Protein AF-0000000080330289 (afdb_homodimer)

Foldseek 3Di:
DDPVVVVVVVVVVVVVVLVVLQVCQVVPNDQLDQRHRPVLLVVVCVVCVPQLVVQACLLLVLLVLLQVLLLVVLVVVLLVCLVPVVVVVVVLVVLVVCVPPPLLVCLLVLCVVVHQESPSLSNSLNVLLNSLLNNQLSVQLVVQCVVCVVVVVPPPAPPVRCVVPGRVLSSLLSNLLSQLVSSLSSSVSSLSSVVSHYDGHLSVQLVVCVVVSVNSSNVSSVVVSVVVSVVSNVVSVVVSCVSCVPVVCVVVVVVVD/DDPVVVVVVVVVVVVVVLVVLQVCQVVPNDQLDQRHRPVLLVVVCVVCVPQLVVQACLLLVLLVLLLVLLLVVLVVVLLVCLVPVVVVVVVLVVLVVCVPPPLLVCLLVLCVVVHQESVSLSNSLNVLLNSLLNNQLSVQLVVQCVVCVVVVVPPPQPPVRCVVPGRVLSSLLSNLLSQLVSSLSSSVSSLSSVVSHYDGHLSVQLVVCVVVSVNSSNVSSVVVSVVVSVVSNVVSVVVSCVSNVPVVCVVVVVVVD

Solvent-accessible surface area (backbone atoms only — not comparable to full-atom values): 24370 Å² total; per-residue (Å²): 131,57,70,65,58,50,49,50,51,31,49,48,52,51,50,48,50,49,48,51,44,31,52,46,12,68,72,68,40,44,96,75,38,79,54,60,20,58,69,53,22,51,47,45,44,60,77,39,39,66,62,52,48,55,16,40,51,47,34,49,49,23,9,49,53,6,25,53,51,11,41,51,51,18,52,53,49,32,50,50,24,66,74,35,58,76,59,21,55,32,48,49,54,48,49,57,58,53,62,32,37,55,55,68,69,44,28,48,58,37,31,70,65,58,34,46,53,63,62,21,23,14,50,36,0,12,54,41,11,17,50,55,34,26,55,38,35,36,49,33,39,52,56,37,47,58,50,37,56,68,62,36,78,71,55,91,53,57,70,68,49,39,36,67,72,43,34,45,63,67,18,41,56,42,41,32,54,27,45,24,51,17,49,30,39,2,38,52,32,16,30,55,25,21,66,72,42,50,88,65,17,40,33,33,51,28,50,50,20,42,78,66,55,33,40,40,53,25,49,31,39,48,52,52,50,22,50,50,31,39,48,40,29,50,52,31,44,50,47,30,45,69,75,27,58,75,62,50,45,61,63,42,52,64,67,74,101,130,57,70,64,59,52,49,51,50,30,49,47,53,52,50,49,50,50,50,49,44,32,52,45,13,67,71,68,41,44,98,74,35,78,54,59,20,58,67,53,22,52,47,46,43,59,78,39,39,68,62,52,48,54,16,41,50,47,34,49,49,22,10,48,53,6,25,53,51,10,42,51,52,18,51,52,51,31,50,51,23,68,74,34,58,76,58,22,54,33,48,51,54,47,48,57,58,53,62,32,36,55,56,68,70,43,27,49,59,35,31,71,66,58,33,46,54,65,61,21,23,15,49,38,0,13,54,42,10,17,49,56,33,25,54,40,36,36,51,33,39,53,55,37,46,57,51,37,55,69,59,34,77,69,54,91,54,57,71,68,49,38,36,66,72,43,34,46,62,68,17,41,56,44,40,31,54,27,46,25,53,18,49,30,40,1,40,52,33,16,31,55,26,21,66,73,42,50,88,65,17,40,33,33,50,28,51,50,19,41,78,68,54,33,40,39,55,25,49,29,39,47,51,52,50,22,52,50,31,38,48,41,29,50,51,30,46,51,47,30,44,70,74,27,58,75,62,52,46,60,64,44,54,62,67,75,99

Sequence (514 aa):
MNRRTSALIAATVYCALLAAWEVYGRTEYRPGGVLPPPSRILGVLWDGRTAYWSNTLTTVGEAAAGFIGGVALAVVLALVMDRLPLIGDGVYRLSLMIYSIPVVALAPALVAWLGLGFTSKAAVALLAAFFPVLVNLTGALRSTDRRVRELGEVLNTGWAGSLRFLRLPYALPAFTASLKIAAPAAFIAAMIAEWVGADQGLGLALLYAMFGYQMPQLWAALVLSSAITGLLAAAFGWLARIATPWHASVDAGSERRMNRRTSALIAATVYCALLAAWEVYGRTEYRPGGVLPPPSRILGVLWDGRTAYWSNTLTTVGEAAAGFIGGVALAVVLALVMDRLPLIGDGVYRLSLMIYSIPVVALAPALVAWLGLGFTSKAAVALLAAFFPVLVNLTGALRSTDRRVRELGEVLNTGWAGSLRFLRLPYALPAFTASLKIAAPAAFIAAMIAEWVGADQGLGLALLYAMFGYQMPQLWAALVLSSAITGLLAAAFGWLARIATPWHASVDAGSERR

Structure (mmCIF, N/CA/C/O backbone):
data_AF-0000000080330289-model_v1
#
loop_
_entity.id
_entity.type
_entity.pdbx_description
1 polymer 'ABC transmembrane type-1 domain-containing protein'
#
loop_
_atom_site.group_PDB
_atom_site.id
_atom_site.type_symbol
_atom_site.label_atom_id
_atom_site.label_alt_id
_atom_site.label_comp_id
_atom_site.label_asym_id
_atom_site.label_entity_id
_atom_site.label_seq_id
_atom_site.pdbx_PDB_ins_code
_atom_site.Cartn_x
_atom_site.Cartn_y
_atom_site.Cartn_z
_atom_site.occupancy
_atom_site.B_iso_or_equiv
_atom_site.auth_seq_id
_atom_site.auth_comp_id
_atom_site.auth_asym_id
_atom_site.auth_atom_id
_atom_site.pdbx_PDB_model_num
ATOM 1 N N . MET A 1 1 ? -10.367 8.703 31.047 1 52.22 1 MET A N 1
ATOM 2 C CA . MET A 1 1 ? -9.867 7.391 31.453 1 52.22 1 MET A CA 1
ATOM 3 C C . MET A 1 1 ? -8.344 7.359 31.422 1 52.22 1 MET A C 1
ATOM 5 O O . MET A 1 1 ? -7.719 7.879 30.5 1 52.22 1 MET A O 1
ATOM 9 N N . ASN A 1 2 ? -7.734 7.062 32.5 1 59.81 2 ASN A N 1
ATOM 10 C CA . ASN A 1 2 ? -6.285 7.031 32.656 1 59.81 2 ASN A CA 1
ATOM 11 C C . ASN A 1 2 ? -5.637 6.078 31.641 1 59.81 2 ASN A C 1
ATOM 13 O O . ASN A 1 2 ? -6.27 5.121 31.188 1 59.81 2 ASN A O 1
ATOM 17 N N . ARG A 1 3 ? -4.664 6.375 31.062 1 67.56 3 ARG A N 1
ATOM 18 C CA . ARG A 1 3 ? -3.896 5.645 30.062 1 67.56 3 ARG A CA 1
ATOM 19 C C . ARG A 1 3 ? -3.713 4.188 30.469 1 67.56 3 ARG A C 1
ATOM 21 O O . ARG A 1 3 ? -3.768 3.291 29.609 1 67.56 3 ARG A O 1
ATOM 28 N N . ARG A 1 4 ? -3.588 4.012 31.781 1 70.75 4 ARG A N 1
ATOM 29 C CA . ARG A 1 4 ? -3.348 2.656 32.281 1 70.75 4 ARG A CA 1
ATOM 30 C C . ARG A 1 4 ? -4.605 1.805 32.156 1 70.75 4 ARG A C 1
ATOM 32 O O . ARG A 1 4 ? -4.539 0.633 31.781 1 70.75 4 ARG A O 1
ATOM 39 N N . THR A 1 5 ? -5.668 2.416 32.469 1 71.06 5 THR A N 1
ATOM 40 C CA . THR A 1 5 ? -6.941 1.703 32.406 1 71.06 5 THR A CA 1
ATOM 41 C C . THR A 1 5 ? -7.305 1.374 30.969 1 71.06 5 THR A C 1
ATOM 43 O O . THR A 1 5 ? -7.785 0.277 30.672 1 71.06 5 THR A O 1
ATOM 46 N N . SER A 1 6 ? -6.918 2.271 30.156 1 69.69 6 SER A N 1
ATOM 47 C CA . SER A 1 6 ? -7.199 2.061 28.734 1 69.69 6 SER A CA 1
ATOM 48 C C . SER A 1 6 ? -6.348 0.935 28.172 1 69.69 6 SER A C 1
ATOM 50 O O . SER A 1 6 ? -6.828 0.128 27.375 1 69.69 6 SER A O 1
ATOM 52 N N . ALA A 1 7 ? -5.191 0.851 28.656 1 72.31 7 ALA A N 1
ATOM 53 C CA . ALA A 1 7 ? -4.281 -0.2 28.203 1 72.31 7 ALA A CA 1
ATOM 54 C C . ALA A 1 7 ? -4.73 -1.568 28.719 1 72.31 7 ALA A C 1
ATOM 56 O O . ALA A 1 7 ? -4.629 -2.566 28 1 72.31 7 ALA A O 1
ATOM 57 N N . LEU A 1 8 ? -5.184 -1.561 29.875 1 75.31 8 LEU A N 1
ATOM 58 C CA . LEU A 1 8 ? -5.633 -2.82 30.469 1 75.31 8 LEU A CA 1
ATOM 59 C C . LEU A 1 8 ? -6.891 -3.324 29.766 1 75.31 8 LEU A C 1
ATOM 61 O O . LEU A 1 8 ? -7.039 -4.527 29.531 1 75.31 8 LEU A O 1
ATOM 65 N N . ILE A 1 9 ? -7.723 -2.451 29.484 1 71.12 9 ILE A N 1
ATOM 66 C CA . ILE A 1 9 ? -8.938 -2.826 28.781 1 71.12 9 ILE A CA 1
ATOM 67 C C . ILE A 1 9 ? -8.578 -3.354 27.391 1 71.12 9 ILE A C 1
ATOM 69 O O . ILE A 1 9 ? -9.094 -4.387 26.953 1 71.12 9 ILE A O 1
ATOM 73 N N . ALA A 1 10 ? -7.664 -2.635 26.781 1 70.56 10 ALA A N 1
ATOM 74 C CA . ALA A 1 10 ? -7.215 -3.084 25.469 1 70.56 10 ALA A CA 1
ATOM 75 C C . ALA A 1 10 ? -6.609 -4.48 25.531 1 70.56 10 ALA A C 1
ATOM 77 O O . ALA A 1 10 ? -6.906 -5.34 24.703 1 70.56 10 ALA A O 1
ATOM 78 N N . ALA A 1 11 ? -5.844 -4.684 26.516 1 75.62 11 ALA A N 1
ATOM 79 C CA . ALA A 1 11 ? -5.188 -5.977 26.703 1 75.62 11 ALA A CA 1
ATOM 80 C C . ALA A 1 11 ? -6.211 -7.078 26.953 1 75.62 11 ALA A C 1
ATOM 82 O O . ALA A 1 11 ? -6.07 -8.195 26.469 1 75.62 11 ALA A O 1
ATOM 83 N N . THR A 1 12 ? -7.172 -6.754 27.688 1 77.5 12 THR A N 1
ATOM 84 C CA . THR A 1 12 ? -8.203 -7.73 28.016 1 77.5 12 THR A CA 1
ATOM 85 C C . THR A 1 12 ? -9.008 -8.102 26.766 1 77.5 12 THR A C 1
ATOM 87 O O . THR A 1 12 ? -9.336 -9.273 26.562 1 77.5 12 THR A O 1
ATOM 90 N N . VAL A 1 13 ? -9.281 -7.102 26.016 1 72.88 13 VAL A N 1
ATOM 91 C CA . VAL A 1 13 ? -10.039 -7.355 24.797 1 72.88 13 VAL A CA 1
ATOM 92 C C . VAL A 1 13 ? -9.219 -8.227 23.859 1 72.88 13 VAL A C 1
ATOM 94 O O . VAL A 1 13 ? -9.742 -9.172 23.25 1 72.88 13 VAL A O 1
ATOM 97 N N . TYR A 1 14 ? -7.93 -7.969 23.766 1 74.88 14 TYR A N 1
ATOM 98 C CA . TYR A 1 14 ? -7.043 -8.758 22.906 1 74.88 14 TYR A CA 1
ATOM 99 C C . TYR A 1 14 ? -6.973 -10.203 23.391 1 74.88 14 TYR A C 1
ATOM 101 O O . TYR A 1 14 ? -7.055 -11.133 22.578 1 74.88 14 TYR A O 1
ATOM 109 N N . CYS A 1 15 ? -6.828 -10.297 24.672 1 82.56 15 CYS A N 1
ATOM 110 C CA . CYS A 1 15 ? -6.727 -11.633 25.25 1 82.56 15 CYS A CA 1
ATOM 111 C C . CYS A 1 15 ? -8.023 -12.406 25.062 1 82.56 15 CYS A C 1
ATOM 113 O O . CYS A 1 15 ? -7.996 -13.609 24.766 1 82.56 15 CYS A O 1
ATOM 115 N N . ALA A 1 16 ? -9.102 -11.711 25.25 1 83.19 16 ALA A N 1
ATOM 116 C CA . ALA A 1 16 ? -10.398 -12.352 25.062 1 83.19 16 ALA A CA 1
ATOM 117 C C . ALA A 1 16 ? -10.594 -12.789 23.609 1 83.19 16 ALA A C 1
ATOM 119 O O . ALA A 1 16 ? -11.109 -13.875 23.344 1 83.19 16 ALA A O 1
ATOM 120 N N . LEU A 1 17 ? -10.18 -11.977 22.734 1 80.69 17 LEU A N 1
ATOM 121 C CA . LEU A 1 17 ? -10.312 -12.312 21.328 1 80.69 17 LEU A CA 1
ATOM 122 C C . LEU A 1 17 ? -9.414 -13.484 20.953 1 80.69 17 LEU A C 1
ATOM 124 O O . LEU A 1 17 ? -9.812 -14.359 20.172 1 80.69 17 LEU A O 1
ATOM 128 N N . LEU A 1 18 ? -8.273 -13.461 21.484 1 85.12 18 LEU A N 1
ATOM 129 C CA . LEU A 1 18 ? -7.344 -14.555 21.234 1 85.12 18 LEU A CA 1
ATOM 130 C C . LEU A 1 18 ? -7.871 -15.859 21.828 1 85.12 18 LEU A C 1
ATOM 132 O O . LEU A 1 18 ? -7.73 -16.922 21.219 1 85.12 18 LEU A O 1
ATOM 136 N N . ALA A 1 19 ? -8.398 -15.734 23.031 1 89.69 19 ALA A N 1
ATOM 137 C CA . ALA A 1 19 ? -8.977 -16.906 23.672 1 89.69 19 ALA A CA 1
ATOM 138 C C . ALA A 1 19 ? -10.164 -17.453 22.875 1 89.69 19 ALA A C 1
ATOM 140 O O . ALA A 1 19 ? -10.312 -18.656 22.719 1 89.69 19 ALA A O 1
ATOM 141 N N . ALA A 1 20 ? -10.961 -16.531 22.453 1 89.19 20 ALA A N 1
ATOM 142 C CA . ALA A 1 20 ? -12.094 -16.938 21.625 1 89.19 20 ALA A CA 1
ATOM 143 C C . ALA A 1 20 ? -11.625 -17.625 20.344 1 89.19 20 ALA A C 1
ATOM 145 O O . ALA A 1 20 ? -12.219 -18.609 19.906 1 89.19 20 ALA A O 1
ATOM 146 N N . TRP A 1 21 ? -10.617 -17.094 19.766 1 87.19 21 TRP A N 1
ATOM 147 C CA . TRP A 1 21 ? -10.023 -17.672 18.578 1 87.19 21 TRP A CA 1
ATOM 148 C C . TRP A 1 21 ? -9.484 -19.078 18.875 1 87.19 21 TRP A C 1
ATOM 150 O O . TRP A 1 21 ? -9.703 -20 18.094 1 87.19 21 TRP A O 1
ATOM 160 N N . GLU A 1 22 ? -8.836 -19.188 19.938 1 90.44 22 GLU A N 1
ATOM 161 C CA . GLU A 1 22 ? -8.281 -20.484 20.328 1 90.44 22 GLU A CA 1
ATOM 162 C C . GLU A 1 22 ? -9.375 -21.516 20.531 1 90.44 22 GLU A C 1
ATOM 164 O O . GLU A 1 22 ? -9.258 -22.656 20.062 1 90.44 22 GLU A O 1
ATOM 169 N N . VAL A 1 23 ? -10.383 -21.094 21.219 1 89.75 23 VAL A N 1
ATOM 170 C CA . VAL A 1 23 ? -11.484 -22 21.5 1 89.75 23 VAL A CA 1
ATOM 171 C C . VAL A 1 23 ? -12.18 -22.391 20.188 1 89.75 23 VAL A C 1
ATOM 173 O O . VAL A 1 23 ? -12.461 -23.562 19.953 1 89.75 23 VAL A O 1
ATOM 176 N N . TYR A 1 24 ? -12.422 -21.406 19.391 1 86.62 24 TYR A N 1
ATOM 177 C CA . TYR A 1 24 ? -13.055 -21.688 18.109 1 86.62 24 TYR A CA 1
ATOM 178 C C . TYR A 1 24 ? -12.188 -22.609 17.25 1 86.62 24 TYR A C 1
ATOM 180 O O . TYR A 1 24 ? -12.695 -23.547 16.641 1 86.62 24 TYR A O 1
ATOM 188 N N . GLY A 1 25 ? -10.977 -22.328 17.141 1 86 25 GLY A N 1
ATOM 189 C CA . GLY A 1 25 ? -10.055 -23.125 16.359 1 86 25 GLY A CA 1
ATOM 190 C C . GLY A 1 25 ? -9.961 -24.562 16.828 1 86 25 GLY A C 1
ATOM 191 O O . GLY A 1 25 ? -9.891 -25.484 16.031 1 86 25 GLY A O 1
ATOM 192 N 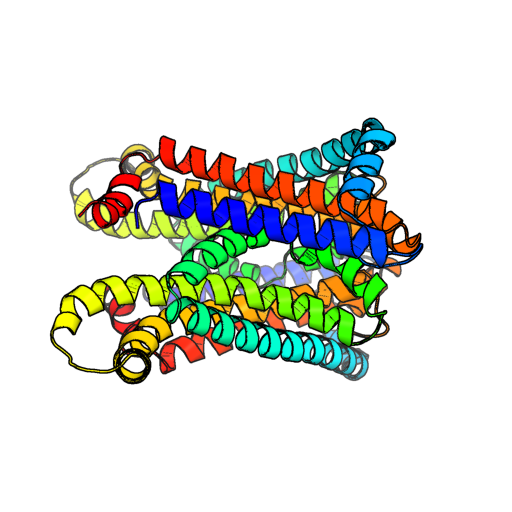N . ARG A 1 26 ? -9.961 -24.719 18.172 1 84.69 26 ARG A N 1
ATOM 193 C CA . ARG A 1 26 ? -9.812 -26.062 18.719 1 84.69 26 ARG A CA 1
ATOM 194 C C . ARG A 1 26 ? -11.094 -26.875 18.531 1 84.69 26 ARG A C 1
ATOM 196 O O . ARG A 1 26 ? -11.039 -28.094 18.344 1 84.69 26 ARG A O 1
ATOM 203 N N . THR A 1 27 ? -12.188 -26.156 18.516 1 84.94 27 THR A N 1
ATOM 204 C CA . THR A 1 27 ? -13.453 -26.875 18.484 1 84.94 27 THR A CA 1
ATOM 205 C C . THR A 1 27 ? -13.945 -27.047 17.047 1 84.94 27 THR A C 1
ATOM 207 O O . THR A 1 27 ? -14.547 -28.062 16.703 1 84.94 27 THR A O 1
ATOM 210 N N . GLU A 1 28 ? -13.695 -26.016 16.281 1 78.56 28 GLU A N 1
ATOM 211 C CA . GLU A 1 28 ? -14.344 -26.016 14.977 1 78.56 28 GLU A CA 1
ATOM 212 C C . GLU A 1 28 ? -13.328 -26.25 13.859 1 78.56 28 GLU A C 1
ATOM 214 O O . GLU A 1 28 ? -13.703 -26.594 12.742 1 78.56 28 GLU A O 1
ATOM 219 N N . TYR A 1 29 ? -12.102 -26.094 14.172 1 77.5 29 TYR A N 1
ATOM 220 C CA . TYR A 1 29 ? -11.094 -26.219 13.125 1 77.5 29 TYR A CA 1
ATOM 221 C C . TYR A 1 29 ? -10.867 -27.688 12.766 1 77.5 29 TYR A C 1
ATOM 223 O O . TYR A 1 29 ? -10.688 -28.531 13.648 1 77.5 29 TYR A O 1
ATOM 231 N N . ARG A 1 30 ? -11.094 -27.969 11.586 1 73.31 30 ARG A N 1
ATOM 232 C CA . ARG A 1 30 ? -10.758 -29.266 11.008 1 73.31 30 ARG A CA 1
ATOM 233 C C . ARG A 1 30 ? -9.672 -29.109 9.945 1 73.31 30 ARG A C 1
ATOM 235 O O . ARG A 1 30 ? -9.469 -28.031 9.398 1 73.31 30 ARG A O 1
ATOM 242 N N . PRO A 1 31 ? -9.07 -30.266 9.82 1 68.62 31 PRO A N 1
ATOM 243 C CA . PRO A 1 31 ? -8.039 -30.219 8.781 1 68.62 31 PRO A CA 1
ATOM 244 C C . PRO A 1 31 ? -8.555 -29.641 7.465 1 68.62 31 PRO A C 1
ATOM 246 O O . PRO A 1 31 ? -9.617 -30.047 6.984 1 68.62 31 PRO A O 1
ATOM 249 N N . GLY A 1 32 ? -7.973 -28.531 7.098 1 66.75 32 GLY A N 1
ATOM 250 C CA . GLY A 1 32 ? -8.406 -27.828 5.902 1 66.75 32 GLY A CA 1
ATOM 251 C C . GLY A 1 32 ? -9.172 -26.562 6.207 1 66.75 32 GLY A C 1
ATOM 252 O O . GLY A 1 32 ? -9.477 -25.766 5.301 1 66.75 32 GLY A O 1
ATOM 253 N N . GLY A 1 33 ? -9.414 -26.469 7.473 1 76.56 33 GLY A N 1
ATOM 254 C CA . GLY A 1 33 ? -10.117 -25.266 7.848 1 76.56 33 GLY A CA 1
ATOM 255 C C . GLY A 1 33 ? -9.273 -24.016 7.699 1 76.56 33 GLY A C 1
ATOM 256 O O . GLY A 1 33 ? -8.055 -24.094 7.57 1 76.56 33 GLY A O 1
ATOM 257 N N . VAL A 1 34 ? -9.977 -22.953 7.695 1 77.44 34 VAL A N 1
ATOM 258 C CA . VAL A 1 34 ? -9.344 -21.688 7.309 1 77.44 34 VAL A CA 1
ATOM 259 C C . VAL A 1 34 ? -8.703 -21.031 8.531 1 77.44 34 VAL A C 1
ATOM 261 O O . VAL A 1 34 ? -7.691 -20.344 8.414 1 77.44 34 VAL A O 1
ATOM 264 N N . LEU A 1 35 ? -9.188 -21.359 9.781 1 86.12 35 LEU A N 1
ATOM 265 C CA . LEU A 1 35 ? -8.719 -20.641 10.953 1 86.12 35 LEU A CA 1
ATOM 266 C C . LEU A 1 35 ? -8.188 -21.594 12.016 1 86.12 35 LEU A C 1
ATOM 268 O O . LEU A 1 35 ? -8.875 -21.891 12.992 1 86.12 35 LEU A O 1
ATOM 272 N N . PRO A 1 36 ? -6.961 -21.953 11.836 1 90.75 36 PRO A N 1
ATOM 273 C CA . PRO A 1 36 ? -6.375 -22.812 12.867 1 90.75 36 PRO A CA 1
ATOM 274 C C . PRO A 1 36 ? -6.199 -22.094 14.203 1 90.75 36 PRO A C 1
ATOM 276 O O . PRO A 1 36 ? -6.066 -20.875 14.242 1 90.75 36 PRO A O 1
ATOM 279 N N . PRO A 1 37 ? -6.242 -22.891 15.203 1 91.81 37 PRO A N 1
ATOM 280 C CA . PRO A 1 37 ? -6.027 -22.25 16.5 1 91.81 37 PRO A CA 1
ATOM 281 C C . PRO A 1 37 ? -4.625 -21.656 16.641 1 91.81 37 PRO A C 1
ATOM 283 O O . PRO A 1 37 ? -3.654 -22.234 16.141 1 91.81 37 PRO A O 1
ATOM 286 N N . PRO A 1 38 ? -4.574 -20.578 17.359 1 92.56 38 PRO A N 1
ATOM 287 C CA . PRO A 1 38 ? -3.285 -19.922 17.562 1 92.56 38 PRO A CA 1
ATOM 288 C C . PRO A 1 38 ? -2.223 -20.859 18.141 1 92.56 38 PRO A C 1
ATOM 290 O O . PRO A 1 38 ? -1.041 -20.719 17.797 1 92.56 38 PRO A O 1
ATOM 293 N N . SER A 1 39 ? -2.6 -21.797 18.953 1 92.19 39 SER A N 1
ATOM 294 C CA . SER A 1 39 ? -1.641 -22.734 19.516 1 92.19 39 SER A CA 1
ATOM 295 C C . SER A 1 39 ? -0.969 -23.562 18.438 1 92.19 39 SER A C 1
ATOM 297 O O . SER A 1 39 ? 0.231 -23.844 18.516 1 92.19 39 SER A O 1
ATOM 299 N N . ARG A 1 40 ? -1.691 -23.938 17.453 1 92.12 40 ARG A N 1
ATOM 300 C CA . ARG A 1 40 ? -1.133 -24.703 16.344 1 92.12 40 ARG A CA 1
ATOM 301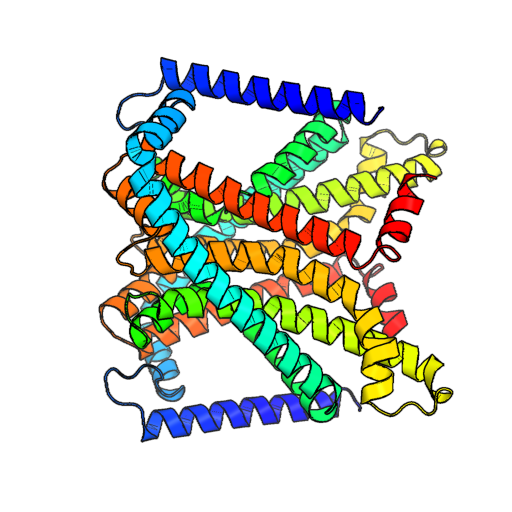 C C . ARG A 1 40 ? -0.214 -23.844 15.484 1 92.12 40 ARG A C 1
ATOM 303 O O . ARG A 1 40 ? 0.793 -24.328 14.961 1 92.12 40 ARG A O 1
ATOM 310 N N . ILE A 1 41 ? -0.589 -22.641 15.32 1 94 41 ILE A N 1
ATOM 311 C CA . ILE A 1 41 ? 0.239 -21.719 14.562 1 94 41 ILE A CA 1
ATOM 312 C C . ILE A 1 41 ? 1.6 -21.562 15.234 1 94 41 ILE A C 1
ATOM 314 O O . ILE A 1 41 ? 2.639 -21.625 14.57 1 94 41 ILE A O 1
ATOM 318 N N . LEU A 1 42 ? 1.562 -21.438 16.531 1 94.31 42 LEU A N 1
ATOM 319 C CA . LEU A 1 42 ? 2.803 -21.281 17.281 1 94.31 42 LEU A CA 1
ATOM 320 C C . LEU A 1 42 ? 3.627 -22.562 17.234 1 94.31 42 LEU A C 1
ATOM 322 O O . LEU A 1 42 ? 4.859 -22.516 17.219 1 94.31 42 LEU A O 1
ATOM 326 N N . GLY A 1 43 ? 2.941 -23.656 17.234 1 94.69 43 GLY A N 1
ATOM 327 C CA . GLY A 1 43 ? 3.629 -24.938 17.094 1 94.69 43 GLY A CA 1
ATOM 328 C C . GLY A 1 43 ? 4.363 -25.078 15.773 1 94.69 43 GLY A C 1
ATOM 329 O O . GLY A 1 43 ? 5.512 -25.531 15.742 1 94.69 43 GLY A O 1
ATOM 330 N N . VAL A 1 44 ? 3.713 -24.656 14.773 1 94.94 44 VAL A N 1
ATOM 331 C CA . VAL A 1 44 ? 4.289 -24.719 13.43 1 94.94 44 VAL A CA 1
ATOM 332 C C . VAL A 1 44 ? 5.504 -23.797 13.352 1 94.94 44 VAL A C 1
ATOM 334 O O . VAL A 1 44 ? 6.52 -24.156 12.742 1 94.94 44 VAL A O 1
ATOM 337 N N . LEU A 1 45 ? 5.395 -22.688 13.945 1 95.88 45 LEU A N 1
ATOM 338 C CA . LEU A 1 45 ? 6.508 -21.734 13.945 1 95.88 45 LEU A CA 1
ATOM 339 C C . LEU A 1 45 ? 7.703 -22.312 14.703 1 95.88 45 LEU A C 1
ATOM 341 O O . LEU A 1 45 ? 8.844 -22.141 14.281 1 95.88 45 LEU A O 1
ATOM 345 N N . TRP A 1 46 ? 7.355 -22.922 15.719 1 95.25 46 TRP A N 1
ATOM 346 C CA . TRP A 1 46 ? 8.414 -23.5 16.547 1 95.25 46 TRP A CA 1
ATOM 347 C C . TRP A 1 46 ? 9.07 -24.688 15.836 1 95.25 46 TRP A C 1
ATOM 349 O O . TRP A 1 46 ? 10.297 -24.781 15.781 1 95.25 46 TRP A O 1
ATOM 359 N N . ASP A 1 47 ? 8.289 -25.594 15.32 1 95.88 47 ASP A N 1
ATOM 360 C CA . ASP A 1 47 ? 8.797 -26.797 14.664 1 95.88 47 ASP A CA 1
ATOM 361 C C . ASP A 1 47 ? 9.57 -26.438 13.398 1 95.88 47 ASP A C 1
ATOM 363 O O . ASP A 1 47 ? 10.531 -27.125 13.047 1 95.88 47 ASP A O 1
ATOM 367 N N . GLY A 1 48 ? 9.125 -25.375 12.719 1 96.25 48 GLY A N 1
ATOM 368 C CA . GLY A 1 48 ? 9.766 -24.969 11.477 1 96.25 48 GLY A CA 1
ATOM 369 C C . GLY A 1 48 ? 10.656 -23.75 11.648 1 96.25 48 GLY A C 1
ATOM 370 O O . GLY A 1 48 ? 10.852 -22.969 10.703 1 96.25 48 GLY A O 1
ATOM 371 N N . ARG A 1 49 ? 11.18 -23.562 12.812 1 94.25 49 ARG A N 1
ATOM 372 C CA . ARG A 1 49 ? 11.859 -22.312 13.148 1 94.25 49 ARG A CA 1
ATOM 373 C C . ARG A 1 49 ? 13.047 -22.078 12.227 1 94.25 49 ARG A C 1
ATOM 375 O O . ARG A 1 49 ? 13.328 -20.938 11.844 1 94.25 49 ARG A O 1
ATOM 382 N N . THR A 1 50 ? 13.734 -23.094 11.805 1 95.31 50 THR A N 1
ATOM 383 C CA . THR A 1 50 ? 14.898 -22.922 10.945 1 95.31 50 THR A CA 1
ATOM 384 C C . THR A 1 50 ? 14.484 -22.469 9.547 1 95.31 50 THR A C 1
ATOM 386 O O . THR A 1 50 ? 15.062 -21.531 8.992 1 95.31 50 THR A O 1
ATOM 389 N N . ALA A 1 51 ? 13.5 -23.125 9.016 1 94.81 51 ALA A N 1
ATOM 390 C CA . ALA A 1 51 ? 13.008 -22.766 7.684 1 94.81 51 ALA A CA 1
ATOM 391 C C . ALA A 1 51 ? 12.414 -21.359 7.68 1 94.81 51 ALA A C 1
ATOM 393 O O . ALA A 1 51 ? 12.656 -20.578 6.758 1 94.81 51 ALA A O 1
ATOM 394 N N . TYR A 1 52 ? 11.648 -21.016 8.688 1 95.81 52 TYR A N 1
ATOM 395 C CA . TYR A 1 52 ? 11.023 -19.703 8.758 1 95.81 52 TYR A CA 1
ATOM 396 C C . TYR A 1 52 ? 12.062 -18.609 8.984 1 95.81 52 TYR A C 1
ATOM 398 O O . TYR A 1 52 ? 11.93 -17.5 8.461 1 95.81 52 TYR A O 1
ATOM 406 N N . TRP A 1 53 ? 13.031 -18.969 9.734 1 94.75 53 TRP A N 1
ATOM 407 C CA . TRP A 1 53 ? 14.109 -18 9.953 1 94.75 53 TRP A CA 1
ATOM 408 C C . TRP A 1 53 ? 14.844 -17.703 8.648 1 94.75 53 TRP A C 1
ATOM 410 O O . TRP A 1 53 ? 15.117 -16.547 8.336 1 94.75 53 TRP A O 1
ATOM 420 N N . SER A 1 54 ? 15.195 -18.766 7.934 1 95.94 54 SER A N 1
ATOM 421 C CA . SER A 1 54 ? 15.891 -18.609 6.66 1 95.94 54 SER A CA 1
ATOM 422 C C . SER A 1 54 ? 15.062 -17.797 5.676 1 95.94 54 SER A C 1
ATOM 424 O O . SER A 1 54 ? 15.578 -16.891 5.016 1 95.94 54 SER A O 1
ATOM 426 N N . ASN A 1 55 ? 13.805 -18.078 5.598 1 96.69 55 ASN A N 1
ATOM 427 C CA . ASN A 1 55 ? 12.898 -17.359 4.715 1 96.69 55 ASN A CA 1
ATOM 428 C C . ASN A 1 55 ? 12.758 -15.891 5.141 1 96.69 55 ASN A C 1
ATOM 430 O O . ASN A 1 55 ? 12.703 -15 4.293 1 96.69 55 ASN A O 1
ATOM 434 N N . THR A 1 56 ? 12.727 -15.75 6.43 1 96.81 56 THR A N 1
ATOM 435 C CA . THR A 1 56 ? 12.609 -14.398 6.965 1 96.81 56 THR A CA 1
ATOM 436 C C . THR A 1 56 ? 13.844 -13.562 6.613 1 96.81 56 THR A C 1
ATOM 438 O O . THR A 1 56 ? 13.719 -12.414 6.191 1 96.81 56 THR A O 1
ATOM 441 N N . LEU A 1 57 ? 14.977 -14.117 6.754 1 96.94 57 LEU A N 1
ATOM 442 C CA . LEU A 1 57 ? 16.203 -13.406 6.461 1 96.94 57 LEU A CA 1
ATOM 443 C C . LEU A 1 57 ? 16.281 -13.016 4.988 1 96.94 57 LEU A C 1
ATOM 445 O O . LEU A 1 57 ? 16.781 -11.945 4.645 1 96.94 57 LEU A O 1
ATOM 449 N N . THR A 1 58 ? 15.828 -13.875 4.188 1 97.31 58 THR A N 1
ATOM 450 C CA . THR A 1 58 ? 15.805 -13.594 2.756 1 97.31 58 THR A CA 1
ATOM 451 C C . THR A 1 58 ? 14.922 -12.391 2.449 1 97.31 58 THR A C 1
ATOM 453 O O . THR A 1 58 ? 15.367 -11.445 1.794 1 97.31 58 THR A O 1
ATOM 456 N N . THR A 1 59 ? 13.719 -12.414 2.936 1 97.38 59 THR A N 1
ATOM 457 C CA . THR A 1 59 ? 12.781 -11.336 2.662 1 97.38 59 THR A CA 1
ATOM 458 C C . THR A 1 59 ? 13.234 -10.039 3.324 1 97.38 59 THR A C 1
ATOM 460 O O . THR A 1 59 ? 13.141 -8.961 2.727 1 97.38 59 THR A O 1
ATOM 463 N N . VAL A 1 60 ? 13.75 -10.172 4.52 1 97.69 60 VAL A N 1
ATOM 464 C CA . VAL A 1 60 ? 14.234 -8.992 5.223 1 97.69 60 VAL A CA 1
ATOM 465 C C . VAL A 1 60 ? 15.438 -8.406 4.477 1 97.69 60 VAL A C 1
ATOM 467 O O . VAL A 1 60 ? 15.586 -7.184 4.391 1 97.69 60 VAL A O 1
ATOM 470 N N . GLY A 1 61 ? 16.297 -9.266 4.012 1 97.94 61 GLY A N 1
ATOM 471 C CA . GLY A 1 61 ? 17.422 -8.805 3.227 1 97.94 61 GLY A CA 1
ATOM 472 C C . GLY A 1 61 ? 17.031 -8.07 1.966 1 97.94 61 GLY A C 1
ATOM 473 O O . GLY A 1 61 ? 17.578 -7.008 1.658 1 97.94 61 GLY A O 1
ATOM 474 N N . GLU A 1 62 ? 16.109 -8.602 1.229 1 98.06 62 GLU A N 1
ATOM 475 C CA . GLU A 1 62 ? 15.594 -7.969 0.024 1 98.06 62 GLU A CA 1
ATOM 476 C C . GLU A 1 62 ? 14.961 -6.617 0.342 1 98.06 62 GLU A C 1
ATOM 478 O O . GLU A 1 62 ? 15.227 -5.625 -0.345 1 98.06 62 GLU A O 1
ATOM 483 N N . ALA A 1 63 ? 14.172 -6.629 1.381 1 97.81 63 ALA A N 1
ATOM 484 C CA . ALA A 1 63 ? 13.492 -5.406 1.8 1 97.81 63 ALA A CA 1
ATOM 485 C C . ALA A 1 63 ? 14.492 -4.344 2.246 1 97.81 63 ALA A C 1
ATOM 487 O O . ALA A 1 63 ? 14.344 -3.166 1.909 1 97.81 63 ALA A O 1
ATOM 488 N N . ALA A 1 64 ? 15.492 -4.781 3.018 1 98.31 64 ALA A N 1
ATOM 489 C CA . ALA A 1 64 ? 16.484 -3.854 3.547 1 98.31 64 ALA A CA 1
ATOM 490 C C . ALA A 1 64 ? 17.312 -3.23 2.42 1 98.31 64 ALA A C 1
ATOM 492 O O . ALA A 1 64 ? 17.547 -2.02 2.414 1 98.31 64 ALA A O 1
ATOM 493 N N . ALA A 1 65 ? 17.734 -4.047 1.514 1 98.38 65 ALA A N 1
ATOM 494 C CA . ALA A 1 65 ? 18.5 -3.545 0.374 1 98.38 65 ALA A CA 1
ATOM 495 C C . ALA A 1 65 ? 17.672 -2.551 -0.443 1 98.38 65 ALA A C 1
ATOM 497 O O . ALA A 1 65 ? 18.172 -1.493 -0.831 1 98.38 65 ALA A O 1
ATOM 498 N N . GLY A 1 66 ? 16.469 -2.908 -0.729 1 98.12 66 GLY A N 1
ATOM 499 C CA . GLY A 1 66 ? 15.578 -2.01 -1.455 1 98.12 66 GLY A CA 1
ATOM 500 C C . GLY A 1 66 ? 15.289 -0.722 -0.707 1 98.12 66 GLY A C 1
ATOM 501 O O . GLY A 1 66 ? 15.328 0.363 -1.291 1 98.12 66 GLY A O 1
ATOM 502 N N . PHE A 1 67 ? 15 -0.906 0.564 1 97.88 67 PHE A N 1
ATOM 503 C CA . PHE A 1 67 ? 14.695 0.241 1.412 1 97.88 67 PHE A CA 1
ATOM 504 C C . PHE A 1 67 ? 15.867 1.221 1.434 1 97.88 67 PHE A C 1
ATOM 506 O O . PHE A 1 67 ? 15.68 2.418 1.202 1 97.88 67 PHE A O 1
ATOM 513 N N . ILE A 1 68 ? 17.031 0.733 1.69 1 98.25 68 ILE A N 1
ATOM 514 C CA . ILE A 1 68 ? 18.234 1.566 1.776 1 98.25 68 ILE A CA 1
ATOM 515 C C . ILE A 1 68 ? 18.5 2.221 0.424 1 98.25 68 ILE A C 1
ATOM 517 O O . ILE A 1 68 ? 18.766 3.424 0.351 1 98.25 68 ILE A O 1
ATOM 521 N N . GLY A 1 69 ? 18.453 1.438 -0.619 1 98.12 69 GLY A N 1
ATOM 522 C CA . GLY A 1 69 ? 18.656 1.982 -1.953 1 98.12 69 GLY A CA 1
ATOM 523 C C . GLY A 1 69 ? 17.609 3.016 -2.334 1 98.12 69 GLY A C 1
ATOM 524 O O . GLY A 1 69 ? 17.938 4.059 -2.902 1 98.12 69 GLY A O 1
ATOM 525 N N . GLY A 1 70 ? 16.328 2.719 -2.057 1 97.25 70 GLY A N 1
ATOM 526 C CA . GLY A 1 70 ? 15.242 3.637 -2.369 1 97.25 70 GLY A CA 1
ATOM 527 C C . GLY A 1 70 ? 15.344 4.953 -1.617 1 97.25 70 GLY A C 1
ATOM 528 O O . GLY A 1 70 ? 15.164 6.023 -2.203 1 97.25 70 GLY A O 1
ATOM 529 N N . VAL A 1 71 ? 15.625 4.832 -0.372 1 96.81 71 VAL A N 1
ATOM 530 C CA . VAL A 1 71 ? 15.766 6.023 0.46 1 96.81 71 VAL A CA 1
ATOM 531 C C . VAL A 1 71 ? 16.938 6.863 -0.025 1 96.81 71 VAL A C 1
ATOM 533 O O . VAL A 1 71 ? 16.828 8.086 -0.162 1 96.81 71 VAL A O 1
ATOM 536 N N . ALA A 1 72 ? 18.078 6.199 -0.264 1 97.62 72 ALA A N 1
ATOM 537 C CA . ALA A 1 72 ? 19.266 6.902 -0.734 1 97.62 72 ALA A CA 1
ATOM 538 C C . ALA A 1 72 ? 18.984 7.633 -2.045 1 97.62 72 ALA A C 1
ATOM 540 O O . ALA A 1 72 ? 19.328 8.805 -2.195 1 97.62 72 ALA A O 1
ATOM 541 N N . LEU A 1 73 ? 18.391 6.969 -2.955 1 95.62 73 LEU A N 1
ATOM 542 C CA . LEU A 1 73 ? 18.078 7.559 -4.254 1 95.62 73 LEU A CA 1
ATOM 543 C C . LEU A 1 73 ? 17.094 8.711 -4.102 1 95.62 73 LEU A C 1
ATOM 545 O O . LEU A 1 73 ? 17.219 9.734 -4.785 1 95.62 73 LEU A O 1
ATOM 549 N N . ALA A 1 74 ? 16.094 8.5 -3.281 1 93.44 74 ALA A N 1
ATOM 550 C CA . ALA A 1 74 ? 15.086 9.539 -3.047 1 93.44 74 ALA A CA 1
ATOM 551 C C . ALA A 1 74 ? 15.734 10.789 -2.457 1 93.44 74 ALA A C 1
ATOM 553 O O . ALA A 1 74 ? 15.414 11.914 -2.863 1 93.44 74 ALA A O 1
ATOM 554 N N . VAL A 1 75 ? 16.609 10.586 -1.5 1 93 75 VAL A N 1
ATOM 555 C CA . VAL A 1 75 ? 17.297 11.703 -0.843 1 93 75 VAL A CA 1
ATOM 556 C C . VAL A 1 75 ? 18.141 12.461 -1.857 1 93 75 VAL A C 1
ATOM 558 O O . VAL A 1 75 ? 18.094 13.695 -1.923 1 93 75 VAL A O 1
ATOM 561 N N . VAL A 1 76 ? 18.922 11.758 -2.629 1 92.94 76 VAL A N 1
ATOM 562 C CA . VAL A 1 76 ? 19.781 12.375 -3.633 1 92.94 76 VAL A CA 1
ATOM 563 C C . VAL A 1 76 ? 18.938 13.18 -4.617 1 92.94 76 VAL A C 1
ATOM 565 O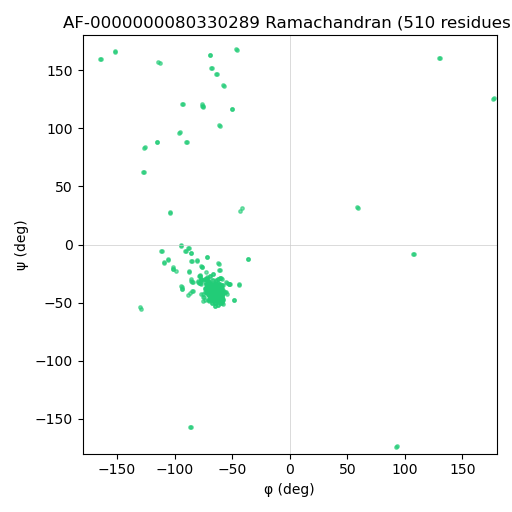 O . VAL A 1 76 ? 19.25 14.336 -4.906 1 92.94 76 VAL A O 1
ATOM 568 N N . LEU A 1 77 ? 17.906 12.594 -5.09 1 89.19 77 LEU A N 1
ATOM 569 C CA . LEU A 1 77 ? 17.078 13.266 -6.082 1 89.19 77 LEU A CA 1
ATOM 570 C C . LEU A 1 77 ? 16.359 14.469 -5.477 1 89.19 77 LEU A C 1
ATOM 572 O O . LEU A 1 77 ? 16.219 15.5 -6.133 1 89.19 77 LEU A O 1
ATOM 576 N N . ALA A 1 78 ? 15.867 14.281 -4.266 1 87.06 78 ALA A N 1
ATOM 577 C CA . ALA A 1 78 ? 15.203 15.398 -3.59 1 87.06 78 ALA A CA 1
ATOM 578 C C . ALA A 1 78 ? 16.156 16.578 -3.438 1 87.06 78 ALA A C 1
ATOM 580 O O . ALA A 1 78 ? 15.758 17.734 -3.641 1 87.06 78 ALA A O 1
ATOM 581 N N . LEU A 1 79 ? 17.375 16.312 -3.1 1 85.69 79 LEU A N 1
ATOM 582 C CA . LEU A 1 79 ? 18.375 17.375 -2.912 1 85.69 79 LEU A CA 1
ATOM 583 C C . LEU A 1 79 ? 18.734 18.016 -4.246 1 85.69 79 LEU A C 1
ATOM 585 O O . LEU A 1 79 ? 18.922 19.234 -4.316 1 85.69 79 LEU A O 1
ATOM 589 N N . VAL A 1 80 ? 18.859 17.203 -5.238 1 84.12 80 VAL A N 1
ATOM 590 C CA . VAL A 1 80 ? 19.156 17.719 -6.57 1 84.12 80 VAL A CA 1
ATOM 591 C C . VAL A 1 80 ? 18.031 18.625 -7.039 1 84.12 80 VAL A C 1
ATOM 593 O O . VAL A 1 80 ? 18.266 19.688 -7.602 1 84.12 80 VAL A O 1
ATOM 596 N N . MET A 1 81 ? 16.859 18.219 -6.801 1 80.44 81 MET A N 1
ATOM 597 C CA . MET A 1 81 ? 15.688 19 -7.199 1 80.44 81 MET A CA 1
ATOM 598 C C . MET A 1 81 ? 15.609 20.297 -6.414 1 80.44 81 MET A C 1
ATOM 600 O O . MET A 1 81 ? 15.156 21.312 -6.938 1 80.44 81 MET A O 1
ATOM 604 N N . ASP A 1 82 ? 15.961 20.172 -5.188 1 77.56 82 ASP A N 1
ATOM 605 C CA . ASP A 1 82 ? 15.969 21.375 -4.344 1 77.56 82 ASP A CA 1
ATOM 606 C C . ASP A 1 82 ? 16.984 22.391 -4.852 1 77.56 82 ASP A C 1
ATOM 608 O O . ASP A 1 82 ? 16.781 23.609 -4.723 1 77.56 82 ASP A O 1
ATOM 612 N N . ARG A 1 83 ? 18.062 21.938 -5.344 1 77.94 83 ARG A N 1
ATOM 613 C CA . ARG A 1 83 ? 19.125 22.812 -5.84 1 77.94 83 ARG A CA 1
ATOM 614 C C . ARG A 1 83 ? 18.75 23.391 -7.199 1 77.94 83 ARG A C 1
ATOM 616 O O . ARG A 1 83 ? 19.219 24.484 -7.559 1 77.94 83 ARG A O 1
ATOM 623 N N . LEU A 1 84 ? 18 22.656 -7.945 1 76.19 84 LEU A N 1
ATOM 624 C CA . LEU A 1 84 ? 17.609 23.078 -9.281 1 76.19 84 LEU A CA 1
ATOM 625 C C . LEU A 1 84 ? 16.094 23.281 -9.359 1 76.19 84 LEU A C 1
ATOM 627 O O . LEU A 1 84 ? 15.383 22.422 -9.867 1 76.19 84 LEU A O 1
ATOM 631 N N . PRO A 1 85 ? 15.641 24.422 -9.047 1 67.81 85 PRO A N 1
ATOM 632 C CA . PRO A 1 85 ? 14.195 24.641 -8.883 1 67.81 85 PRO A CA 1
ATOM 633 C C . PRO A 1 85 ? 13.406 24.359 -10.156 1 67.81 85 PRO A C 1
ATOM 635 O O . PRO A 1 85 ? 12.281 23.859 -10.094 1 67.81 85 PRO A O 1
ATOM 638 N N . LEU A 1 86 ? 13.945 24.688 -11.258 1 64.25 86 LEU A N 1
ATOM 639 C CA . LEU A 1 86 ? 13.211 24.484 -12.5 1 64.25 86 LEU A CA 1
ATOM 640 C C . LEU A 1 86 ? 13 23 -12.766 1 64.25 86 LEU A C 1
ATOM 642 O O . LEU A 1 86 ? 11.906 22.594 -13.156 1 64.25 86 LEU A O 1
ATOM 646 N N . ILE A 1 87 ? 13.977 22.266 -12.516 1 62.66 87 ILE A N 1
ATOM 647 C CA . ILE A 1 87 ? 13.938 20.812 -12.719 1 62.66 87 ILE A CA 1
ATOM 648 C C . ILE A 1 87 ? 13.156 20.156 -11.594 1 62.66 87 ILE A C 1
ATOM 650 O O . ILE A 1 87 ? 12.406 19.203 -11.82 1 62.66 87 ILE A O 1
ATOM 654 N N . GLY A 1 88 ? 13.234 20.781 -10.523 1 64.88 88 GLY A N 1
ATOM 655 C CA . GLY A 1 88 ? 12.602 20.234 -9.336 1 64.88 88 GLY A CA 1
ATOM 656 C C . GLY A 1 88 ? 11.086 20.219 -9.422 1 64.88 88 GLY A C 1
ATOM 657 O O . GLY A 1 88 ? 10.453 19.203 -9.094 1 64.88 88 GLY A O 1
ATOM 658 N N . ASP A 1 89 ? 10.57 21.234 -9.977 1 65.5 89 ASP A N 1
ATOM 659 C CA . ASP A 1 89 ? 9.117 21.312 -10.094 1 65.5 89 ASP A CA 1
ATOM 660 C C . ASP A 1 89 ? 8.586 20.266 -11.07 1 65.5 89 ASP A C 1
ATOM 662 O O . ASP A 1 89 ? 7.562 19.641 -10.805 1 65.5 89 ASP A O 1
ATOM 666 N N . GLY A 1 90 ? 9.266 20.188 -12.117 1 65.06 90 GLY A N 1
ATOM 667 C CA . GLY A 1 90 ? 8.867 19.203 -13.117 1 65.06 90 GLY A CA 1
ATOM 668 C C . GLY A 1 90 ? 8.961 17.781 -12.625 1 65.06 90 GLY A C 1
ATOM 669 O O . GLY A 1 90 ? 8.039 16.984 -12.828 1 65.06 90 GLY A O 1
ATOM 670 N N . VAL A 1 91 ? 10.031 17.516 -11.922 1 67.19 91 VAL A N 1
ATOM 671 C CA . VAL A 1 91 ? 10.273 16.156 -11.438 1 67.19 91 VAL A CA 1
ATOM 672 C C . VAL A 1 91 ? 9.289 15.836 -10.312 1 67.19 91 VAL A C 1
ATOM 674 O O . VAL A 1 91 ? 8.789 14.711 -10.227 1 67.19 91 VAL A O 1
ATOM 677 N N . TYR A 1 92 ? 9.023 16.844 -9.586 1 68.75 92 TYR A N 1
ATOM 678 C CA . TYR A 1 92 ? 8.055 16.656 -8.508 1 68.75 92 TYR A CA 1
ATOM 679 C C . TYR A 1 92 ? 6.68 16.297 -9.062 1 68.75 92 TYR A C 1
ATOM 681 O O . TYR A 1 92 ? 6.035 15.359 -8.594 1 68.75 92 TYR A O 1
ATOM 689 N N . ARG A 1 93 ? 6.363 16.953 -10.055 1 66.62 93 ARG A N 1
ATOM 690 C CA . ARG A 1 93 ? 5.07 16.688 -10.68 1 66.62 93 ARG A CA 1
ATOM 691 C C . ARG A 1 93 ? 5.039 15.305 -11.312 1 66.62 93 ARG A C 1
ATOM 693 O O . ARG A 1 93 ? 4.023 14.609 -11.242 1 66.62 93 ARG A O 1
ATOM 700 N N . LEU A 1 94 ? 6.176 14.969 -11.906 1 66.56 94 LEU A N 1
ATOM 701 C CA . LEU A 1 94 ? 6.289 13.648 -12.508 1 66.56 94 LEU A CA 1
ATOM 702 C C . LEU A 1 94 ? 6.223 12.547 -11.453 1 66.56 94 LEU A C 1
ATOM 704 O O . LEU A 1 94 ? 5.602 11.508 -11.672 1 66.56 94 LEU A O 1
ATOM 708 N N . SER A 1 95 ? 6.859 12.844 -10.398 1 66.94 95 SER A N 1
ATOM 709 C CA . SER A 1 95 ? 6.883 11.859 -9.312 1 66.94 95 SER A CA 1
ATOM 710 C C . SER A 1 95 ? 5.484 11.617 -8.758 1 66.94 95 SER A C 1
ATOM 712 O O . SER A 1 95 ? 5.133 10.484 -8.422 1 66.94 95 SER A O 1
ATOM 714 N N . LEU A 1 96 ? 4.715 12.594 -8.805 1 66.12 96 LEU A N 1
ATOM 715 C CA . LEU A 1 96 ? 3.338 12.461 -8.344 1 66.12 96 LEU A CA 1
ATOM 716 C C . LEU A 1 96 ? 2.525 11.586 -9.297 1 66.12 96 LEU A C 1
ATOM 718 O O . LEU A 1 96 ? 1.688 10.797 -8.859 1 66.12 96 LEU A O 1
ATOM 722 N N . MET A 1 97 ? 2.873 11.742 -10.508 1 65.38 97 MET A N 1
ATOM 723 C CA . MET A 1 97 ? 2.162 10.953 -11.516 1 65.38 97 MET A CA 1
ATOM 724 C C . MET A 1 97 ? 2.594 9.492 -11.461 1 65.38 97 MET A C 1
ATOM 726 O O . MET A 1 97 ? 1.774 8.594 -11.648 1 65.38 97 MET A O 1
ATOM 730 N N . ILE A 1 98 ? 3.852 9.273 -11.234 1 64.75 98 ILE A N 1
ATOM 731 C CA . ILE A 1 98 ? 4.398 7.926 -11.18 1 64.75 98 ILE A CA 1
ATOM 732 C C . ILE A 1 98 ? 3.939 7.227 -9.906 1 64.75 98 ILE A C 1
ATOM 734 O O . ILE A 1 98 ? 3.748 6.008 -9.891 1 64.75 98 ILE A O 1
ATOM 738 N N . TYR A 1 99 ? 3.75 8.109 -8.945 1 63.22 99 TYR A N 1
ATOM 739 C CA . TYR A 1 99 ? 3.275 7.582 -7.672 1 63.22 99 TYR A CA 1
ATOM 740 C C . TYR A 1 99 ? 1.909 6.926 -7.828 1 63.22 99 TYR A C 1
ATOM 742 O O . TYR A 1 99 ? 1.543 6.047 -7.047 1 63.22 99 TYR A O 1
ATOM 750 N N . SER A 1 100 ? 1.302 7.266 -8.977 1 66 100 SER A N 1
ATOM 751 C CA . SER A 1 100 ? 0.002 6.652 -9.227 1 66 100 SER A CA 1
ATOM 752 C C . SER A 1 100 ? 0.154 5.238 -9.773 1 66 100 SER A C 1
ATOM 754 O O . SER A 1 100 ? -0.807 4.465 -9.789 1 66 100 SER A O 1
ATOM 756 N N . ILE A 1 101 ? 1.357 4.965 -10.156 1 72.5 101 ILE A N 1
ATOM 757 C CA . ILE A 1 101 ? 1.633 3.611 -10.625 1 72.5 101 ILE A CA 1
ATOM 758 C C . ILE A 1 101 ? 1.716 2.66 -9.438 1 72.5 101 ILE A C 1
ATOM 760 O O . ILE A 1 101 ? 2.504 2.877 -8.516 1 72.5 101 ILE A O 1
ATOM 764 N N . PRO A 1 102 ? 0.851 1.747 -9.461 1 76 102 PRO A N 1
ATOM 765 C CA . PRO A 1 102 ? 1.001 0.753 -8.398 1 76 102 PRO A CA 1
ATOM 766 C C . PRO A 1 102 ? 2.338 0.017 -8.461 1 76 102 PRO A C 1
ATOM 768 O O . PRO A 1 102 ? 2.551 -0.805 -9.359 1 76 102 PRO A O 1
ATOM 771 N N . VAL A 1 103 ? 3.199 0.401 -7.641 1 77.75 103 VAL A N 1
ATOM 772 C CA . VAL A 1 103 ? 4.57 -0.097 -7.637 1 77.75 103 VAL A CA 1
ATOM 773 C C . VAL A 1 103 ? 4.566 -1.624 -7.613 1 77.75 103 VAL A C 1
ATOM 775 O O . VAL A 1 103 ? 5.371 -2.264 -8.289 1 77.75 103 VAL A O 1
ATOM 778 N N . VAL A 1 104 ? 3.619 -2.08 -6.965 1 76.44 104 VAL A N 1
ATOM 779 C CA . VAL A 1 104 ? 3.551 -3.529 -6.816 1 76.44 104 VAL A CA 1
ATOM 780 C C . VAL A 1 104 ? 3.23 -4.172 -8.164 1 76.44 104 VAL A C 1
ATOM 782 O O . VAL A 1 104 ? 3.678 -5.289 -8.445 1 76.44 104 VAL A O 1
ATOM 785 N N . ALA A 1 105 ? 2.57 -3.414 -8.969 1 80.69 105 ALA A N 1
ATOM 786 C CA . ALA A 1 105 ? 2.211 -3.938 -10.281 1 80.69 105 ALA A CA 1
ATOM 787 C C . ALA A 1 105 ? 3.439 -4.051 -11.18 1 80.69 105 ALA A C 1
ATOM 789 O O . ALA A 1 105 ? 3.396 -4.719 -12.219 1 80.69 105 ALA A O 1
ATOM 790 N N . LEU A 1 106 ? 4.512 -3.469 -10.719 1 89.12 106 LEU A N 1
ATOM 791 C CA . LEU A 1 106 ? 5.742 -3.539 -11.5 1 89.12 106 LEU A CA 1
ATOM 792 C C . LEU A 1 106 ? 6.508 -4.82 -11.188 1 89.12 106 LEU A C 1
ATOM 794 O O . LEU A 1 106 ? 7.469 -5.16 -11.883 1 89.12 106 LEU A O 1
ATOM 798 N N . ALA A 1 107 ? 6.059 -5.531 -10.227 1 91.06 107 ALA A N 1
ATOM 799 C CA . ALA A 1 107 ? 6.777 -6.723 -9.781 1 91.06 107 ALA A CA 1
ATOM 800 C C . ALA A 1 107 ? 6.941 -7.723 -10.922 1 91.06 107 ALA A C 1
ATOM 802 O O . ALA A 1 107 ? 8.047 -8.195 -11.18 1 91.06 107 ALA A O 1
ATOM 803 N N . PRO A 1 108 ? 5.902 -8.008 -11.672 1 89.75 108 PRO A N 1
ATOM 804 C CA . PRO A 1 108 ? 6.078 -8.953 -12.773 1 89.75 108 PRO A CA 1
ATOM 805 C C . PRO A 1 108 ? 7.09 -8.477 -13.812 1 89.75 108 PRO A C 1
ATOM 807 O O . PRO A 1 108 ? 7.906 -9.258 -14.297 1 89.75 108 PRO A O 1
ATOM 810 N N . ALA A 1 109 ? 7.02 -7.18 -14.109 1 88.88 109 ALA A N 1
ATOM 811 C CA . ALA A 1 109 ? 7.961 -6.629 -15.086 1 88.88 109 ALA A CA 1
ATOM 812 C C . ALA A 1 109 ? 9.391 -6.727 -14.57 1 88.88 109 ALA A C 1
ATOM 814 O O . ALA A 1 109 ? 10.312 -7.051 -15.328 1 88.88 109 ALA A O 1
ATOM 815 N N . LEU A 1 110 ? 9.617 -6.465 -13.352 1 91.88 110 LEU A N 1
ATOM 816 C CA . LEU A 1 110 ? 10.953 -6.488 -12.766 1 91.88 110 LEU A CA 1
ATOM 817 C C . LEU A 1 110 ? 11.461 -7.918 -12.648 1 91.88 110 LEU A C 1
ATOM 819 O O . LEU A 1 110 ? 12.656 -8.172 -12.836 1 91.88 110 LEU A O 1
ATOM 823 N N . VAL A 1 111 ? 10.578 -8.82 -12.352 1 89.5 111 VAL A N 1
ATOM 824 C CA . VAL A 1 111 ? 10.961 -10.227 -12.289 1 89.5 111 VAL A CA 1
ATOM 825 C C . VAL A 1 111 ? 11.336 -10.727 -13.68 1 89.5 111 VAL A C 1
ATOM 827 O O . VAL A 1 111 ? 12.312 -11.461 -13.844 1 89.5 111 VAL A O 1
ATOM 830 N N . ALA A 1 112 ? 10.555 -10.328 -14.633 1 86.38 112 ALA A N 1
ATOM 831 C CA . ALA A 1 112 ? 10.859 -10.711 -16.016 1 86.38 112 ALA A CA 1
ATOM 832 C C . ALA A 1 112 ? 12.203 -10.141 -16.453 1 86.38 112 ALA A C 1
ATOM 834 O O . ALA A 1 112 ? 12.945 -10.789 -17.188 1 86.38 112 ALA A O 1
ATOM 835 N N . TRP A 1 113 ? 12.547 -8.961 -15.992 1 87 113 TRP A N 1
ATOM 836 C CA . TRP A 1 113 ? 13.742 -8.242 -16.406 1 87 113 TRP A CA 1
ATOM 837 C C . TRP A 1 113 ? 14.961 -8.695 -15.617 1 87 113 TRP A C 1
ATOM 839 O O . TRP A 1 113 ? 16.031 -8.93 -16.188 1 87 113 TRP A O 1
ATOM 849 N N . LEU A 1 114 ? 14.789 -8.922 -14.305 1 91.62 114 LEU A N 1
ATOM 850 C CA . LEU A 1 114 ? 15.945 -9.07 -13.422 1 91.62 114 LEU A CA 1
ATOM 851 C C . LEU A 1 114 ? 16.062 -10.508 -12.922 1 91.62 114 LEU A C 1
ATOM 853 O O . LEU A 1 114 ? 17.062 -10.883 -12.305 1 91.62 114 LEU A O 1
ATOM 857 N N . GLY A 1 115 ? 15.07 -11.312 -13.258 1 88.56 115 GLY A N 1
ATOM 858 C CA . GLY A 1 115 ? 15.102 -12.711 -12.859 1 88.56 115 GLY A CA 1
ATOM 859 C C . GLY A 1 115 ? 14.398 -12.977 -11.547 1 88.56 115 GLY A C 1
ATOM 860 O O . GLY A 1 115 ? 13.812 -12.07 -10.953 1 88.56 115 GLY A O 1
ATOM 861 N N . LEU A 1 116 ? 14.508 -14.172 -11.086 1 91.19 116 LEU A N 1
ATOM 862 C CA . LEU A 1 116 ? 13.727 -14.648 -9.953 1 91.19 116 LEU A CA 1
ATOM 863 C C . LEU A 1 116 ? 14.5 -14.484 -8.648 1 91.19 116 LEU A C 1
ATOM 865 O O . LEU A 1 116 ? 13.945 -14.688 -7.566 1 91.19 116 LEU A O 1
ATOM 869 N N . GLY A 1 117 ? 15.688 -13.992 -8.75 1 91.88 117 GLY A N 1
ATOM 870 C CA . GLY A 1 117 ? 16.547 -13.945 -7.582 1 91.88 117 GLY A CA 1
ATOM 871 C C . GLY A 1 117 ? 16.344 -12.703 -6.734 1 91.88 117 GLY A C 1
ATOM 872 O O . GLY A 1 117 ? 15.281 -12.078 -6.793 1 91.88 117 GLY A O 1
ATOM 873 N N . PHE A 1 118 ? 17.328 -12.328 -5.949 1 95.19 118 PHE A N 1
ATOM 874 C CA . PHE A 1 118 ? 17.344 -11.281 -4.934 1 95.19 118 PHE A CA 1
ATOM 875 C C . PHE A 1 118 ? 17.094 -9.914 -5.559 1 95.19 118 PHE A C 1
ATOM 877 O O . PHE A 1 118 ? 16.391 -9.086 -4.984 1 95.19 118 PHE A O 1
ATOM 884 N N . THR A 1 119 ? 17.578 -9.734 -6.742 1 96 119 THR A N 1
ATOM 885 C CA . THR A 1 119 ? 17.656 -8.406 -7.336 1 96 119 THR A CA 1
ATOM 886 C C . THR A 1 119 ? 16.266 -7.891 -7.695 1 96 119 THR A C 1
ATOM 888 O O . THR A 1 119 ? 15.961 -6.715 -7.5 1 96 119 THR A O 1
ATOM 891 N N . SER A 1 120 ? 15.398 -8.734 -8.266 1 95.5 120 SER A N 1
ATOM 892 C CA . SER A 1 120 ? 14.062 -8.289 -8.648 1 95.5 120 SER A CA 1
ATOM 893 C C . SER A 1 120 ? 13.227 -7.926 -7.43 1 95.5 120 SER A C 1
ATOM 895 O O . SER A 1 120 ? 12.484 -6.941 -7.445 1 95.5 120 SER A O 1
ATOM 897 N N . LYS A 1 121 ? 13.359 -8.68 -6.324 1 96.69 121 LYS A N 1
ATOM 898 C CA . LYS A 1 121 ? 12.617 -8.383 -5.102 1 96.69 121 LYS A CA 1
ATOM 899 C C . LYS A 1 121 ? 13.109 -7.094 -4.453 1 96.69 121 LYS A C 1
ATOM 901 O O . LYS A 1 121 ? 12.312 -6.281 -3.984 1 96.69 121 LYS A O 1
ATOM 906 N N . ALA A 1 122 ? 14.438 -6.957 -4.461 1 97.38 122 ALA A N 1
ATOM 907 C CA . ALA A 1 122 ? 15.016 -5.738 -3.91 1 97.38 122 ALA A CA 1
ATOM 908 C C . ALA A 1 122 ? 14.617 -4.52 -4.734 1 97.38 122 ALA A C 1
ATOM 910 O O . ALA A 1 122 ? 14.398 -3.434 -4.188 1 97.38 122 ALA A O 1
ATOM 911 N N . ALA A 1 123 ? 14.555 -4.676 -6.016 1 96.5 123 ALA A N 1
ATOM 912 C CA . ALA A 1 123 ? 14.172 -3.58 -6.902 1 96.5 123 ALA A CA 1
ATOM 913 C C . ALA A 1 123 ? 12.734 -3.135 -6.633 1 96.5 123 ALA A C 1
ATOM 915 O O . ALA A 1 123 ? 12.438 -1.938 -6.633 1 96.5 123 ALA A O 1
ATOM 916 N N . VAL A 1 124 ? 11.844 -4.07 -6.469 1 94.81 124 VAL A N 1
ATOM 917 C CA . VAL A 1 124 ? 10.453 -3.738 -6.156 1 94.81 124 VAL A CA 1
ATOM 918 C C . VAL A 1 124 ? 10.391 -3.006 -4.816 1 94.81 124 VAL A C 1
ATOM 920 O O . VAL A 1 124 ? 9.688 -1.998 -4.688 1 94.81 124 VAL A O 1
ATOM 923 N N . ALA A 1 125 ? 11.133 -3.541 -3.836 1 96.75 125 ALA A N 1
ATOM 924 C CA . ALA A 1 125 ? 11.203 -2.904 -2.523 1 96.75 125 ALA A CA 1
ATOM 925 C C . ALA A 1 125 ? 11.773 -1.493 -2.627 1 96.75 125 ALA A C 1
ATOM 927 O O . ALA A 1 125 ? 11.336 -0.587 -1.914 1 96.75 125 ALA A O 1
ATOM 928 N N . LEU A 1 126 ? 12.758 -1.288 -3.475 1 96.94 126 LEU A N 1
ATOM 929 C CA . LEU A 1 126 ? 13.367 0.016 -3.693 1 96.94 126 LEU A CA 1
ATOM 930 C C . LEU A 1 126 ? 12.336 1.029 -4.18 1 96.94 126 LEU A C 1
ATOM 932 O O . LEU A 1 126 ? 12.266 2.143 -3.654 1 96.94 126 LEU A O 1
ATOM 936 N N . LEU A 1 127 ? 11.57 0.642 -5.113 1 93.06 127 LEU A N 1
ATOM 937 C CA . LEU A 1 127 ? 10.562 1.541 -5.672 1 93.06 127 LEU A CA 1
ATOM 938 C C . LEU A 1 127 ? 9.492 1.87 -4.641 1 93.06 127 LEU A C 1
ATOM 940 O O . LEU A 1 127 ? 9 2.998 -4.586 1 93.06 127 LEU A O 1
ATOM 944 N N . ALA A 1 128 ? 9.148 0.878 -3.832 1 91.5 128 ALA A N 1
ATOM 945 C CA . ALA A 1 128 ? 8.141 1.065 -2.791 1 91.5 128 ALA A CA 1
ATOM 946 C C . ALA A 1 128 ? 8.594 2.094 -1.763 1 91.5 128 ALA A C 1
ATOM 948 O O . ALA A 1 128 ? 7.781 2.844 -1.219 1 91.5 128 ALA A O 1
ATOM 949 N N . ALA A 1 129 ? 9.859 2.109 -1.496 1 93.94 129 ALA A N 1
ATOM 950 C CA . ALA A 1 129 ? 10.414 3.037 -0.512 1 93.94 129 ALA A CA 1
ATOM 951 C C . ALA A 1 129 ? 10.734 4.387 -1.149 1 93.94 129 ALA A C 1
ATOM 953 O O . ALA A 1 129 ? 10.664 5.426 -0.487 1 93.94 129 ALA A O 1
ATOM 954 N N . PHE A 1 130 ? 11.078 4.398 -2.375 1 93.12 130 PHE A N 1
ATOM 955 C CA . PHE A 1 130 ? 11.594 5.559 -3.094 1 93.12 130 PHE A CA 1
ATOM 956 C C . PHE A 1 130 ? 10.539 6.656 -3.174 1 93.12 130 PHE A C 1
ATOM 958 O O . PHE A 1 130 ? 10.797 7.797 -2.789 1 93.12 130 PHE A O 1
ATOM 965 N N . PHE A 1 131 ? 9.383 6.344 -3.557 1 85.31 131 PHE A N 1
ATOM 966 C CA . PHE A 1 131 ? 8.422 7.359 -3.951 1 85.31 131 PHE A CA 1
ATOM 967 C C . PHE A 1 131 ? 7.879 8.094 -2.73 1 85.31 131 PHE A C 1
ATOM 969 O O . PHE A 1 131 ? 7.852 9.328 -2.703 1 85.31 131 PHE A O 1
ATOM 976 N N . PRO A 1 132 ? 7.445 7.375 -1.657 1 83.81 132 PRO A N 1
ATOM 977 C CA . PRO A 1 132 ? 6.988 8.125 -0.481 1 83.81 132 PRO A CA 1
ATOM 978 C C . PRO A 1 132 ? 8.078 9.008 0.111 1 83.81 132 PRO A C 1
ATOM 980 O O . PRO A 1 132 ? 7.805 10.141 0.523 1 83.81 132 PRO A O 1
ATOM 983 N N . VAL A 1 133 ? 9.242 8.539 0.102 1 90.12 133 VAL A N 1
ATOM 984 C CA . VAL A 1 133 ? 10.344 9.32 0.653 1 90.12 133 VAL A CA 1
ATOM 985 C C . VAL A 1 133 ? 10.609 10.531 -0.236 1 90.12 133 VAL A C 1
ATOM 987 O O . VAL A 1 133 ? 10.797 11.648 0.261 1 90.12 133 VAL A O 1
ATOM 990 N N . LEU A 1 134 ? 10.609 10.328 -1.529 1 88.56 134 LEU A N 1
ATOM 991 C CA . LEU A 1 134 ? 10.852 11.414 -2.475 1 88.56 134 LEU A CA 1
ATOM 992 C C . LEU A 1 134 ? 9.797 12.508 -2.328 1 88.56 134 LEU A C 1
ATOM 994 O O . LEU A 1 134 ? 10.133 13.688 -2.23 1 88.56 134 LEU A O 1
ATOM 998 N N . VAL A 1 135 ? 8.57 12.156 -2.328 1 81.19 135 VAL A N 1
ATOM 999 C CA . VAL A 1 135 ? 7.457 13.094 -2.301 1 81.19 135 VAL A CA 1
ATOM 1000 C C . VAL A 1 135 ? 7.461 13.859 -0.979 1 81.19 135 VAL A C 1
ATOM 1002 O O . VAL A 1 135 ? 7.352 15.086 -0.965 1 81.19 135 VAL A O 1
ATOM 1005 N N . ASN A 1 136 ? 7.648 13.141 0.17 1 82.62 136 ASN A N 1
ATOM 1006 C CA . ASN A 1 136 ? 7.586 13.781 1.479 1 82.62 136 ASN A CA 1
ATOM 1007 C C . ASN A 1 136 ? 8.789 14.695 1.714 1 82.62 136 ASN A C 1
ATOM 1009 O O . ASN A 1 136 ? 8.641 15.805 2.217 1 82.62 136 ASN A O 1
ATOM 1013 N N . LEU A 1 137 ? 9.898 14.156 1.346 1 86.75 137 LEU A N 1
ATOM 1014 C CA . LEU A 1 137 ? 11.109 14.945 1.555 1 86.75 137 LEU A CA 1
ATOM 1015 C C . LEU A 1 137 ? 11.117 16.172 0.652 1 86.75 137 LEU A C 1
ATOM 1017 O O . LEU A 1 137 ? 11.445 17.281 1.1 1 86.75 137 LEU A O 1
ATOM 1021 N N . THR A 1 138 ? 10.82 16.062 -0.574 1 84.19 138 THR A N 1
ATOM 1022 C CA . THR A 1 138 ? 10.766 17.188 -1.499 1 84.19 138 THR A CA 1
ATOM 1023 C C . THR A 1 138 ? 9.727 18.203 -1.054 1 84.19 138 THR A C 1
ATOM 1025 O O . THR A 1 138 ? 9.969 19.422 -1.12 1 84.19 138 THR A O 1
ATOM 1028 N N . GLY A 1 139 ? 8.594 17.703 -0.641 1 80.06 139 GLY A N 1
ATOM 1029 C CA . GLY A 1 139 ? 7.57 18.594 -0.121 1 80.06 139 GLY A CA 1
ATOM 1030 C C . GLY A 1 139 ? 8.031 19.391 1.086 1 80.06 139 GLY A C 1
ATOM 1031 O O . GLY A 1 139 ? 7.762 20.594 1.188 1 80.06 139 GLY A O 1
ATOM 1032 N N . ALA A 1 140 ? 8.664 18.719 1.968 1 80.81 140 ALA A N 1
ATOM 1033 C CA . ALA A 1 140 ? 9.156 19.359 3.178 1 80.81 140 ALA A CA 1
ATOM 1034 C C . ALA A 1 140 ? 10.219 20.406 2.844 1 80.81 140 ALA A C 1
ATOM 1036 O O . ALA A 1 140 ? 10.242 21.5 3.424 1 80.81 140 ALA A O 1
ATOM 1037 N N . LEU A 1 141 ? 11.109 20.094 1.983 1 82.38 141 LEU A N 1
ATOM 1038 C CA . LEU A 1 141 ? 12.156 21.016 1.579 1 82.38 141 LEU A CA 1
ATOM 1039 C C . LEU A 1 141 ? 11.562 22.234 0.894 1 82.38 141 LEU A C 1
ATOM 1041 O O . LEU A 1 141 ? 12.016 23.359 1.118 1 82.38 141 LEU A O 1
ATOM 1045 N N . ARG A 1 142 ? 10.625 22 0.111 1 77.19 142 ARG A N 1
ATOM 1046 C CA . ARG A 1 142 ? 9.977 23.109 -0.601 1 77.19 142 ARG A CA 1
ATOM 1047 C C . ARG A 1 142 ? 9.219 24.016 0.364 1 77.19 142 ARG A C 1
ATOM 1049 O O . ARG A 1 142 ? 9.172 25.219 0.176 1 77.19 142 ARG A O 1
ATOM 1056 N N . SER A 1 143 ? 8.609 23.406 1.301 1 74.44 143 SER A N 1
ATOM 1057 C CA . SER A 1 143 ? 7.875 24.188 2.289 1 74.44 143 SER A CA 1
ATOM 1058 C C . SER A 1 143 ? 8.82 25.047 3.117 1 74.44 143 SER A C 1
ATOM 1060 O O . SER A 1 143 ? 8.453 26.156 3.527 1 74.44 143 SER A O 1
ATOM 1062 N N . THR A 1 144 ? 9.906 24.531 3.408 1 70.69 144 THR A N 1
ATOM 1063 C CA . THR A 1 144 ? 10.898 25.25 4.191 1 70.69 144 THR A CA 1
ATOM 1064 C C . THR A 1 144 ? 11.484 26.406 3.385 1 70.69 144 THR A C 1
ATOM 1066 O O . THR A 1 144 ? 11.781 27.469 3.938 1 70.69 144 THR A O 1
ATOM 1069 N N . ASP A 1 145 ? 11.734 26.172 2.154 1 63.12 145 ASP A N 1
ATOM 1070 C CA . ASP A 1 145 ? 12.297 27.203 1.29 1 63.12 145 ASP A CA 1
ATOM 1071 C C . ASP A 1 145 ? 11.422 28.453 1.297 1 63.12 145 ASP A C 1
ATOM 1073 O O . ASP A 1 145 ? 11.93 29.578 1.387 1 63.12 145 ASP A O 1
ATOM 1077 N N . ARG A 1 146 ? 10.258 28.219 1.277 1 62.25 146 ARG A N 1
ATOM 1078 C CA . ARG A 1 146 ? 9.344 29.359 1.303 1 62.25 146 ARG A CA 1
ATOM 1079 C C . ARG A 1 146 ? 9.453 30.125 2.623 1 62.25 146 ARG A C 1
ATOM 1081 O O . ARG A 1 146 ? 9.477 31.359 2.641 1 62.25 146 ARG A O 1
ATOM 1088 N N . ARG A 1 147 ? 9.617 29.359 3.637 1 61.5 147 ARG A N 1
ATOM 1089 C CA . ARG A 1 147 ? 9.688 29.969 4.965 1 61.5 147 ARG A CA 1
ATOM 1090 C C . ARG A 1 147 ? 11.031 30.656 5.18 1 61.5 147 ARG A C 1
ATOM 1092 O O . ARG A 1 147 ? 11.094 31.75 5.742 1 61.5 147 ARG A O 1
ATOM 1099 N N . VAL A 1 148 ? 12.023 29.938 4.801 1 60.81 148 VAL A N 1
ATOM 1100 C CA . VAL A 1 148 ? 13.367 30.453 4.996 1 60.81 148 VAL A CA 1
ATOM 1101 C C . VAL A 1 148 ? 13.594 31.656 4.078 1 60.81 148 VAL A C 1
ATOM 1103 O O . VAL A 1 148 ? 14.234 32.625 4.473 1 60.81 148 VAL A O 1
ATOM 1106 N N . ARG A 1 149 ? 13.203 31.469 2.861 1 59.84 149 ARG A N 1
ATOM 1107 C CA . ARG A 1 149 ? 13.312 32.594 1.958 1 59.84 149 ARG A CA 1
ATOM 1108 C C . ARG A 1 149 ? 12.617 33.844 2.539 1 59.84 149 ARG A C 1
ATOM 1110 O O . ARG A 1 149 ? 13.094 34.969 2.375 1 59.84 149 ARG A O 1
ATOM 1117 N N . GLU A 1 150 ? 11.602 33.469 3.209 1 57.44 150 GLU A N 1
ATOM 1118 C CA . GLU A 1 150 ? 10.93 34.562 3.881 1 57.44 150 GLU A CA 1
ATOM 1119 C C . GLU A 1 150 ? 11.75 35.094 5.055 1 57.44 150 GLU A C 1
ATOM 1121 O O . GLU A 1 150 ? 11.797 36.312 5.305 1 57.44 150 GLU A O 1
ATOM 1126 N N . LEU A 1 151 ? 12.281 34.094 5.684 1 54.44 151 LEU A N 1
ATOM 1127 C CA . LEU A 1 151 ? 13.086 34.5 6.84 1 54.44 151 LEU A CA 1
ATOM 1128 C C . LEU A 1 151 ? 14.516 34.812 6.422 1 54.44 151 LEU A C 1
ATOM 1130 O O . LEU A 1 151 ? 15.172 35.656 7.039 1 54.44 151 LEU A O 1
ATOM 1134 N N . GLY A 1 152 ? 15.086 34.031 5.574 1 53.16 152 GLY A N 1
ATOM 1135 C CA . GLY A 1 152 ? 16.5 33.969 5.23 1 53.16 152 GLY A CA 1
ATOM 1136 C C . GLY A 1 152 ? 16.938 35.094 4.305 1 53.16 152 GLY A C 1
ATOM 1137 O O . GLY A 1 152 ? 18.062 35.094 3.809 1 53.16 152 GLY A O 1
ATOM 1138 N N . GLU A 1 153 ? 16.078 35.781 3.604 1 53.34 153 GLU A N 1
ATOM 1139 C CA . GLU A 1 153 ? 16.75 36.875 2.912 1 53.34 153 GLU A CA 1
ATOM 1140 C C . GLU A 1 153 ? 17.875 37.469 3.764 1 53.34 153 GLU A C 1
ATOM 1142 O O . GLU A 1 153 ? 18.781 38.125 3.242 1 53.34 153 GLU A O 1
ATOM 1147 N N . VAL A 1 154 ? 17.875 37.094 5.012 1 49.94 154 VAL A N 1
ATOM 1148 C CA . VAL A 1 154 ? 18.828 37.812 5.836 1 49.94 154 VAL A CA 1
ATOM 1149 C C . VAL A 1 154 ? 20.062 36.938 6.07 1 49.94 154 VAL A C 1
ATOM 1151 O O . VAL A 1 154 ? 21.125 37.469 6.438 1 49.94 154 VAL A O 1
ATOM 1154 N N . LEU A 1 155 ? 19.922 35.562 5.863 1 52.91 155 LEU A N 1
ATOM 1155 C CA . LEU A 1 155 ? 21.125 34.812 6.234 1 52.91 155 LEU A CA 1
ATOM 1156 C C . LEU A 1 155 ? 22.016 34.562 5.016 1 52.91 155 LEU A C 1
ATOM 1158 O O . LEU A 1 155 ? 21.516 34.156 3.961 1 52.91 155 LEU A O 1
ATOM 1162 N N . ASN A 1 156 ? 23.016 35.281 4.699 1 60.88 156 ASN A N 1
ATOM 1163 C CA . ASN A 1 156 ? 24.078 35.156 3.707 1 60.88 156 ASN A CA 1
ATOM 1164 C C . ASN A 1 156 ? 24.625 33.719 3.652 1 60.88 156 ASN A C 1
ATOM 1166 O O . ASN A 1 156 ? 25.844 33.531 3.688 1 60.88 156 ASN A O 1
ATOM 1170 N N . THR A 1 157 ? 23.828 32.656 3.967 1 64.38 157 THR A N 1
ATOM 1171 C CA . THR A 1 157 ? 24.391 31.328 3.904 1 64.38 157 THR A CA 1
ATOM 1172 C C . THR A 1 157 ? 24.141 30.688 2.545 1 64.38 157 THR A C 1
ATOM 1174 O O . THR A 1 157 ? 23.125 30.984 1.898 1 64.38 157 THR A O 1
ATOM 1177 N N . GLY A 1 158 ? 25.203 30.266 1.735 1 72.06 158 GLY A N 1
ATOM 1178 C CA . GLY A 1 158 ? 25.109 29.531 0.485 1 72.06 158 GLY A CA 1
ATOM 1179 C C . GLY A 1 158 ? 24.141 28.359 0.553 1 72.06 158 GLY A C 1
ATOM 1180 O O . GLY A 1 158 ? 23.5 28.141 1.585 1 72.06 158 GLY A O 1
ATOM 1181 N N . TRP A 1 159 ? 23.766 27.766 -0.497 1 75.69 159 TRP A N 1
ATOM 1182 C CA . TRP A 1 159 ? 22.828 26.672 -0.609 1 75.69 159 TRP A CA 1
ATOM 1183 C C . TRP A 1 159 ? 23.141 25.562 0.398 1 75.69 159 TRP A C 1
ATOM 1185 O O . TRP A 1 159 ? 22.266 25.094 1.119 1 75.69 159 TRP A O 1
ATOM 1195 N N . ALA A 1 160 ? 24.438 25.219 0.423 1 78.5 160 ALA A N 1
ATOM 1196 C CA . ALA A 1 160 ? 24.859 24.141 1.309 1 78.5 160 ALA A CA 1
ATOM 1197 C C . ALA A 1 160 ? 24.656 24.516 2.773 1 78.5 160 ALA A C 1
ATOM 1199 O O . ALA A 1 160 ? 24.312 23.672 3.6 1 78.5 160 ALA A O 1
ATOM 1200 N N . GLY A 1 161 ? 24.953 25.781 3.02 1 73.38 161 GLY A N 1
ATOM 1201 C CA . GLY A 1 161 ? 24.75 26.25 4.375 1 73.38 161 GLY A CA 1
ATOM 1202 C C . GLY A 1 161 ? 23.281 26.281 4.781 1 73.38 161 GLY A C 1
ATOM 1203 O O . GLY A 1 161 ? 22.922 25.844 5.875 1 73.38 161 GLY A O 1
ATOM 1204 N N . SER A 1 162 ? 22.5 26.734 3.855 1 75.06 162 SER A N 1
ATOM 1205 C CA . SER A 1 162 ? 21.062 26.797 4.121 1 75.06 162 SER A CA 1
ATOM 1206 C C . SER A 1 162 ? 20.469 25.391 4.25 1 75.06 162 SER A C 1
ATOM 1208 O O . SER A 1 162 ? 19.594 25.172 5.086 1 75.06 162 SER A O 1
ATOM 1210 N N . LEU A 1 163 ? 21.016 24.531 3.461 1 75.5 163 LEU A N 1
ATOM 1211 C CA . LEU A 1 163 ? 20.531 23.156 3.482 1 75.5 163 LEU A CA 1
ATOM 1212 C C . LEU A 1 163 ? 20.859 22.484 4.816 1 75.5 163 LEU A C 1
ATOM 1214 O O . LEU A 1 163 ? 19.969 21.922 5.461 1 75.5 163 LEU A O 1
ATOM 1218 N N . ARG A 1 164 ? 22.016 22.625 5.184 1 77 164 ARG A N 1
ATOM 1219 C CA . ARG A 1 164 ? 22.516 21.906 6.359 1 77 164 ARG A CA 1
ATOM 1220 C C . ARG A 1 164 ? 21.922 22.5 7.641 1 77 164 ARG A C 1
ATOM 1222 O O . ARG A 1 164 ? 21.562 21.75 8.562 1 77 164 ARG A O 1
ATOM 1229 N N . PHE A 1 165 ? 21.719 23.797 7.645 1 74.25 165 PHE A N 1
ATOM 1230 C CA . PHE A 1 165 ? 21.422 24.406 8.93 1 74.25 165 PHE A CA 1
ATOM 1231 C C . PHE A 1 165 ? 19.938 24.766 9.031 1 74.25 165 PHE A C 1
ATOM 1233 O O . PHE A 1 165 ? 19.422 24.969 10.133 1 74.25 165 PHE A O 1
ATOM 1240 N N . LEU A 1 166 ? 19.312 24.719 7.934 1 72.88 166 LEU A N 1
ATOM 1241 C CA . LEU A 1 166 ? 17.922 25.172 8.008 1 72.88 166 LEU A CA 1
ATOM 1242 C C . LEU A 1 166 ? 16.984 24.156 7.383 1 72.88 166 LEU A C 1
ATOM 1244 O O . LEU A 1 166 ? 16.141 23.578 8.07 1 72.88 166 LEU A O 1
ATOM 1248 N N . ARG A 1 167 ? 17.281 23.875 6.238 1 77.12 167 ARG A N 1
ATOM 1249 C CA . ARG A 1 167 ? 16.297 23.141 5.453 1 77.12 167 ARG A CA 1
ATOM 1250 C C . ARG A 1 167 ? 16.25 21.672 5.871 1 77.12 167 ARG A C 1
ATOM 1252 O O . ARG A 1 167 ? 15.164 21.109 6.027 1 77.12 167 ARG A O 1
ATOM 1259 N N . LEU A 1 168 ? 17.438 21.125 6.074 1 80.56 168 LEU A N 1
ATOM 1260 C CA . LEU A 1 168 ? 17.469 19.703 6.418 1 80.56 168 LEU A CA 1
ATOM 1261 C C . LEU A 1 168 ? 16.891 19.469 7.809 1 80.56 168 LEU A C 1
ATOM 1263 O O . LEU A 1 168 ? 16.078 18.562 7.996 1 80.56 168 LEU A O 1
ATOM 1267 N N . PRO A 1 169 ? 17.312 20.312 8.727 1 78.44 169 PRO A N 1
ATOM 1268 C CA . PRO A 1 169 ? 16.703 20.156 10.047 1 78.44 169 PRO A CA 1
ATOM 1269 C C . PRO A 1 169 ? 15.188 20.344 10.016 1 78.44 169 PRO A C 1
ATOM 1271 O O . PRO A 1 169 ? 14.461 19.656 10.734 1 78.44 169 PRO A O 1
ATOM 1274 N N . TYR A 1 170 ? 14.75 21.219 9.203 1 78 170 TYR A N 1
ATOM 1275 C CA . TYR A 1 170 ? 13.312 21.469 9.102 1 78 170 TYR A CA 1
ATOM 1276 C C . TYR A 1 170 ? 12.602 20.328 8.406 1 78 170 TYR A C 1
ATOM 1278 O O . TYR A 1 170 ? 11.438 20.031 8.695 1 78 170 TYR A O 1
ATOM 1286 N N . ALA A 1 171 ? 13.352 19.656 7.547 1 85.25 171 ALA A N 1
ATOM 1287 C CA . ALA A 1 171 ? 12.75 18.578 6.758 1 85.25 171 ALA A CA 1
ATOM 1288 C C . ALA A 1 171 ? 12.875 17.234 7.473 1 85.25 171 ALA A C 1
ATOM 1290 O O . ALA A 1 171 ? 12.258 16.25 7.062 1 85.25 171 ALA A O 1
ATOM 1291 N N . LEU A 1 172 ? 13.57 17.234 8.562 1 86.94 172 LEU A N 1
ATOM 1292 C CA . LEU A 1 172 ? 13.922 15.984 9.242 1 86.94 172 LEU A CA 1
ATOM 1293 C C . LEU A 1 172 ? 12.68 15.273 9.75 1 86.94 172 LEU A C 1
ATOM 1295 O O . LEU A 1 172 ? 12.539 14.055 9.594 1 86.94 172 LEU A O 1
ATOM 1299 N N . PRO A 1 173 ? 11.703 16.031 10.32 1 82.38 173 PRO A N 1
ATOM 1300 C CA . PRO A 1 173 ? 10.484 15.352 10.773 1 82.38 173 PRO A CA 1
ATOM 1301 C C . PRO A 1 173 ? 9.727 14.672 9.641 1 82.38 173 PRO A C 1
ATOM 1303 O O . PRO A 1 173 ? 9.289 13.531 9.781 1 82.38 173 PRO A O 1
ATOM 1306 N N . ALA A 1 174 ? 9.656 15.359 8.594 1 83.94 174 ALA A N 1
ATOM 1307 C CA . ALA A 1 174 ? 8.984 14.781 7.434 1 83.94 174 ALA A CA 1
ATOM 1308 C C . ALA A 1 174 ? 9.766 13.594 6.879 1 83.94 174 ALA A C 1
ATOM 1310 O O . ALA A 1 174 ? 9.172 12.594 6.457 1 83.94 174 ALA A O 1
ATOM 1311 N N . PHE A 1 175 ? 11.023 13.664 6.895 1 90.81 175 PHE A N 1
ATOM 1312 C CA . PHE A 1 175 ? 11.875 12.586 6.414 1 90.81 175 PHE A CA 1
ATOM 1313 C C . PHE A 1 175 ? 11.719 11.344 7.289 1 90.81 175 PHE A C 1
ATOM 1315 O O . PHE A 1 175 ? 11.477 10.242 6.781 1 90.81 175 PHE A O 1
ATOM 1322 N N . THR A 1 176 ? 11.836 11.531 8.609 1 90 176 THR A N 1
ATOM 1323 C CA . THR A 1 176 ? 11.727 10.398 9.523 1 90 176 THR A CA 1
ATOM 1324 C C . THR A 1 176 ? 10.32 9.805 9.484 1 90 176 THR A C 1
ATOM 1326 O O . THR A 1 176 ? 10.148 8.586 9.594 1 90 176 THR A O 1
ATOM 1329 N N . ALA A 1 177 ? 9.266 10.586 9.281 1 82.94 177 ALA A N 1
ATOM 1330 C CA . ALA A 1 177 ? 7.895 10.109 9.133 1 82.94 177 ALA A CA 1
ATOM 1331 C C . ALA A 1 177 ? 7.742 9.25 7.879 1 82.94 177 ALA A C 1
ATOM 1333 O O . ALA A 1 177 ? 7.004 8.266 7.879 1 82.94 177 ALA A O 1
ATOM 1334 N N . SER A 1 178 ? 8.469 9.648 6.879 1 89.69 178 SER A N 1
ATOM 1335 C CA . SER A 1 178 ? 8.391 8.891 5.637 1 89.69 178 SER A CA 1
ATOM 1336 C C . SER A 1 178 ? 9.062 7.531 5.773 1 89.69 178 SER A C 1
ATOM 1338 O O . SER A 1 178 ? 8.648 6.555 5.145 1 89.69 178 SER A O 1
ATOM 1340 N N . LEU A 1 179 ? 10.078 7.48 6.613 1 93.25 179 LEU A N 1
ATOM 1341 C CA . LEU A 1 179 ? 10.766 6.207 6.82 1 93.25 179 LEU A CA 1
ATOM 1342 C C . LEU A 1 179 ? 9.852 5.207 7.527 1 93.25 179 LEU A C 1
ATOM 1344 O O . LEU A 1 179 ? 9.914 4.008 7.254 1 93.25 179 LEU A O 1
ATOM 1348 N N . LYS A 1 180 ? 9.039 5.719 8.422 1 88.19 180 LYS A N 1
ATOM 1349 C CA . LYS A 1 180 ? 8.086 4.891 9.164 1 88.19 180 LYS A CA 1
ATOM 1350 C C . LYS A 1 180 ? 7.105 4.207 8.219 1 88.19 180 LYS A C 1
ATOM 1352 O O . LYS A 1 180 ? 6.68 3.076 8.469 1 88.19 180 LYS A O 1
ATOM 1357 N N . ILE A 1 181 ? 6.844 4.793 7.137 1 86.31 181 ILE A N 1
ATOM 1358 C CA . ILE A 1 181 ? 5.898 4.266 6.16 1 86.31 181 ILE A CA 1
ATOM 1359 C C . ILE A 1 181 ? 6.641 3.436 5.117 1 86.31 181 ILE A C 1
ATOM 1361 O O . ILE A 1 181 ? 6.176 2.367 4.715 1 86.31 181 ILE A O 1
ATOM 1365 N N . ALA A 1 182 ? 7.785 3.895 4.758 1 93.19 182 ALA A N 1
ATOM 1366 C CA . ALA A 1 182 ? 8.531 3.307 3.65 1 93.19 182 ALA A CA 1
ATOM 1367 C C . ALA A 1 182 ? 9.094 1.94 4.031 1 93.19 182 ALA A C 1
ATOM 1369 O O . ALA A 1 182 ? 9.156 1.031 3.201 1 93.19 182 ALA A O 1
ATOM 1370 N N . ALA A 1 183 ? 9.523 1.839 5.266 1 94.62 183 ALA A N 1
ATOM 1371 C CA . ALA A 1 183 ? 10.18 0.598 5.676 1 94.62 183 ALA A CA 1
ATOM 1372 C C . ALA A 1 183 ? 9.203 -0.577 5.621 1 94.62 183 ALA A C 1
ATOM 1374 O O . ALA A 1 183 ? 9.477 -1.585 4.965 1 94.62 183 ALA A O 1
ATOM 1375 N N . PRO A 1 184 ? 8.016 -0.474 6.273 1 91.75 184 PRO A N 1
ATOM 1376 C CA . PRO A 1 184 ? 7.047 -1.561 6.133 1 91.75 184 PRO A CA 1
ATOM 1377 C C . PRO A 1 184 ? 6.609 -1.78 4.688 1 91.75 184 PRO A C 1
ATOM 1379 O O . PRO A 1 184 ? 6.402 -2.922 4.266 1 91.75 184 PRO A O 1
ATOM 1382 N N . ALA A 1 185 ? 6.473 -0.7 3.945 1 90.5 185 ALA A N 1
ATOM 1383 C CA . ALA A 1 185 ? 6.055 -0.801 2.549 1 90.5 185 ALA A CA 1
ATOM 1384 C C . ALA A 1 185 ? 7.066 -1.6 1.731 1 90.5 185 ALA A C 1
ATOM 1386 O O . ALA A 1 185 ? 6.688 -2.387 0.861 1 90.5 185 ALA A O 1
ATOM 1387 N N . ALA A 1 186 ? 8.336 -1.354 2.016 1 95.19 186 ALA A N 1
ATOM 1388 C CA . ALA A 1 186 ? 9.391 -2.086 1.319 1 95.19 186 ALA A CA 1
ATOM 1389 C C . ALA A 1 186 ? 9.312 -3.58 1.62 1 95.19 186 ALA A C 1
ATOM 1391 O O . ALA A 1 186 ? 9.5 -4.41 0.729 1 95.19 186 ALA A O 1
ATOM 1392 N N . PHE A 1 187 ? 9.078 -3.91 2.807 1 95.19 187 PHE A N 1
ATOM 1393 C CA . PHE A 1 187 ? 8.969 -5.309 3.207 1 95.19 187 PHE A CA 1
ATOM 1394 C C . PHE A 1 187 ? 7.781 -5.973 2.52 1 95.19 187 PHE A C 1
ATOM 1396 O O . PHE A 1 187 ? 7.906 -7.074 1.981 1 95.19 187 PHE A O 1
ATOM 1403 N N . ILE A 1 188 ? 6.648 -5.336 2.525 1 92.25 188 ILE A N 1
ATOM 1404 C CA . ILE A 1 188 ? 5.434 -5.859 1.906 1 92.25 188 ILE A CA 1
ATOM 1405 C C . ILE A 1 188 ? 5.656 -6.031 0.404 1 92.25 188 ILE A C 1
ATOM 1407 O O . ILE A 1 188 ? 5.27 -7.047 -0.175 1 92.25 188 ILE A O 1
ATOM 1411 N N . ALA A 1 189 ? 6.281 -5.047 -0.166 1 93.06 189 ALA A N 1
ATOM 1412 C CA . ALA A 1 189 ? 6.559 -5.102 -1.6 1 93.06 189 ALA A CA 1
ATOM 1413 C C . ALA A 1 189 ? 7.457 -6.289 -1.941 1 93.06 189 ALA A C 1
ATOM 1415 O O . ALA A 1 189 ? 7.254 -6.953 -2.957 1 93.06 189 ALA A O 1
ATOM 1416 N N . ALA A 1 190 ? 8.461 -6.5 -1.115 1 95.38 190 ALA A N 1
ATOM 1417 C CA . ALA A 1 190 ? 9.336 -7.648 -1.324 1 95.38 190 ALA A CA 1
ATOM 1418 C C . ALA A 1 190 ? 8.555 -8.953 -1.244 1 95.38 190 ALA A C 1
ATOM 1420 O O . ALA A 1 190 ? 8.758 -9.859 -2.059 1 95.38 190 ALA A O 1
ATOM 1421 N N . MET A 1 191 ? 7.684 -9.031 -0.305 1 94.5 191 MET A N 1
ATOM 1422 C CA . MET A 1 191 ? 6.863 -10.234 -0.136 1 94.5 191 MET A CA 1
ATOM 1423 C C . MET A 1 191 ? 6 -10.477 -1.369 1 94.5 191 MET A C 1
ATOM 1425 O O . MET A 1 191 ? 5.902 -11.609 -1.846 1 94.5 191 MET A O 1
ATOM 1429 N N . ILE A 1 192 ? 5.383 -9.477 -1.885 1 91.38 192 ILE A N 1
ATOM 1430 C CA . ILE A 1 192 ? 4.516 -9.578 -3.051 1 91.38 192 ILE A CA 1
ATOM 1431 C C . ILE A 1 192 ? 5.336 -9.984 -4.273 1 91.38 192 ILE A C 1
ATOM 1433 O O . ILE A 1 192 ? 4.891 -10.805 -5.082 1 91.38 192 ILE A O 1
ATOM 1437 N N . ALA A 1 193 ? 6.516 -9.422 -4.363 1 93.44 193 ALA A N 1
ATOM 1438 C CA . ALA A 1 193 ? 7.395 -9.781 -5.469 1 93.44 193 ALA A CA 1
ATOM 1439 C C . ALA A 1 193 ? 7.758 -11.266 -5.426 1 93.44 193 ALA A C 1
ATOM 1441 O O . ALA A 1 193 ? 7.953 -11.891 -6.469 1 93.44 193 ALA A O 1
ATOM 1442 N N . GLU A 1 194 ? 7.863 -11.789 -4.289 1 94.19 194 GLU A N 1
ATOM 1443 C CA . GLU A 1 194 ? 8.172 -13.211 -4.137 1 94.19 194 GLU A CA 1
ATOM 1444 C C . GLU A 1 194 ? 7.035 -14.086 -4.652 1 94.19 194 GLU A C 1
ATOM 1446 O O . GLU A 1 194 ? 7.25 -15.25 -4.992 1 94.19 194 GLU A O 1
ATOM 1451 N N . TRP A 1 195 ? 5.773 -13.57 -4.672 1 91.31 195 TRP A N 1
ATOM 1452 C CA . TRP A 1 195 ? 4.641 -14.328 -5.191 1 91.31 195 TRP A CA 1
ATOM 1453 C C . TRP A 1 195 ? 4.738 -14.477 -6.707 1 91.31 195 TRP A C 1
ATOM 1455 O O . TRP A 1 195 ? 4.227 -15.445 -7.273 1 91.31 195 TRP A O 1
ATOM 1465 N N . VAL A 1 196 ? 5.312 -13.438 -7.297 1 89.5 196 VAL A N 1
ATOM 1466 C CA . VAL A 1 196 ? 5.453 -13.445 -8.75 1 89.5 196 VAL A CA 1
ATOM 1467 C C . VAL A 1 196 ? 6.504 -14.477 -9.156 1 89.5 196 VAL A C 1
ATOM 1469 O O . VAL A 1 196 ? 6.344 -15.172 -10.164 1 89.5 196 VAL A O 1
ATOM 1472 N N . GLY A 1 197 ? 7.566 -14.516 -8.344 1 89.19 197 GLY A N 1
ATOM 1473 C CA . GLY A 1 197 ? 8.633 -15.477 -8.586 1 89.19 197 GLY A CA 1
ATOM 1474 C C . GLY A 1 197 ? 9.789 -15.344 -7.621 1 89.19 197 GLY A C 1
ATOM 1475 O O . GLY A 1 197 ? 10.359 -14.258 -7.473 1 89.19 197 GLY A O 1
ATOM 1476 N N . ALA A 1 198 ? 10.094 -16.453 -7.008 1 92.25 198 ALA A N 1
ATOM 1477 C CA . ALA A 1 198 ? 11.195 -16.484 -6.051 1 92.25 198 ALA A CA 1
ATOM 1478 C C . ALA A 1 198 ? 11.617 -17.922 -5.746 1 92.25 198 ALA A C 1
ATOM 1480 O O . ALA A 1 198 ? 10.891 -18.859 -6.07 1 92.25 198 ALA A O 1
ATOM 1481 N N . ASP A 1 199 ? 12.844 -18.031 -5.238 1 91.25 199 ASP A N 1
ATOM 1482 C CA . ASP A 1 199 ? 13.312 -19.344 -4.82 1 91.25 199 ASP A CA 1
ATOM 1483 C C . ASP A 1 199 ? 13.234 -19.5 -3.301 1 91.25 199 ASP A C 1
ATOM 1485 O O . ASP A 1 199 ? 13.266 -20.609 -2.781 1 91.25 199 ASP A O 1
ATOM 1489 N N . GLN A 1 200 ? 13.203 -18.438 -2.65 1 93.88 200 GLN A N 1
ATOM 1490 C CA . GLN A 1 200 ? 13.117 -18.406 -1.193 1 93.88 200 GLN A CA 1
ATOM 1491 C C . GLN A 1 200 ? 12.43 -17.141 -0.711 1 93.88 200 GLN A C 1
ATOM 1493 O O . GLN A 1 200 ? 12.242 -16.188 -1.482 1 93.88 200 GLN A O 1
ATOM 1498 N N . GLY A 1 201 ? 12.039 -17.172 0.624 1 96.44 201 GLY A N 1
ATOM 1499 C CA . GLY A 1 201 ? 11.445 -15.984 1.221 1 96.44 201 GLY A CA 1
ATOM 1500 C C . GLY A 1 201 ? 10.148 -16.281 1.957 1 96.44 201 GLY A C 1
ATOM 1501 O O . GLY A 1 201 ? 9.492 -17.281 1.691 1 96.44 201 GLY A O 1
ATOM 1502 N N . LEU A 1 202 ? 9.828 -15.43 2.76 1 95.44 202 LEU A N 1
ATOM 1503 C CA . LEU A 1 202 ? 8.633 -15.578 3.58 1 95.44 202 LEU A CA 1
ATOM 1504 C C . LEU A 1 202 ? 7.371 -15.5 2.725 1 95.44 202 LEU A C 1
ATOM 1506 O O . LEU A 1 202 ? 6.387 -16.188 2.996 1 95.44 202 LEU A O 1
ATOM 1510 N N . GLY A 1 203 ? 7.359 -14.578 1.741 1 94 203 GLY A N 1
ATOM 1511 C CA . GLY A 1 203 ? 6.242 -14.508 0.815 1 94 203 GLY A CA 1
ATOM 1512 C C . GLY A 1 203 ? 6.008 -15.797 0.056 1 94 203 GLY A C 1
ATOM 1513 O O . GLY A 1 203 ? 4.867 -16.234 -0.101 1 94 203 GLY A O 1
ATOM 1514 N N . LEU A 1 204 ? 7.078 -16.359 -0.369 1 94.19 204 LEU A N 1
ATOM 1515 C CA . LEU A 1 204 ? 6.973 -17.641 -1.068 1 94.19 204 LEU A CA 1
ATOM 1516 C C . LEU A 1 204 ? 6.445 -18.719 -0.141 1 94.19 204 LEU A C 1
ATOM 1518 O O . LEU A 1 204 ? 5.617 -19.547 -0.547 1 94.19 204 LEU A O 1
ATOM 1522 N N . ALA A 1 205 ? 6.992 -18.719 1.034 1 94.75 205 ALA A N 1
ATOM 1523 C CA . ALA A 1 205 ? 6.527 -19.703 2.012 1 94.75 205 ALA A CA 1
ATOM 1524 C C . ALA A 1 205 ? 5.023 -19.578 2.238 1 94.75 205 ALA A C 1
ATOM 1526 O O . ALA A 1 205 ? 4.324 -20.594 2.357 1 94.75 205 ALA A O 1
ATOM 1527 N N . LEU A 1 206 ? 4.539 -18.359 2.311 1 93.31 206 LEU A N 1
ATOM 1528 C CA . LEU A 1 206 ? 3.111 -18.109 2.484 1 93.31 206 LEU A CA 1
ATOM 1529 C C . LEU A 1 206 ? 2.314 -18.641 1.299 1 93.31 206 LEU A C 1
ATOM 1531 O O . LEU A 1 206 ? 1.299 -19.312 1.481 1 93.31 206 LEU A O 1
ATOM 1535 N N . LEU A 1 207 ? 2.779 -18.391 0.134 1 90.88 207 LEU A N 1
ATOM 1536 C CA . LEU A 1 207 ? 2.092 -18.812 -1.081 1 90.88 207 LEU A CA 1
ATOM 1537 C C . LEU A 1 207 ? 2.076 -20.344 -1.191 1 90.88 207 LEU A C 1
ATOM 1539 O O . LEU A 1 207 ? 1.054 -20.922 -1.549 1 90.88 207 LEU A O 1
ATOM 1543 N N . TYR A 1 208 ? 3.189 -20.969 -0.888 1 91.44 208 TYR A N 1
ATOM 1544 C CA . TYR A 1 208 ? 3.277 -22.422 -0.942 1 91.44 208 TYR A CA 1
ATOM 1545 C C . TYR A 1 208 ? 2.328 -23.062 0.061 1 91.44 208 TYR A C 1
ATOM 1547 O O . TYR A 1 208 ? 1.701 -24.078 -0.232 1 91.44 208 TYR A O 1
ATOM 1555 N N . ALA A 1 209 ? 2.303 -22.516 1.241 1 92.12 209 ALA A N 1
ATOM 1556 C CA . ALA A 1 209 ? 1.369 -23.016 2.244 1 92.12 209 ALA A CA 1
ATOM 1557 C C . ALA A 1 209 ? -0.071 -22.922 1.747 1 92.12 209 ALA A C 1
ATOM 1559 O O . ALA A 1 209 ? -0.888 -23.812 2.031 1 92.12 209 ALA A O 1
ATOM 1560 N N . MET A 1 210 ? -0.372 -21.906 0.999 1 88.75 210 MET A N 1
ATOM 1561 C CA . MET A 1 210 ? -1.709 -21.719 0.441 1 88.75 210 MET A CA 1
ATOM 1562 C C . MET A 1 210 ? -2.021 -22.812 -0.583 1 88.75 210 MET A C 1
ATOM 1564 O O . MET A 1 210 ? -3.074 -23.453 -0.516 1 88.75 210 MET A O 1
ATOM 1568 N N . PHE A 1 211 ? -1.087 -23.062 -1.469 1 87.31 211 PHE A N 1
ATOM 1569 C CA . PHE A 1 211 ? -1.3 -24.047 -2.525 1 87.31 211 PHE A CA 1
ATOM 1570 C C . PHE A 1 211 ? -1.401 -25.453 -1.948 1 87.31 211 PHE A C 1
ATOM 1572 O O . PHE A 1 211 ? -2.129 -26.297 -2.479 1 87.31 211 PHE A O 1
ATOM 1579 N N . GLY A 1 212 ? -0.734 -25.703 -0.854 1 88.44 212 GLY A N 1
ATOM 1580 C CA . GLY A 1 212 ? -0.782 -26.984 -0.188 1 88.44 212 GLY A CA 1
ATOM 1581 C C . GLY A 1 212 ? -1.913 -27.094 0.816 1 88.44 212 GLY A C 1
ATOM 1582 O O . GLY A 1 212 ? -2.07 -28.125 1.47 1 88.44 212 GLY A O 1
ATOM 1583 N N . TYR A 1 213 ? -2.619 -26 0.964 1 87.94 213 TYR A N 1
ATOM 1584 C CA . TYR A 1 213 ? -3.723 -25.906 1.915 1 87.94 213 TYR A CA 1
ATOM 1585 C C . TYR A 1 213 ? -3.242 -26.188 3.334 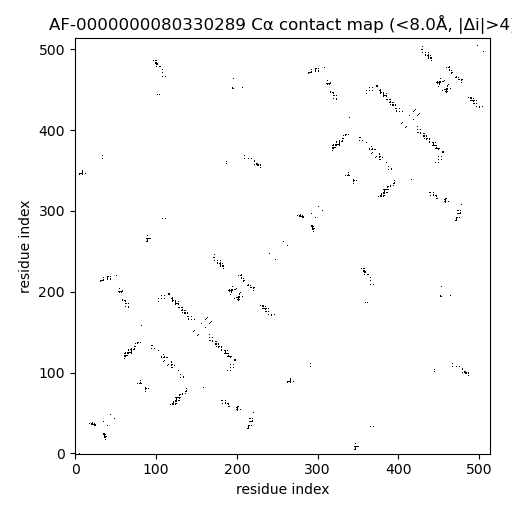1 87.94 213 TYR A C 1
ATOM 1587 O O . TYR A 1 213 ? -3.918 -26.875 4.105 1 87.94 213 TYR A O 1
ATOM 1595 N N . GLN A 1 214 ? -2.049 -25.812 3.568 1 91.81 214 GLN A N 1
ATOM 1596 C CA . GLN A 1 214 ? -1.477 -25.891 4.906 1 91.81 214 GLN A CA 1
ATOM 1597 C C . GLN A 1 214 ? -1.732 -24.609 5.688 1 91.81 214 GLN A C 1
ATOM 1599 O O . GLN A 1 214 ? -0.838 -23.766 5.828 1 91.81 214 GLN A O 1
ATOM 1604 N N . MET A 1 215 ? -2.838 -24.625 6.309 1 91.88 215 MET A N 1
ATOM 1605 C CA . MET A 1 215 ? -3.338 -23.375 6.871 1 91.88 215 MET A CA 1
ATOM 1606 C C . MET A 1 215 ? -2.523 -22.969 8.094 1 91.88 215 MET A C 1
ATOM 1608 O O . MET A 1 215 ? -2.209 -21.781 8.266 1 91.88 215 MET A O 1
ATOM 1612 N N . PRO A 1 216 ? -2.17 -23.875 8.922 1 92.69 216 PRO A N 1
ATOM 1613 C CA . PRO A 1 216 ? -1.335 -23.438 10.039 1 92.69 216 PRO A CA 1
ATOM 1614 C C . PRO A 1 216 ? -0.036 -22.781 9.586 1 92.69 216 PRO A C 1
ATOM 1616 O O . PRO A 1 216 ? 0.387 -21.766 10.164 1 92.69 216 PRO A O 1
ATOM 1619 N N . GLN A 1 217 ? 0.548 -23.344 8.547 1 93.62 217 GLN A N 1
ATOM 1620 C CA . GLN A 1 217 ? 1.778 -22.781 8 1 93.62 217 GLN A CA 1
ATOM 1621 C C . GLN A 1 217 ? 1.522 -21.422 7.355 1 93.62 217 GLN A C 1
ATOM 1623 O O . GLN A 1 217 ? 2.352 -20.516 7.453 1 93.62 217 GLN A O 1
ATOM 1628 N N . LEU A 1 218 ? 0.407 -21.312 6.688 1 93.06 218 LEU A N 1
ATOM 1629 C CA . LEU A 1 218 ? 0.023 -20.031 6.082 1 93.06 218 LEU A CA 1
ATOM 1630 C C . LEU A 1 218 ? -0.101 -18.938 7.141 1 93.06 218 LEU A C 1
ATOM 1632 O O . LEU A 1 218 ? 0.49 -17.875 7.004 1 93.06 218 LEU A O 1
ATOM 1636 N N . TRP A 1 219 ? -0.783 -19.281 8.188 1 92.12 219 TRP A N 1
ATOM 1637 C CA . TRP A 1 219 ? -0.988 -18.312 9.258 1 92.12 219 TRP A CA 1
ATOM 1638 C C . TRP A 1 219 ? 0.32 -18.016 9.984 1 92.12 219 TRP A C 1
ATOM 1640 O O . TRP A 1 219 ? 0.543 -16.906 10.453 1 92.12 219 TRP A O 1
ATOM 1650 N N . ALA A 1 220 ? 1.142 -19 10.078 1 94 220 ALA A N 1
ATOM 1651 C CA . ALA A 1 220 ? 2.451 -18.781 10.688 1 94 220 ALA A CA 1
ATOM 1652 C C . ALA A 1 220 ? 3.24 -17.719 9.93 1 94 220 ALA A C 1
ATOM 1654 O O . ALA A 1 220 ? 3.807 -16.812 10.539 1 94 220 ALA A O 1
ATOM 1655 N N . ALA A 1 221 ? 3.283 -17.828 8.633 1 93.44 221 ALA A N 1
ATOM 1656 C CA . ALA A 1 221 ? 3.967 -16.844 7.797 1 93.44 221 ALA A CA 1
ATOM 1657 C C . ALA A 1 221 ? 3.322 -15.477 7.934 1 93.44 221 ALA A C 1
ATOM 1659 O O . ALA A 1 221 ? 4.02 -14.453 7.949 1 93.44 221 ALA A O 1
ATOM 1660 N N . LEU A 1 222 ? 2.025 -15.461 8.07 1 91.31 222 LEU A N 1
ATOM 1661 C CA . LEU A 1 222 ? 1.285 -14.211 8.203 1 91.31 222 LEU A CA 1
ATOM 1662 C C . LEU A 1 222 ? 1.603 -13.523 9.523 1 91.31 222 LEU A C 1
ATOM 1664 O O . LEU A 1 222 ? 1.806 -12.312 9.57 1 91.31 222 LEU A O 1
ATOM 1668 N N . VAL A 1 223 ? 1.589 -14.289 10.562 1 90.69 223 VAL A N 1
ATOM 1669 C CA . VAL A 1 223 ? 1.872 -13.75 11.883 1 90.69 223 VAL A CA 1
ATOM 1670 C C . VAL A 1 223 ? 3.297 -13.211 11.93 1 90.69 223 VAL A C 1
ATOM 1672 O O . VAL A 1 223 ? 3.535 -12.117 12.453 1 90.69 223 VAL A O 1
ATOM 1675 N N . LEU A 1 224 ? 4.188 -13.953 11.391 1 92.25 224 LEU A N 1
ATOM 1676 C CA . LEU A 1 224 ? 5.582 -13.531 11.367 1 92.25 224 LEU A CA 1
ATOM 1677 C C . LEU A 1 224 ? 5.746 -12.266 10.531 1 92.25 224 LEU A C 1
ATOM 1679 O O . LEU A 1 224 ? 6.441 -11.328 10.945 1 92.25 224 LEU A O 1
ATOM 1683 N N . SER A 1 225 ? 5.156 -12.211 9.383 1 92.19 225 SER A N 1
ATOM 1684 C CA . SER A 1 225 ? 5.223 -11.031 8.516 1 92.19 225 SER A CA 1
ATOM 1685 C C . SER A 1 225 ? 4.617 -9.812 9.195 1 92.19 225 SER A C 1
ATOM 1687 O O . SER A 1 225 ? 5.145 -8.703 9.07 1 92.19 225 SER A O 1
ATOM 1689 N N . SER A 1 226 ? 3.52 -10.016 9.867 1 89.38 226 SER A N 1
ATOM 1690 C CA . SER A 1 226 ? 2.863 -8.922 10.578 1 89.38 226 SER A CA 1
ATOM 1691 C C . SER A 1 226 ? 3.74 -8.398 11.711 1 89.38 226 SER A C 1
ATOM 1693 O O . SER A 1 226 ? 3.799 -7.191 11.953 1 89.38 226 SER A O 1
ATOM 1695 N N . ALA A 1 227 ? 4.34 -9.305 12.414 1 90.25 227 ALA A N 1
ATOM 1696 C CA . ALA A 1 227 ? 5.254 -8.914 13.484 1 90.25 227 ALA A CA 1
ATOM 1697 C C . ALA A 1 227 ? 6.406 -8.078 12.945 1 90.25 227 ALA A C 1
ATOM 1699 O O . ALA A 1 227 ? 6.793 -7.074 13.555 1 90.25 227 ALA A O 1
ATOM 1700 N N . ILE A 1 228 ? 6.934 -8.438 11.852 1 92.69 228 ILE A N 1
ATOM 1701 C CA . ILE A 1 228 ? 8.07 -7.738 11.258 1 92.69 228 ILE A CA 1
ATOM 1702 C C . ILE A 1 228 ? 7.633 -6.352 10.797 1 92.69 228 ILE A C 1
ATOM 1704 O O . ILE A 1 228 ? 8.305 -5.355 11.086 1 92.69 228 ILE A O 1
ATOM 1708 N N . THR A 1 229 ? 6.555 -6.297 10.062 1 89.38 229 THR A N 1
ATOM 1709 C CA . THR A 1 229 ? 6.074 -5.004 9.594 1 89.38 229 THR A CA 1
ATOM 1710 C C . THR A 1 229 ? 5.766 -4.082 10.773 1 89.38 229 THR A C 1
ATOM 1712 O O . THR A 1 229 ? 6.07 -2.889 10.727 1 89.38 229 THR A O 1
ATOM 1715 N N . GLY A 1 230 ? 5.121 -4.625 11.812 1 86.88 230 GLY A N 1
ATOM 1716 C CA . GLY A 1 230 ? 4.871 -3.852 13.023 1 86.88 230 GLY A CA 1
ATOM 1717 C C . GLY A 1 230 ? 6.141 -3.367 13.695 1 86.88 230 GLY A C 1
ATOM 1718 O O . GLY A 1 230 ? 6.211 -2.223 14.148 1 86.88 230 GLY A O 1
ATOM 1719 N N . LEU A 1 231 ? 7.105 -4.227 13.781 1 90.88 231 LEU A N 1
ATOM 1720 C CA . LEU A 1 231 ? 8.383 -3.879 14.391 1 90.88 231 LEU A CA 1
ATOM 1721 C C . LEU A 1 231 ? 9.086 -2.785 13.594 1 90.88 231 LEU A C 1
ATOM 1723 O O . LEU A 1 231 ? 9.703 -1.888 14.172 1 90.88 231 LEU A O 1
ATOM 1727 N N . LEU A 1 232 ? 9.023 -2.865 12.312 1 91.19 232 LEU A N 1
ATOM 1728 C CA . LEU A 1 232 ? 9.617 -1.839 11.461 1 91.19 232 LEU A CA 1
ATOM 1729 C C . LEU A 1 232 ? 8.93 -0.492 11.68 1 91.19 232 LEU A C 1
ATOM 1731 O O . LEU A 1 232 ? 9.602 0.531 11.836 1 91.19 232 LEU A O 1
ATOM 1735 N N . ALA A 1 233 ? 7.656 -0.52 11.68 1 86.12 233 ALA A N 1
ATOM 1736 C CA . ALA A 1 233 ? 6.91 0.712 11.922 1 86.12 233 ALA A CA 1
ATOM 1737 C C . ALA A 1 233 ? 7.262 1.308 13.281 1 86.12 233 ALA A C 1
ATOM 1739 O O . ALA A 1 233 ? 7.469 2.518 13.406 1 86.12 233 ALA A O 1
ATOM 1740 N N . ALA A 1 234 ? 7.32 0.462 14.305 1 85.5 234 ALA A N 1
ATOM 1741 C CA . ALA A 1 234 ? 7.641 0.909 15.656 1 85.5 234 ALA A CA 1
ATOM 1742 C C . ALA A 1 234 ? 9.07 1.437 15.734 1 85.5 234 ALA A C 1
ATOM 1744 O O . ALA A 1 234 ? 9.328 2.461 16.375 1 85.5 234 ALA A O 1
ATOM 1745 N N . ALA A 1 235 ? 9.961 0.723 15.117 1 92.56 235 ALA A N 1
ATOM 1746 C CA . ALA A 1 235 ? 11.375 1.102 15.148 1 92.56 235 ALA A CA 1
ATOM 1747 C C . ALA A 1 235 ? 11.594 2.461 14.492 1 92.56 235 ALA A C 1
ATOM 1749 O O . ALA A 1 235 ? 12.266 3.328 15.055 1 92.56 235 ALA A O 1
ATOM 1750 N N . PHE A 1 236 ? 11.039 2.652 13.383 1 91.38 236 PHE A N 1
ATOM 1751 C CA . PHE A 1 236 ? 11.242 3.906 12.672 1 91.38 236 PHE A CA 1
ATOM 1752 C C . PHE A 1 236 ? 10.383 5.016 13.266 1 91.38 236 PHE A C 1
ATOM 1754 O O . PHE A 1 236 ? 10.711 6.199 13.141 1 91.38 236 PHE A O 1
ATOM 1761 N N . GLY A 1 237 ? 9.281 4.652 13.859 1 84.38 237 GLY A N 1
ATOM 1762 C CA . GLY A 1 237 ? 8.562 5.629 14.664 1 84.38 237 GLY A CA 1
ATOM 1763 C C . GLY A 1 237 ? 9.375 6.145 15.844 1 84.38 237 GLY A C 1
ATOM 1764 O O . GLY A 1 237 ? 9.367 7.34 16.125 1 84.38 237 GLY A O 1
ATOM 1765 N N . TRP A 1 238 ? 9.977 5.199 16.484 1 87.81 238 TRP A N 1
ATOM 1766 C CA . TRP A 1 238 ? 10.844 5.551 17.594 1 87.81 238 TRP A CA 1
ATOM 1767 C C . TRP A 1 238 ? 12.008 6.422 17.125 1 87.81 238 TRP A C 1
ATOM 1769 O O . TRP A 1 238 ? 12.367 7.395 17.781 1 87.81 238 TRP A O 1
ATOM 1779 N N . LEU A 1 239 ? 12.539 6.117 16.016 1 88.81 239 LEU A N 1
ATOM 1780 C CA . LEU A 1 239 ? 13.625 6.906 15.43 1 88.81 239 LEU A CA 1
ATOM 1781 C C . LEU A 1 239 ? 13.164 8.328 15.148 1 88.81 239 LEU A C 1
ATOM 1783 O O . LEU A 1 239 ? 13.922 9.281 15.352 1 88.81 239 LEU A O 1
ATOM 1787 N N . ALA A 1 240 ? 12.055 8.477 14.641 1 85.88 240 ALA A N 1
ATOM 1788 C CA . ALA A 1 240 ? 11.492 9.797 14.367 1 85.88 240 ALA A CA 1
ATOM 1789 C C . ALA A 1 240 ? 11.383 10.625 15.648 1 85.88 240 ALA A C 1
ATOM 1791 O O . ALA A 1 240 ? 11.672 11.82 15.641 1 85.88 240 ALA A O 1
ATOM 1792 N N . ARG A 1 241 ? 11.055 10.008 16.734 1 82.81 241 ARG A N 1
ATOM 1793 C CA . ARG A 1 241 ? 10.883 10.703 18.016 1 82.81 241 ARG A CA 1
ATOM 1794 C C . ARG A 1 241 ? 12.227 11.188 18.547 1 82.81 241 ARG A C 1
ATOM 1796 O O . ARG A 1 241 ? 12.32 12.289 19.094 1 82.81 241 ARG A O 1
ATOM 1803 N N . ILE A 1 242 ? 13.133 10.352 18.375 1 86.62 242 ILE A N 1
ATOM 1804 C CA . ILE A 1 242 ? 14.438 10.695 18.938 1 86.62 242 ILE A CA 1
ATOM 1805 C C . ILE A 1 242 ? 15.125 11.727 18.047 1 86.62 242 ILE A C 1
ATOM 1807 O O . ILE A 1 242 ? 15.859 12.594 18.547 1 86.62 242 ILE A O 1
ATOM 1811 N N . ALA A 1 243 ? 14.898 11.641 16.781 1 84.75 243 ALA A N 1
ATOM 1812 C CA . ALA A 1 243 ? 15.562 12.531 15.836 1 84.75 243 ALA A CA 1
ATOM 1813 C C . ALA A 1 243 ? 14.922 13.914 15.828 1 84.75 243 ALA A C 1
ATOM 1815 O O . ALA A 1 243 ? 15.547 14.898 15.43 1 84.75 243 ALA A O 1
ATOM 1816 N N . THR A 1 244 ? 13.695 13.938 16.172 1 79.38 244 THR A N 1
ATOM 1817 C CA . THR A 1 244 ? 13.008 15.227 16.141 1 79.38 244 THR A CA 1
ATOM 1818 C C . THR A 1 244 ? 12.336 15.508 17.484 1 79.38 244 THR A C 1
ATOM 1820 O O . THR A 1 244 ? 11.117 15.672 17.547 1 79.38 244 THR A O 1
ATOM 1823 N N . PRO A 1 245 ? 13.078 15.617 18.516 1 69.88 245 PRO A N 1
ATOM 1824 C CA . PRO A 1 245 ? 12.508 15.852 19.844 1 69.88 245 PRO A CA 1
ATOM 1825 C C . PRO A 1 245 ? 11.719 17.156 19.922 1 69.88 245 PRO A C 1
ATOM 1827 O O . PRO A 1 245 ? 10.828 17.297 20.766 1 69.88 245 PRO A O 1
ATOM 1830 N N . TRP A 1 246 ? 11.977 18.109 19.031 1 65.38 246 TRP A N 1
ATOM 1831 C CA . TRP A 1 246 ? 11.312 19.406 19.031 1 65.38 246 TRP A CA 1
ATOM 1832 C C . TRP A 1 246 ? 9.93 19.312 18.406 1 65.38 246 TRP A C 1
ATOM 1834 O O . TRP A 1 246 ? 9.07 20.172 18.641 1 65.38 246 TRP A O 1
ATOM 1844 N N . HIS A 1 247 ? 9.766 18.453 17.453 1 55.81 247 HIS A N 1
ATOM 1845 C CA . HIS A 1 247 ? 8.5 18.297 16.75 1 55.81 247 HIS A CA 1
ATOM 1846 C C . HIS A 1 247 ? 7.512 17.469 17.578 1 55.81 247 HIS A C 1
ATOM 1848 O O . HIS A 1 247 ? 6.301 17.688 17.484 1 55.81 247 HIS A O 1
ATOM 1854 N N . ALA A 1 248 ? 7.934 16.531 18.344 1 52.19 248 ALA A N 1
ATOM 1855 C CA . ALA A 1 248 ? 7.113 15.711 19.234 1 52.19 248 ALA A CA 1
ATOM 1856 C C . ALA A 1 248 ? 6.426 16.562 20.297 1 52.19 248 ALA A C 1
ATOM 1858 O O . ALA A 1 248 ? 5.332 16.234 20.75 1 52.19 248 ALA A O 1
ATOM 1859 N N . SER A 1 249 ? 6.984 17.562 20.656 1 44.16 249 SER A N 1
ATOM 1860 C CA . SER A 1 249 ? 6.453 18.438 21.703 1 44.16 249 SER A CA 1
ATOM 1861 C C . SER A 1 249 ? 5.207 19.172 21.234 1 44.16 249 SER A C 1
ATOM 1863 O O . SER A 1 249 ? 4.316 19.469 22.031 1 44.16 249 SER A O 1
ATOM 1865 N N . VAL A 1 250 ? 5.215 19.469 20.016 1 41.94 250 VAL A N 1
ATOM 1866 C CA . VAL A 1 250 ? 4.035 20.203 19.594 1 41.94 250 VAL A CA 1
ATOM 1867 C C . VAL A 1 250 ? 2.822 19.281 19.547 1 41.94 250 VAL A C 1
ATOM 1869 O O . VAL A 1 250 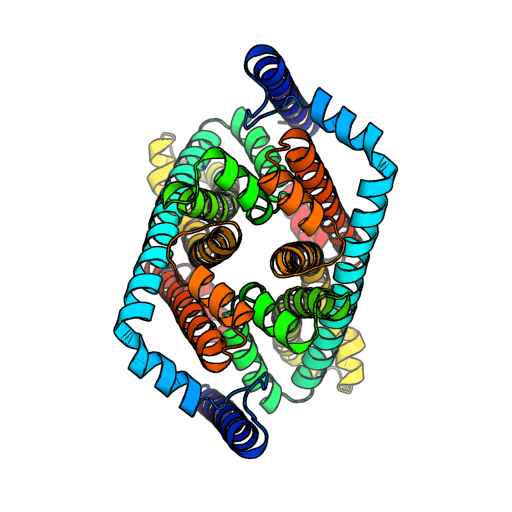? 1.714 19.672 19.922 1 41.94 250 VAL A O 1
ATOM 1872 N N . ASP A 1 251 ? 3.062 18.141 19.141 1 43.41 251 ASP A N 1
ATOM 1873 C CA . ASP A 1 251 ? 1.921 17.234 19.109 1 43.41 251 ASP A CA 1
ATOM 1874 C C . ASP A 1 251 ? 1.531 16.781 20.516 1 43.41 251 ASP A C 1
ATOM 1876 O O . ASP A 1 251 ? 0.349 16.594 20.812 1 43.41 251 ASP A O 1
ATOM 1880 N N . ALA A 1 252 ? 2.463 16.641 21.469 1 44.09 252 ALA A N 1
ATOM 1881 C CA . ALA A 1 252 ? 2.248 16.266 22.859 1 44.09 252 ALA A CA 1
ATOM 1882 C C . ALA A 1 252 ? 1.631 17.422 23.656 1 44.09 252 ALA A C 1
ATOM 1884 O O . ALA A 1 252 ? 0.891 17.188 24.609 1 44.09 252 ALA A O 1
ATOM 1885 N N . GLY A 1 253 ? 2.094 18.5 23.391 1 35.5 253 GLY A N 1
ATOM 1886 C CA . GLY A 1 253 ? 1.544 19.625 24.141 1 35.5 253 GLY A CA 1
ATOM 1887 C C . GLY A 1 253 ? 0.047 19.781 23.953 1 35.5 253 GLY A C 1
ATOM 1888 O O . GLY A 1 253 ? -0.617 20.438 24.766 1 35.5 253 GLY A O 1
ATOM 1889 N N . SER A 1 254 ? -0.39 19.375 22.797 1 36.78 254 SER A N 1
ATOM 1890 C CA . SER A 1 254 ? -1.842 19.438 22.672 1 36.78 254 SER A CA 1
ATOM 1891 C C . SER A 1 254 ? -2.508 18.297 23.438 1 36.78 254 SER A C 1
ATOM 1893 O O . SER A 1 254 ? -3.697 18.359 23.75 1 36.78 254 SER A O 1
ATOM 1895 N N . GLU A 1 255 ? -1.74 17.297 23.703 1 36.78 255 GLU A N 1
ATOM 1896 C CA . GLU A 1 255 ? -2.299 16.188 24.484 1 36.78 255 GLU A CA 1
ATOM 1897 C C . GLU A 1 255 ? -2.217 16.484 25.984 1 36.78 255 GLU A C 1
ATOM 1899 O O . GLU A 1 255 ? -2.951 15.891 26.781 1 36.78 255 GLU A O 1
ATOM 1904 N N . ARG A 1 256 ? -1.235 17.188 26.469 1 32.91 256 ARG A N 1
ATOM 1905 C CA . ARG A 1 256 ? -1.082 17.406 27.906 1 32.91 256 ARG A CA 1
ATOM 1906 C C . ARG A 1 256 ? -1.908 18.609 28.375 1 32.91 256 ARG A C 1
ATOM 1908 O O . ARG A 1 256 ? -1.946 18.922 29.562 1 32.91 256 ARG A O 1
ATOM 1915 N N . ARG A 1 257 ? -2.408 19.484 27.438 1 29.98 257 ARG A N 1
ATOM 1916 C CA . ARG A 1 257 ? -3.254 20.5 28.062 1 29.98 257 ARG A CA 1
ATOM 1917 C C . ARG A 1 257 ? -4.715 20.062 28.078 1 29.98 257 ARG A C 1
ATOM 1919 O O . ARG A 1 257 ? -5.203 19.484 27.109 1 29.98 257 ARG A O 1
ATOM 1926 N N . MET B 1 1 ? 7.773 31.375 -10.594 1 52.59 1 MET B N 1
ATOM 1927 C CA . MET B 1 1 ? 7.422 30.875 -11.914 1 52.59 1 MET B CA 1
ATOM 1928 C C . MET B 1 1 ? 5.914 30.656 -12.031 1 52.59 1 MET B C 1
ATOM 1930 O O . MET B 1 1 ? 5.285 30.141 -11.102 1 52.59 1 MET B O 1
ATOM 1934 N N . ASN B 1 2 ? 5.293 31.266 -12.938 1 59.75 2 ASN B N 1
ATOM 1935 C CA . ASN B 1 2 ? 3.852 31.203 -13.148 1 59.75 2 ASN B CA 1
ATOM 1936 C C . ASN B 1 2 ? 3.381 29.766 -13.375 1 59.75 2 ASN B C 1
ATOM 1938 O O . ASN B 1 2 ? 4.148 28.922 -13.844 1 59.75 2 ASN B O 1
ATOM 1942 N N . ARG B 1 3 ? 2.412 29.359 -12.867 1 67.38 3 ARG B N 1
ATOM 1943 C CA . ARG B 1 3 ? 1.794 28.047 -12.922 1 67.38 3 ARG B CA 1
ATOM 1944 C C . ARG B 1 3 ? 1.766 27.516 -14.344 1 67.38 3 ARG B C 1
ATOM 1946 O O . ARG B 1 3 ? 1.977 26.312 -14.57 1 67.38 3 ARG B O 1
ATOM 1953 N N . ARG B 1 4 ? 1.578 28.453 -15.266 1 70.69 4 ARG B N 1
ATOM 1954 C CA . ARG B 1 4 ? 1.476 28.047 -16.656 1 70.69 4 ARG B CA 1
ATOM 1955 C C . ARG B 1 4 ? 2.832 27.609 -17.203 1 70.69 4 ARG B C 1
ATOM 1957 O O . ARG B 1 4 ? 2.928 26.609 -17.922 1 70.69 4 ARG B O 1
ATOM 1964 N N . THR B 1 5 ? 3.793 28.328 -16.828 1 71.06 5 THR B N 1
ATOM 1965 C CA . THR B 1 5 ? 5.145 28.016 -17.281 1 71.06 5 THR B CA 1
ATOM 1966 C C . THR B 1 5 ? 5.621 26.688 -16.672 1 71.06 5 THR B C 1
ATOM 1968 O O . THR B 1 5 ? 6.246 25.875 -17.359 1 71.06 5 THR B O 1
ATOM 1971 N N . SER B 1 6 ? 5.184 26.516 -15.484 1 69.69 6 SER B N 1
ATOM 1972 C CA . SER B 1 6 ? 5.562 25.281 -14.805 1 69.69 6 SER B CA 1
ATOM 1973 C C . SER B 1 6 ? 4.883 24.078 -15.438 1 69.69 6 SER B C 1
ATOM 1975 O O . SER B 1 6 ? 5.496 23.016 -15.586 1 69.69 6 SER B O 1
ATOM 1977 N N . ALA B 1 7 ? 3.713 24.281 -15.859 1 72.19 7 ALA B N 1
ATOM 1978 C CA . ALA B 1 7 ? 2.963 23.203 -16.5 1 72.19 7 ALA B CA 1
ATOM 1979 C C . ALA B 1 7 ? 3.541 22.875 -17.875 1 72.19 7 ALA B C 1
ATOM 1981 O O . ALA B 1 7 ? 3.598 21.719 -18.266 1 72.19 7 ALA B O 1
ATOM 1982 N N . LEU B 1 8 ? 3.93 23.875 -18.531 1 75.38 8 LEU B N 1
ATOM 1983 C CA . LEU B 1 8 ? 4.492 23.672 -19.859 1 75.38 8 LEU B CA 1
ATOM 1984 C C . LEU B 1 8 ? 5.84 22.969 -19.766 1 75.38 8 LEU B C 1
ATOM 1986 O O . LEU B 1 8 ? 6.141 22.094 -20.594 1 75.38 8 LEU B O 1
ATOM 1990 N N . ILE B 1 9 ? 6.566 23.328 -18.844 1 71.06 9 ILE B N 1
ATOM 1991 C CA . ILE B 1 9 ? 7.852 22.672 -18.656 1 71.06 9 ILE B CA 1
ATOM 1992 C C . ILE B 1 9 ? 7.637 21.219 -18.297 1 71.06 9 ILE B C 1
ATOM 1994 O O . ILE B 1 9 ? 8.297 20.328 -18.844 1 71.06 9 ILE B O 1
ATOM 1998 N N . ALA B 1 10 ? 6.691 21.031 -17.406 1 70.25 10 ALA B N 1
ATOM 1999 C CA . ALA B 1 10 ? 6.379 19.672 -17.031 1 70.25 10 ALA B CA 1
ATOM 2000 C C . ALA B 1 10 ? 5.938 18.844 -18.234 1 70.25 10 ALA B C 1
ATOM 2002 O O . ALA B 1 10 ? 6.379 17.703 -18.422 1 70.25 10 ALA B O 1
ATOM 2003 N N . ALA B 1 11 ? 5.141 19.438 -19.016 1 75.44 11 ALA B N 1
ATOM 2004 C CA . ALA B 1 11 ? 4.633 18.75 -20.203 1 75.44 11 ALA B CA 1
ATOM 2005 C C . ALA B 1 11 ? 5.762 18.438 -21.188 1 75.44 11 ALA B C 1
ATOM 2007 O O . ALA B 1 11 ? 5.785 17.375 -21.797 1 75.44 11 ALA B O 1
ATOM 2008 N N . THR B 1 12 ? 6.637 19.312 -21.297 1 77.44 12 THR B N 1
ATOM 2009 C CA . THR B 1 12 ? 7.758 19.125 -22.219 1 77.44 12 THR B CA 1
ATOM 2010 C C . THR B 1 12 ? 8.672 18.016 -21.734 1 77.44 12 THR B C 1
ATOM 2012 O O . THR B 1 12 ? 9.148 17.203 -22.531 1 77.44 12 THR B O 1
ATOM 2015 N N . VAL B 1 13 ? 8.875 18.031 -20.469 1 73 13 VAL B N 1
ATOM 2016 C CA . VAL B 1 13 ? 9.727 16.984 -19.906 1 73 13 VAL B CA 1
ATOM 2017 C C . VAL B 1 13 ? 9.062 15.625 -20.094 1 73 13 VAL B C 1
ATOM 2019 O O . VAL B 1 13 ? 9.734 14.656 -20.469 1 73 13 VAL B O 1
ATOM 2022 N N . TYR B 1 14 ? 7.766 15.555 -19.922 1 74.56 14 TYR B N 1
ATOM 2023 C CA . TYR B 1 14 ? 7.027 14.312 -20.109 1 74.56 14 TYR B CA 1
ATOM 2024 C C . TYR B 1 14 ? 7.109 13.844 -21.562 1 74.56 14 TYR B C 1
ATOM 2026 O O . TYR B 1 14 ? 7.348 12.664 -21.828 1 74.56 14 TYR B O 1
ATOM 2034 N N . CYS B 1 15 ? 6.891 14.812 -22.406 1 82.25 15 CYS B N 1
ATOM 2035 C CA . CYS B 1 15 ? 6.918 14.492 -23.828 1 82.25 15 CYS B CA 1
ATOM 2036 C C . CYS B 1 15 ? 8.312 14.039 -24.25 1 82.25 15 CYS B C 1
ATOM 2038 O O . CYS B 1 15 ? 8.445 13.109 -25.062 1 82.25 15 CYS B O 1
ATOM 2040 N N . ALA B 1 16 ? 9.289 14.719 -23.734 1 83 16 ALA B N 1
ATOM 2041 C CA . ALA B 1 16 ? 10.664 14.344 -24.062 1 83 16 ALA B CA 1
ATOM 2042 C C . ALA B 1 16 ? 10.992 12.945 -23.547 1 83 16 ALA B C 1
ATOM 2044 O O . ALA B 1 16 ? 11.656 12.164 -24.234 1 83 16 ALA B O 1
ATOM 2045 N N . LEU B 1 17 ? 10.539 12.664 -22.406 1 80.56 17 LEU B N 1
ATOM 2046 C CA . LEU B 1 17 ? 10.797 11.344 -21.828 1 80.56 17 LEU B CA 1
ATOM 2047 C C . LEU B 1 17 ? 10.062 10.258 -22.609 1 80.56 17 LEU B C 1
ATOM 2049 O O . LEU B 1 17 ? 10.609 9.172 -22.844 1 80.56 17 LEU B O 1
ATOM 2053 N N . LEU B 1 18 ? 8.906 10.578 -22.984 1 84.81 18 LEU B N 1
ATOM 2054 C CA . LEU B 1 18 ? 8.133 9.633 -23.781 1 84.81 18 LEU B CA 1
ATOM 2055 C C . LEU B 1 18 ? 8.773 9.414 -25.141 1 84.81 18 LEU B C 1
ATOM 2057 O O . LEU B 1 18 ? 8.789 8.289 -25.641 1 84.81 18 LEU B O 1
ATOM 2061 N N . ALA B 1 19 ? 9.195 10.523 -25.719 1 89.5 19 ALA B N 1
ATOM 2062 C CA . ALA B 1 19 ? 9.867 10.422 -27.016 1 89.5 19 ALA B CA 1
ATOM 2063 C C . ALA B 1 19 ? 11.156 9.609 -26.906 1 89.5 19 ALA B C 1
ATOM 2065 O O . ALA B 1 19 ? 11.461 8.797 -27.781 1 89.5 19 ALA B O 1
ATOM 2066 N N . ALA B 1 20 ? 11.875 9.883 -25.859 1 89 20 ALA B N 1
ATOM 2067 C CA . ALA B 1 20 ? 13.094 9.117 -25.641 1 89 20 ALA B CA 1
ATOM 2068 C C . ALA B 1 20 ? 12.789 7.633 -25.453 1 89 20 ALA B C 1
ATOM 2070 O O . ALA B 1 20 ? 13.516 6.773 -25.953 1 89 20 ALA B O 1
ATOM 2071 N N . TRP B 1 21 ? 11.758 7.363 -24.75 1 86.94 21 TRP B N 1
ATOM 2072 C CA . TRP B 1 21 ? 11.305 5.988 -24.562 1 86.94 21 TRP B CA 1
ATOM 2073 C C . TRP B 1 21 ? 10.922 5.352 -25.891 1 86.94 21 TRP B C 1
ATOM 2075 O O . TRP B 1 21 ? 11.305 4.215 -26.172 1 86.94 21 TRP B O 1
ATOM 2085 N N . GLU B 1 22 ? 10.25 6.074 -26.656 1 90.19 22 GLU B N 1
ATOM 2086 C CA . GLU B 1 22 ? 9.82 5.578 -27.953 1 90.19 22 GLU B CA 1
ATOM 2087 C C . GLU B 1 22 ? 11.023 5.266 -28.844 1 90.19 22 GLU B C 1
ATOM 2089 O O . GLU B 1 22 ? 11.07 4.215 -29.5 1 90.19 22 GLU B O 1
ATOM 2094 N N . VAL B 1 23 ? 11.922 6.18 -28.844 1 89.5 23 VAL B N 1
ATOM 2095 C CA . VAL B 1 23 ? 13.109 6.008 -29.672 1 89.5 23 VAL B CA 1
ATOM 2096 C C . VAL B 1 23 ? 13.922 4.816 -29.188 1 89.5 23 VAL B C 1
ATOM 2098 O O . VAL B 1 23 ? 14.352 3.979 -29.969 1 89.5 23 VAL B O 1
ATOM 2101 N N . TYR B 1 24 ? 14.094 4.762 -27.906 1 86.25 24 TYR B N 1
ATOM 2102 C CA . TYR B 1 24 ? 14.828 3.643 -27.328 1 86.25 24 TYR B CA 1
ATOM 2103 C C . TYR B 1 24 ? 14.133 2.32 -27.625 1 86.25 24 TYR B C 1
ATOM 2105 O O . TYR B 1 24 ? 14.781 1.341 -28 1 86.25 24 TYR B O 1
ATOM 2113 N N . GLY B 1 25 ? 12.906 2.256 -27.406 1 85.62 25 GLY B N 1
ATOM 2114 C CA . GLY B 1 25 ? 12.141 1.047 -27.656 1 85.62 25 GLY B CA 1
ATOM 2115 C C . GLY B 1 25 ? 12.188 0.591 -29.109 1 85.62 25 GLY B C 1
ATOM 2116 O O . GLY B 1 25 ? 12.273 -0.608 -29.375 1 85.62 25 GLY B O 1
ATOM 2117 N N . ARG B 1 26 ? 12.125 1.578 -30.016 1 84.31 26 ARG B N 1
ATOM 2118 C CA . ARG B 1 26 ? 12.102 1.225 -31.422 1 84.31 26 ARG B CA 1
ATOM 2119 C C . ARG B 1 26 ? 13.477 0.756 -31.891 1 84.31 26 ARG B C 1
ATOM 2121 O O . ARG B 1 26 ? 13.586 -0.095 -32.781 1 84.31 26 ARG B O 1
ATOM 2128 N N . THR B 1 27 ? 14.477 1.291 -31.234 1 84.62 27 THR B N 1
ATOM 2129 C CA . THR B 1 27 ? 15.82 0.998 -31.734 1 84.62 27 THR B CA 1
ATOM 2130 C C . THR B 1 27 ? 16.406 -0.199 -30.984 1 84.62 27 THR B C 1
ATOM 2132 O O . THR B 1 27 ? 17.156 -0.986 -31.578 1 84.62 27 THR B O 1
ATOM 2135 N N . GLU B 1 28 ? 16.078 -0.257 -29.719 1 78.25 28 GLU B N 1
ATOM 2136 C CA . GLU B 1 28 ? 16.797 -1.237 -28.922 1 78.25 28 GLU B CA 1
ATOM 2137 C C . GLU B 1 28 ? 15.891 -2.4 -28.516 1 78.25 28 GLU B C 1
ATOM 2139 O O . GLU B 1 28 ? 16.375 -3.461 -28.125 1 78.25 28 GLU B O 1
ATOM 2144 N N . TYR B 1 29 ? 14.641 -2.197 -28.656 1 77.31 29 TYR B N 1
ATOM 2145 C CA . TYR B 1 29 ? 13.719 -3.238 -28.203 1 77.31 29 TYR B CA 1
ATOM 2146 C C . TYR B 1 29 ? 13.688 -4.402 -29.188 1 77.31 29 TYR B C 1
ATOM 2148 O O . TYR B 1 29 ? 13.555 -4.199 -30.406 1 77.31 29 TYR B O 1
ATOM 2156 N N . ARG B 1 30 ? 14.039 -5.492 -28.703 1 73.38 30 ARG B N 1
ATOM 2157 C CA . ARG B 1 30 ? 13.891 -6.75 -29.422 1 73.38 30 ARG B CA 1
ATOM 2158 C C . ARG B 1 30 ? 12.867 -7.656 -28.75 1 73.38 30 ARG B C 1
ATOM 2160 O O . ARG B 1 30 ? 12.57 -7.488 -27.562 1 73.38 30 ARG B O 1
ATOM 2167 N N . PRO B 1 31 ? 12.406 -8.492 -29.656 1 68.62 31 PRO B N 1
ATOM 2168 C CA . PRO B 1 31 ? 11.438 -9.422 -29.062 1 68.62 31 PRO B CA 1
ATOM 2169 C C . PRO B 1 31 ? 11.961 -10.086 -27.797 1 68.62 31 PRO B C 1
ATOM 2171 O O . PRO B 1 31 ? 13.094 -10.586 -27.766 1 68.62 31 PRO B O 1
ATOM 2174 N N . GLY B 1 32 ? 11.289 -9.805 -26.719 1 66.62 32 GLY B N 1
ATOM 2175 C CA . GLY B 1 32 ? 11.711 -10.312 -25.422 1 66.62 32 GLY B CA 1
ATOM 2176 C C . GLY B 1 32 ? 12.297 -9.234 -24.516 1 66.62 32 GLY B C 1
ATOM 2177 O O . GLY B 1 32 ? 12.547 -9.477 -23.344 1 66.62 32 GLY B O 1
ATOM 2178 N N . GLY B 1 33 ? 12.438 -8.148 -25.188 1 76.38 33 GLY B N 1
ATOM 2179 C CA . GLY B 1 33 ? 12.969 -7.059 -24.375 1 76.38 33 GLY B CA 1
ATOM 2180 C C . GLY B 1 33 ? 11.992 -6.555 -23.328 1 76.38 33 GLY B C 1
ATOM 2181 O O . GLY B 1 33 ? 10.797 -6.859 -23.391 1 76.38 33 GLY B O 1
ATOM 2182 N N . VAL B 1 34 ? 12.555 -5.863 -22.422 1 77.38 34 VAL B N 1
ATOM 2183 C CA . VAL B 1 34 ? 11.797 -5.523 -21.219 1 77.38 34 VAL B CA 1
ATOM 2184 C C . VAL B 1 34 ? 11.023 -4.227 -21.453 1 77.38 34 VAL B C 1
ATOM 2186 O O . VAL B 1 34 ? 9.945 -4.035 -20.891 1 77.38 34 VAL B O 1
ATOM 2189 N N . LEU B 1 35 ? 11.453 -3.355 -22.422 1 85.94 35 LEU B N 1
ATOM 2190 C CA . LEU B 1 35 ? 10.844 -2.039 -22.562 1 85.94 35 LEU B CA 1
ATOM 2191 C C . LEU B 1 35 ? 10.359 -1.8 -23.984 1 85.94 35 LEU B C 1
ATOM 2193 O O . LEU B 1 35 ? 11.023 -1.098 -24.75 1 85.94 35 LEU B O 1
ATOM 2197 N N . PRO B 1 36 ? 9.203 -2.289 -24.234 1 90.69 36 PRO B N 1
ATOM 2198 C CA . PRO B 1 36 ? 8.664 -2.025 -25.578 1 90.69 36 PRO B CA 1
ATOM 2199 C C . PRO B 1 36 ? 8.32 -0.553 -25.797 1 90.69 36 PRO B C 1
ATOM 2201 O O . PRO B 1 36 ? 8.047 0.171 -24.844 1 90.69 36 PRO B O 1
ATOM 2204 N N . PRO B 1 37 ? 8.406 -0.196 -27.016 1 91.62 37 PRO B N 1
ATOM 2205 C CA . PRO B 1 37 ? 8.031 1.196 -27.281 1 91.62 37 PRO B CA 1
ATOM 2206 C C . PRO B 1 37 ? 6.566 1.485 -26.969 1 91.62 37 PRO B C 1
ATOM 2208 O O . PRO B 1 37 ? 5.703 0.635 -27.203 1 91.62 37 PRO B O 1
ATOM 2211 N N . PRO B 1 38 ? 6.34 2.686 -26.531 1 92.44 38 PRO B N 1
ATOM 2212 C CA . PRO B 1 38 ? 4.969 3.076 -26.203 1 92.44 38 PRO B CA 1
ATOM 2213 C C . PRO B 1 38 ? 3.994 2.865 -27.359 1 92.44 38 PRO B C 1
ATOM 2215 O O . PRO B 1 38 ? 2.828 2.529 -27.125 1 92.44 38 PRO B O 1
ATOM 2218 N N . SER B 1 39 ? 4.422 3.021 -28.562 1 92.06 39 SER B N 1
ATOM 2219 C CA . SER B 1 39 ? 3.551 2.826 -29.719 1 92.06 39 SER B CA 1
ATOM 2220 C C . SER B 1 39 ? 3.055 1.387 -29.797 1 92.06 39 SER B C 1
ATOM 2222 O O . SER B 1 39 ? 1.894 1.144 -30.125 1 92.06 39 SER B O 1
ATOM 2224 N N . ARG B 1 40 ? 3.873 0.464 -29.453 1 91.88 40 ARG B N 1
ATOM 2225 C CA . ARG B 1 40 ? 3.48 -0.942 -29.469 1 91.88 40 ARG B CA 1
ATOM 2226 C C . ARG B 1 40 ? 2.52 -1.247 -28.312 1 91.88 40 ARG B C 1
ATOM 2228 O O . ARG B 1 40 ? 1.611 -2.068 -28.469 1 91.88 40 ARG B O 1
ATOM 2235 N N . ILE B 1 41 ? 2.764 -0.641 -27.234 1 93.88 41 ILE B N 1
ATOM 2236 C CA . ILE B 1 41 ? 1.878 -0.814 -26.094 1 93.88 41 ILE B CA 1
ATOM 2237 C C . ILE B 1 41 ? 0.47 -0.344 -26.453 1 93.88 41 ILE B C 1
ATOM 2239 O O . ILE B 1 41 ? -0.512 -1.039 -26.172 1 93.88 41 ILE B O 1
ATOM 2243 N N . LEU B 1 42 ? 0.408 0.783 -27.109 1 94.25 42 LEU B N 1
ATOM 2244 C CA . LEU B 1 42 ? -0.885 1.328 -27.516 1 94.25 42 LEU B CA 1
ATOM 2245 C C . LEU B 1 42 ? -1.547 0.446 -28.562 1 94.25 42 LEU B C 1
ATOM 2247 O O . LEU B 1 42 ? -2.773 0.313 -28.578 1 94.25 42 LEU B O 1
ATOM 2251 N N . GLY B 1 43 ? -0.745 -0.103 -29.406 1 94.56 43 GLY B N 1
ATOM 2252 C CA . GLY B 1 43 ? -1.264 -1.033 -30.391 1 94.56 43 GLY B CA 1
ATOM 2253 C C . GLY B 1 43 ? -1.896 -2.268 -29.781 1 94.56 43 GLY B C 1
ATOM 2254 O O . GLY B 1 43 ? -2.979 -2.689 -30.188 1 94.56 43 GLY B O 1
ATOM 2255 N N . VAL B 1 44 ? -1.24 -2.762 -28.812 1 94.94 44 VAL B N 1
ATOM 2256 C CA . VAL B 1 44 ? -1.723 -3.945 -28.109 1 94.94 44 VAL B CA 1
ATOM 2257 C C . VAL B 1 44 ? -3.031 -3.621 -27.391 1 94.94 44 VAL B C 1
ATOM 2259 O O . VAL B 1 44 ? -3.959 -4.434 -27.391 1 94.94 44 VAL B O 1
ATOM 2262 N N . LEU B 1 45 ? -3.084 -2.49 -26.844 1 95.75 45 LEU B N 1
ATOM 2263 C CA . LEU B 1 45 ? -4.297 -2.074 -2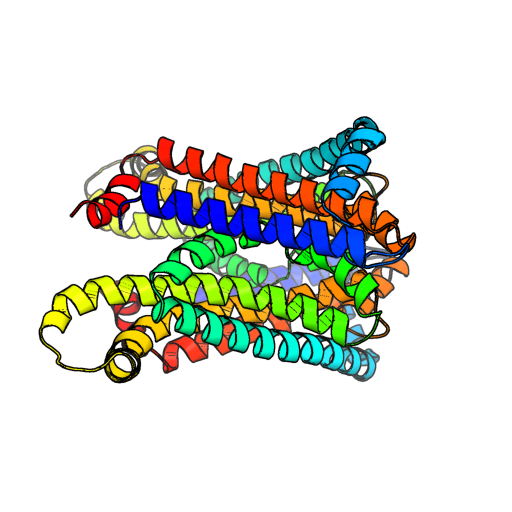6.141 1 95.75 45 LEU B CA 1
ATOM 2264 C C . LEU B 1 45 ? -5.461 -1.934 -27.125 1 95.75 45 LEU B C 1
ATOM 2266 O O . LEU B 1 45 ? -6.59 -2.312 -26.797 1 95.75 45 LEU B O 1
ATOM 2270 N N . TRP B 1 46 ? -5.109 -1.431 -28.203 1 95.19 46 TRP B N 1
ATOM 2271 C CA . TRP B 1 46 ? -6.145 -1.227 -29.203 1 95.19 46 TRP B CA 1
ATOM 2272 C C . TRP B 1 46 ? -6.609 -2.559 -29.781 1 95.19 46 TRP B C 1
ATOM 2274 O O . TRP B 1 46 ? -7.809 -2.809 -29.906 1 95.19 46 TRP B O 1
ATOM 2284 N N . ASP B 1 47 ? -5.699 -3.398 -30.156 1 95.88 47 ASP B N 1
ATOM 2285 C CA . ASP B 1 47 ? -6.016 -4.684 -30.781 1 95.88 47 ASP B CA 1
ATOM 2286 C C . ASP B 1 47 ? -6.746 -5.598 -29.797 1 95.88 47 ASP B C 1
ATOM 2288 O O . ASP B 1 47 ? -7.594 -6.398 -30.203 1 95.88 47 ASP B O 1
ATOM 2292 N N . GLY B 1 48 ? -6.383 -5.473 -28.516 1 96.25 48 GLY B N 1
ATOM 2293 C CA . GLY B 1 48 ? -6.992 -6.309 -27.5 1 96.25 48 GLY B CA 1
ATOM 2294 C C . GLY B 1 48 ? -8.031 -5.578 -26.656 1 96.25 48 GLY B C 1
ATOM 2295 O O . GLY B 1 48 ? -8.258 -5.926 -25.5 1 96.25 48 GLY B O 1
ATOM 2296 N N . ARG B 1 49 ? -8.633 -4.586 -27.219 1 94.25 49 ARG B N 1
ATOM 2297 C CA . ARG B 1 49 ? -9.477 -3.678 -26.453 1 94.25 49 ARG B CA 1
ATOM 2298 C C . ARG B 1 49 ? -10.625 -4.43 -25.797 1 94.25 49 ARG B C 1
ATOM 2300 O O . ARG B 1 49 ? -11.023 -4.113 -24.672 1 94.25 49 ARG B O 1
ATOM 2307 N N . THR B 1 50 ? -11.156 -5.434 -26.422 1 95.31 50 THR B N 1
ATOM 2308 C CA . THR B 1 50 ? -12.281 -6.172 -25.859 1 95.31 50 THR B CA 1
ATOM 2309 C C . THR B 1 50 ? -11.836 -6.984 -24.641 1 95.31 50 THR B C 1
ATOM 2311 O O . THR B 1 50 ? -12.5 -6.969 -23.594 1 95.31 50 THR B O 1
ATOM 2314 N N . ALA B 1 51 ? -10.758 -7.691 -24.781 1 94.88 51 ALA B N 1
ATOM 2315 C CA . ALA B 1 51 ? -10.234 -8.492 -23.688 1 94.88 51 ALA B CA 1
ATOM 2316 C C . ALA B 1 51 ? -9.812 -7.609 -22.516 1 94.88 51 ALA B C 1
ATOM 2318 O O . ALA B 1 51 ? -10.086 -7.934 -21.359 1 94.88 51 ALA B O 1
ATOM 2319 N N . TYR B 1 52 ? -9.164 -6.512 -22.781 1 95.88 52 TYR B N 1
ATOM 2320 C CA . TYR B 1 52 ? -8.703 -5.617 -21.719 1 95.88 52 TYR B CA 1
ATOM 2321 C C . TYR B 1 52 ? -9.883 -4.93 -21.047 1 95.88 52 TYR B C 1
ATOM 2323 O O . TYR B 1 52 ? -9.852 -4.691 -19.828 1 95.88 52 TYR B O 1
ATOM 2331 N N . TRP B 1 53 ? -10.844 -4.645 -21.828 1 94.75 53 TRP B N 1
ATOM 2332 C CA . TRP B 1 53 ? -12.047 -4.043 -21.25 1 94.75 53 TRP B CA 1
ATOM 2333 C C . TRP B 1 53 ? -12.727 -5.012 -20.297 1 94.75 53 TRP B C 1
ATOM 2335 O O . TRP B 1 53 ? -13.117 -4.629 -19.188 1 94.75 53 TRP B O 1
ATOM 2345 N N . SER B 1 54 ? -12.898 -6.246 -20.75 1 95.94 54 SER B N 1
ATOM 2346 C CA . SER B 1 54 ? -13.531 -7.266 -19.906 1 95.94 54 SER B CA 1
ATOM 2347 C C . SER B 1 54 ? -12.742 -7.488 -18.625 1 95.94 54 SER B C 1
ATOM 2349 O O . SER B 1 54 ? -13.32 -7.559 -17.531 1 95.94 54 SER B O 1
ATOM 2351 N N . ASN B 1 55 ? -11.461 -7.562 -18.734 1 96.75 55 ASN B N 1
ATOM 2352 C CA . ASN B 1 55 ? -10.594 -7.742 -17.562 1 96.75 55 ASN B CA 1
ATOM 2353 C C . ASN B 1 55 ? -10.656 -6.543 -16.625 1 96.75 55 ASN B C 1
ATOM 2355 O O . ASN B 1 55 ? -10.664 -6.699 -15.406 1 96.75 55 ASN B O 1
ATOM 2359 N N . THR B 1 56 ? -10.727 -5.414 -17.266 1 96.81 56 THR B N 1
ATOM 2360 C CA . THR B 1 56 ? -10.805 -4.184 -16.484 1 96.81 56 THR B CA 1
ATOM 2361 C C . THR B 1 56 ? -12.102 -4.137 -15.68 1 96.81 56 THR B C 1
ATOM 2363 O O . THR B 1 56 ? -12.086 -3.795 -14.5 1 96.81 56 THR B O 1
ATOM 2366 N N . LEU B 1 57 ? -13.164 -4.48 -16.281 1 96.88 57 LEU B N 1
ATOM 2367 C CA . LEU B 1 57 ? -14.453 -4.453 -15.609 1 96.88 57 LEU B CA 1
ATOM 2368 C C . LEU B 1 57 ? -14.477 -5.426 -14.438 1 96.88 57 LEU B C 1
ATOM 2370 O O . LEU B 1 57 ? -15.078 -5.141 -13.398 1 96.88 57 LEU B O 1
ATOM 2374 N N . THR B 1 58 ? -13.875 -6.516 -14.625 1 97.31 58 THR B N 1
ATOM 2375 C CA . THR B 1 58 ? -13.805 -7.508 -13.555 1 97.31 58 THR B CA 1
ATOM 2376 C C . THR B 1 58 ? -13.055 -6.949 -12.352 1 97.31 58 THR B C 1
ATOM 2378 O O . THR B 1 58 ? -13.562 -6.98 -11.227 1 97.31 58 THR B O 1
ATOM 2381 N N . THR B 1 59 ? -11.883 -6.43 -12.586 1 97.38 59 THR B N 1
ATOM 2382 C CA . THR B 1 59 ? -11.062 -5.91 -11.5 1 97.38 59 THR B CA 1
ATOM 2383 C C . THR B 1 59 ? -11.719 -4.684 -10.867 1 97.38 59 THR B C 1
ATOM 2385 O O . THR B 1 59 ? -11.711 -4.531 -9.641 1 97.38 59 THR B O 1
ATOM 2388 N N . VAL B 1 60 ? -12.289 -3.857 -11.703 1 97.69 60 VAL B N 1
ATOM 2389 C CA . VAL B 1 60 ? -12.953 -2.666 -11.195 1 97.69 60 VAL B CA 1
ATOM 2390 C C . VAL B 1 60 ? -14.164 -3.07 -10.359 1 97.69 60 VAL B C 1
ATOM 2392 O O . VAL B 1 60 ? -14.453 -2.453 -9.328 1 97.69 60 VAL B O 1
ATOM 2395 N N . GLY B 1 61 ? -14.883 -4.039 -10.836 1 97.94 61 GLY B N 1
ATOM 2396 C CA . GLY B 1 61 ? -16.016 -4.543 -10.07 1 97.94 61 GLY B CA 1
ATOM 2397 C C . GLY B 1 61 ? -15.625 -5.086 -8.711 1 97.94 61 GLY B C 1
ATOM 2398 O O . GLY B 1 61 ? -16.281 -4.789 -7.707 1 97.94 61 GLY B O 1
ATOM 2399 N N . GLU B 1 62 ? -14.609 -5.891 -8.648 1 98.06 62 GLU B N 1
ATOM 2400 C CA . GLU B 1 62 ? -14.086 -6.43 -7.398 1 98.06 62 GLU B CA 1
ATOM 2401 C C . GLU B 1 62 ? -13.648 -5.316 -6.457 1 98.06 62 GLU B C 1
ATOM 2403 O O . GLU B 1 62 ? -13.984 -5.328 -5.27 1 98.06 62 GLU B O 1
ATOM 2408 N N . ALA B 1 63 ? -12.93 -4.391 -7.031 1 97.81 63 ALA B N 1
ATOM 2409 C CA . ALA B 1 63 ? -12.43 -3.264 -6.25 1 97.81 63 ALA B CA 1
ATOM 2410 C C . ALA B 1 63 ? -13.57 -2.408 -5.719 1 97.81 63 ALA B C 1
ATOM 2412 O O . ALA B 1 63 ? -13.547 -1.98 -4.562 1 97.81 63 ALA B O 1
ATOM 2413 N N . ALA B 1 64 ? -14.555 -2.154 -6.586 1 98.25 64 ALA B N 1
ATOM 2414 C CA . ALA B 1 64 ? -15.688 -1.31 -6.207 1 98.25 64 ALA B CA 1
ATOM 2415 C C . ALA B 1 64 ? -16.5 -1.955 -5.094 1 98.25 64 ALA B C 1
ATOM 2417 O O . ALA B 1 64 ? -16.891 -1.288 -4.129 1 98.25 64 ALA B O 1
ATOM 2418 N N . ALA B 1 65 ? -16.766 -3.205 -5.246 1 98.38 65 ALA B N 1
ATOM 2419 C CA . ALA B 1 65 ? -17.516 -3.926 -4.219 1 98.38 65 ALA B CA 1
ATOM 2420 C C . ALA B 1 65 ? -16.766 -3.912 -2.887 1 98.38 65 ALA B C 1
ATOM 2422 O O . ALA B 1 65 ? -17.375 -3.67 -1.837 1 98.38 65 ALA B O 1
ATOM 2423 N N . GLY B 1 66 ? -15.523 -4.215 -2.936 1 98.19 66 GLY B N 1
ATOM 2424 C CA . GLY B 1 66 ? -14.711 -4.172 -1.729 1 98.19 66 GLY B CA 1
ATOM 2425 C C . GLY B 1 66 ? -14.625 -2.789 -1.113 1 98.19 66 GLY B C 1
ATOM 2426 O O . GLY B 1 66 ? -14.758 -2.637 0.103 1 98.19 66 GLY B O 1
ATOM 2427 N N . PHE B 1 67 ? -14.383 -1.839 -1.984 1 97.88 67 PHE B N 1
ATOM 2428 C CA . PHE B 1 67 ? -14.273 -0.454 -1.54 1 97.88 67 PHE B CA 1
ATOM 2429 C C . PHE B 1 67 ? -15.555 -0.011 -0.833 1 97.88 67 PHE B C 1
ATOM 2431 O O . PHE B 1 67 ? -15.5 0.519 0.279 1 97.88 67 PHE B O 1
ATOM 2438 N N . ILE B 1 68 ? -16.672 -0.224 -1.454 1 98.25 68 ILE B N 1
ATOM 2439 C CA . ILE B 1 68 ? -17.969 0.184 -0.902 1 98.25 68 ILE B CA 1
ATOM 2440 C C . ILE B 1 68 ? -18.219 -0.561 0.405 1 98.25 68 ILE B C 1
ATOM 2442 O O . ILE B 1 68 ? -18.625 0.044 1.402 1 98.25 68 ILE B O 1
ATOM 2446 N N . GLY B 1 69 ? -18.016 -1.851 0.383 1 98.12 69 GLY B N 1
ATOM 2447 C CA . GLY B 1 69 ? -18.188 -2.633 1.596 1 98.12 69 GLY B CA 1
ATOM 2448 C C . GLY B 1 69 ? -17.25 -2.215 2.715 1 98.12 69 GLY B C 1
ATOM 2449 O O . GLY B 1 69 ? -17.672 -2.109 3.871 1 98.12 69 GLY B O 1
ATOM 2450 N N . GLY B 1 70 ? -15.969 -2.006 2.396 1 97.31 70 GLY B N 1
ATOM 2451 C CA . GLY B 1 70 ? -14.984 -1.596 3.385 1 97.31 70 GLY B CA 1
ATOM 2452 C C . GLY B 1 70 ? -15.281 -0.24 3.996 1 97.31 70 GLY B C 1
ATOM 2453 O O . GLY B 1 70 ? -15.195 -0.07 5.215 1 97.31 70 GLY B O 1
ATOM 2454 N N . VAL B 1 71 ? -15.641 0.663 3.148 1 96.81 71 VAL B N 1
ATOM 2455 C CA . VAL B 1 71 ? -15.961 2.008 3.613 1 96.81 71 VAL B CA 1
ATOM 2456 C C . VAL B 1 71 ? -17.203 1.962 4.5 1 96.81 71 VAL B C 1
ATOM 2458 O O . VAL B 1 71 ? -17.234 2.57 5.57 1 96.81 71 VAL B O 1
ATOM 2461 N N . ALA B 1 72 ? -18.219 1.249 4.031 1 97.56 72 ALA B N 1
ATOM 2462 C CA . ALA B 1 72 ? -19.453 1.137 4.801 1 97.56 72 ALA B CA 1
ATOM 2463 C C . ALA B 1 72 ? -19.188 0.537 6.18 1 97.56 72 ALA B C 1
ATOM 2465 O O . ALA B 1 72 ? -19.672 1.055 7.191 1 97.56 72 ALA B O 1
ATOM 2466 N N . LEU B 1 73 ? -18.484 -0.512 6.219 1 95.62 73 LEU B N 1
ATOM 2467 C CA . LEU B 1 73 ? -18.156 -1.177 7.48 1 95.62 73 LEU B CA 1
ATOM 2468 C C . LEU B 1 73 ? -17.328 -0.27 8.375 1 95.62 73 LEU B C 1
ATOM 2470 O O . LEU B 1 73 ? -17.531 -0.241 9.594 1 95.62 73 LEU B O 1
ATOM 2474 N N . ALA B 1 74 ? -16.344 0.391 7.793 1 93.38 74 ALA B N 1
ATOM 2475 C CA . ALA B 1 74 ? -15.5 1.303 8.555 1 93.38 74 ALA B CA 1
ATOM 2476 C C . ALA B 1 74 ? -16.328 2.428 9.18 1 93.38 74 ALA B C 1
ATOM 2478 O O . ALA B 1 74 ? -16.109 2.789 10.336 1 93.38 74 ALA B O 1
ATOM 2479 N N . VAL B 1 75 ? -17.234 2.967 8.391 1 92.88 75 VAL B N 1
ATOM 2480 C CA . VAL B 1 75 ? -18.078 4.062 8.859 1 92.88 75 VAL B CA 1
ATOM 2481 C C . VAL B 1 75 ? -18.953 3.584 10.016 1 92.88 75 VAL B C 1
ATOM 2483 O O . VAL B 1 75 ? -19.047 4.25 11.055 1 92.88 75 VAL B O 1
ATOM 2486 N N . VAL B 1 76 ? -19.578 2.467 9.852 1 92.75 76 VAL B N 1
ATOM 2487 C CA . VAL B 1 76 ? -20.453 1.908 10.883 1 92.75 76 VAL B CA 1
ATOM 2488 C C . VAL B 1 76 ? -19.656 1.68 12.164 1 92.75 76 VAL B C 1
ATOM 2490 O O . VAL B 1 76 ? -20.078 2.082 13.25 1 92.75 76 VAL B O 1
ATOM 2493 N N . LEU B 1 77 ? -18.547 1.077 12.047 1 89.06 77 LEU B N 1
ATOM 2494 C CA . LEU B 1 77 ? -17.734 0.763 13.219 1 89.06 77 LEU B CA 1
ATOM 2495 C C . LEU B 1 77 ? -17.219 2.037 13.883 1 89.06 77 LEU B C 1
ATOM 2497 O O . LEU B 1 77 ? -17.156 2.123 15.109 1 89.06 77 LEU B O 1
ATOM 2501 N N . ALA B 1 78 ? -16.781 2.969 13.055 1 86.81 78 ALA B N 1
ATOM 2502 C CA . ALA B 1 78 ? -16.297 4.238 13.594 1 86.81 78 ALA B CA 1
ATOM 2503 C C . ALA B 1 78 ? -17.391 4.938 14.398 1 86.81 78 ALA B C 1
ATOM 2505 O O . ALA B 1 78 ? -17.125 5.488 15.469 1 86.81 78 ALA B O 1
ATOM 2506 N N . LEU B 1 79 ? -18.594 4.906 13.906 1 85.38 79 LEU B N 1
ATOM 2507 C CA . LEU B 1 79 ? -19.703 5.547 14.578 1 85.38 79 LEU B CA 1
ATOM 2508 C C . LEU B 1 79 ? -20.062 4.801 15.859 1 85.38 79 LEU B C 1
ATOM 2510 O O . LEU B 1 79 ? -20.406 5.422 16.875 1 85.38 79 LEU B O 1
ATOM 2514 N N . VAL B 1 80 ? -20.031 3.514 15.781 1 84.06 80 VAL B N 1
ATOM 2515 C CA . VAL B 1 80 ? -20.312 2.707 16.969 1 84.06 80 VAL B CA 1
ATOM 2516 C C . VAL B 1 80 ? -19.266 2.988 18.031 1 84.06 80 VAL B C 1
ATOM 2518 O O . VAL B 1 80 ? -19.609 3.119 19.219 1 84.06 80 VAL B O 1
ATOM 2521 N N . MET B 1 81 ? -18.078 3.078 17.656 1 80.19 81 MET B N 1
ATOM 2522 C CA . MET B 1 81 ? -16.984 3.348 18.594 1 80.19 81 MET B CA 1
ATOM 2523 C C . MET B 1 81 ? -17.125 4.746 19.188 1 80.19 81 MET B C 1
ATOM 2525 O O . MET B 1 81 ? -16.766 4.965 20.344 1 80.19 81 MET B O 1
ATOM 2529 N N . ASP B 1 82 ? -17.531 5.633 18.344 1 77.38 82 ASP B N 1
ATOM 2530 C CA . ASP B 1 82 ? -17.734 7 18.812 1 77.38 82 ASP B CA 1
ATOM 2531 C C . ASP B 1 82 ? -18.828 7.062 19.875 1 77.38 82 ASP B C 1
ATOM 2533 O O . ASP B 1 82 ? -18.766 7.883 20.797 1 77.38 82 ASP B O 1
ATOM 2537 N N . ARG B 1 83 ? -19.812 6.262 19.719 1 77.81 83 ARG B N 1
ATOM 2538 C CA . ARG B 1 83 ? -20.938 6.246 20.656 1 77.81 83 ARG B CA 1
ATOM 2539 C C . ARG B 1 83 ? -20.562 5.527 21.938 1 77.81 83 ARG B C 1
ATOM 2541 O O . ARG B 1 83 ? -21.125 5.812 23 1 77.81 83 ARG B O 1
ATOM 2548 N N . LEU B 1 84 ? -19.688 4.582 21.828 1 76.12 84 LEU B N 1
ATOM 2549 C CA . LEU B 1 84 ? -19.266 3.795 22.984 1 76.12 84 LEU B CA 1
ATOM 2550 C C . LEU B 1 84 ? -17.781 4.023 23.281 1 76.12 84 LEU B C 1
ATOM 2552 O O . LEU B 1 84 ? -16.938 3.203 22.922 1 76.12 84 LEU B O 1
ATOM 2556 N N . PRO B 1 85 ? -17.469 4.988 24.047 1 67.56 85 PRO B N 1
ATOM 2557 C CA . PRO B 1 85 ? -16.078 5.426 24.219 1 67.56 85 PRO B CA 1
ATOM 2558 C C . PRO B 1 85 ? -15.188 4.328 24.781 1 67.56 85 PRO B C 1
ATOM 2560 O O . PRO B 1 85 ? -14.016 4.223 24.391 1 67.56 85 PRO B O 1
ATOM 2563 N N . LEU B 1 86 ? -15.68 3.57 25.672 1 64.19 86 LEU B N 1
ATOM 2564 C CA . LEU B 1 86 ? -14.844 2.537 26.281 1 64.19 86 LEU B CA 1
ATOM 2565 C C . LEU B 1 86 ? -14.445 1.489 25.25 1 64.19 86 LEU B C 1
ATOM 2567 O O . LEU B 1 86 ? -13.281 1.072 25.188 1 64.19 86 LEU B O 1
ATOM 2571 N N . ILE B 1 87 ? -15.359 1.157 24.453 1 62.53 87 ILE B N 1
ATOM 2572 C CA . ILE B 1 87 ? -15.141 0.161 23.406 1 62.53 87 ILE B CA 1
ATOM 2573 C C . ILE B 1 87 ? -14.359 0.785 22.25 1 62.53 87 ILE B C 1
ATOM 2575 O O . ILE B 1 87 ? -13.484 0.141 21.672 1 62.53 87 ILE B O 1
ATOM 2579 N N . GLY B 1 88 ? -14.578 2.008 22.125 1 64.69 88 GLY B N 1
ATOM 2580 C CA . GLY B 1 88 ? -13.961 2.723 21.031 1 64.69 88 GLY B CA 1
ATOM 2581 C C . GLY B 1 88 ? -12.453 2.818 21.156 1 64.69 88 GLY B C 1
ATOM 2582 O O . GLY B 1 88 ? -11.727 2.574 20.188 1 64.69 88 GLY B O 1
ATOM 2583 N N . ASP B 1 89 ? -12.016 3.012 22.328 1 65.44 89 ASP B N 1
ATOM 2584 C CA . ASP B 1 89 ? -10.578 3.141 22.562 1 65.44 89 ASP B CA 1
ATOM 2585 C C . ASP B 1 89 ? -9.867 1.812 22.328 1 65.44 89 ASP B C 1
ATOM 2587 O O . ASP B 1 89 ? -8.789 1.778 21.719 1 65.44 89 ASP B O 1
ATOM 2591 N N . GLY B 1 90 ? -10.469 0.839 22.828 1 65.06 90 GLY B N 1
ATOM 2592 C CA . GLY B 1 90 ? -9.891 -0.485 22.656 1 65.06 90 GLY B CA 1
ATOM 2593 C C . GLY B 1 90 ? -9.852 -0.926 21.203 1 65.06 90 GLY B C 1
ATOM 2594 O O . GLY B 1 90 ? -8.828 -1.437 20.734 1 65.06 90 GLY B O 1
ATOM 2595 N N . VAL B 1 91 ? -10.922 -0.631 20.516 1 67.12 91 VAL B N 1
ATOM 2596 C CA . VAL B 1 91 ? -11.023 -1.053 19.125 1 67.12 91 VAL B CA 1
ATOM 2597 C C . VAL B 1 91 ? -10.086 -0.22 18.266 1 67.12 91 VAL B C 1
ATOM 2599 O O . VAL B 1 91 ? -9.453 -0.741 17.328 1 67.12 91 VAL B O 1
ATOM 2602 N N . TYR B 1 92 ? -9.977 0.985 18.656 1 68.69 92 TYR B N 1
ATOM 2603 C CA . TYR B 1 92 ? -9.062 1.856 17.938 1 68.69 92 TYR B CA 1
ATOM 2604 C C . TYR B 1 92 ? -7.629 1.367 18.062 1 68.69 92 TYR B C 1
ATOM 2606 O O . TYR B 1 92 ? -6.902 1.279 17.078 1 68.69 92 TYR B O 1
ATOM 2614 N N . ARG B 1 93 ? -7.324 0.977 19.188 1 66.5 93 ARG B N 1
ATOM 2615 C CA . ARG B 1 93 ? -5.977 0.475 19.422 1 66.5 93 ARG B CA 1
ATOM 2616 C C . ARG B 1 93 ? -5.742 -0.835 18.688 1 66.5 93 ARG B C 1
ATOM 2618 O O . ARG B 1 93 ? -4.656 -1.062 18.141 1 66.5 93 ARG B O 1
ATOM 2625 N N . LEU B 1 94 ? -6.797 -1.627 18.688 1 66.5 94 LEU B N 1
ATOM 2626 C CA . LEU B 1 94 ? -6.719 -2.896 17.969 1 66.5 94 LEU B CA 1
ATOM 2627 C C . LEU B 1 94 ? -6.586 -2.666 16.469 1 66.5 94 LEU B C 1
ATOM 2629 O O . LEU B 1 94 ? -5.836 -3.373 15.789 1 66.5 94 LEU B O 1
ATOM 2633 N N . SER B 1 95 ? -7.316 -1.71 16.047 1 66.81 95 SER B N 1
ATOM 2634 C CA . SER B 1 95 ? -7.285 -1.409 14.609 1 66.81 95 SER B CA 1
ATOM 2635 C C . SER B 1 95 ? -5.902 -0.937 14.18 1 66.81 95 SER B C 1
ATOM 2637 O O . SER B 1 95 ? -5.438 -1.28 13.086 1 66.81 95 SER B O 1
ATOM 2639 N N . LEU B 1 96 ? -5.242 -0.323 15.039 1 66.25 96 LEU B N 1
ATOM 2640 C CA . LEU B 1 96 ? -3.891 0.137 14.742 1 66.25 96 LEU B CA 1
ATOM 2641 C C . LEU B 1 96 ? -2.924 -1.04 14.656 1 66.25 96 LEU B C 1
ATOM 2643 O O . LEU B 1 96 ? -2.027 -1.05 13.805 1 66.25 96 LEU B O 1
ATOM 2647 N N . MET B 1 97 ? -3.221 -1.969 15.477 1 65.44 97 MET B N 1
ATOM 2648 C CA . MET B 1 97 ? -2.361 -3.15 15.477 1 65.44 97 MET B CA 1
ATOM 2649 C C . MET B 1 97 ? -2.617 -4.012 14.25 1 65.44 97 MET B C 1
ATOM 2651 O O . MET B 1 97 ? -1.687 -4.59 13.68 1 65.44 97 MET B O 1
ATOM 2655 N N . ILE B 1 98 ? -3.852 -4.102 13.852 1 64.75 98 ILE B N 1
ATOM 2656 C CA . ILE B 1 98 ? -4.234 -4.91 12.703 1 64.75 98 ILE B CA 1
ATOM 2657 C C . ILE B 1 98 ? -3.773 -4.23 11.414 1 64.75 98 ILE B C 1
ATOM 2659 O O . ILE B 1 98 ? -3.439 -4.902 10.438 1 64.75 98 ILE B O 1
ATOM 2663 N N . TYR B 1 99 ? -3.752 -2.924 11.57 1 63.59 99 TYR B N 1
ATOM 2664 C CA . TYR B 1 99 ? -3.295 -2.146 10.43 1 63.59 99 TYR B CA 1
ATOM 2665 C C . TYR B 1 99 ? -1.854 -2.494 10.07 1 63.59 99 TYR B C 1
ATOM 2667 O O . TYR B 1 99 ? -1.433 -2.332 8.93 1 63.59 99 TYR B O 1
ATOM 2675 N N . SER B 1 100 ? -1.211 -3.15 11.055 1 66.25 100 SER B N 1
ATOM 2676 C CA . SER B 1 100 ? 0.165 -3.555 10.789 1 66.25 100 SER B CA 1
ATOM 2677 C C . SER B 1 100 ? 0.214 -4.832 9.953 1 66.25 100 SER B C 1
ATOM 2679 O O . SER B 1 100 ? 1.259 -5.176 9.398 1 66.25 100 SER B O 1
ATOM 2681 N N . ILE B 1 101 ? -0.926 -5.441 9.898 1 72.5 101 ILE B N 1
ATOM 2682 C CA . ILE B 1 101 ? -1.011 -6.637 9.062 1 72.5 101 ILE B CA 1
ATOM 2683 C C . ILE B 1 101 ? -1.057 -6.238 7.594 1 72.5 101 ILE B C 1
ATOM 2685 O O . ILE B 1 101 ? -1.923 -5.465 7.18 1 72.5 101 ILE B O 1
ATOM 2689 N N . PRO B 1 102 ? -0.087 -6.688 6.93 1 76.19 102 PRO B N 1
ATOM 2690 C CA . PRO B 1 102 ? -0.181 -6.422 5.492 1 76.19 102 PRO B CA 1
ATOM 2691 C C . PRO B 1 102 ? -1.411 -7.059 4.852 1 76.19 102 PRO B C 1
ATOM 2693 O O . PRO B 1 102 ? -1.471 -8.281 4.707 1 76.19 102 PRO B O 1
ATOM 2696 N N . VAL B 1 103 ? -2.357 -6.27 4.613 1 77.88 103 VAL B N 1
ATOM 2697 C CA . VAL B 1 103 ? -3.656 -6.723 4.125 1 77.88 103 VAL B CA 1
ATOM 2698 C C . VAL B 1 103 ? -3.467 -7.586 2.879 1 77.88 103 VAL B C 1
ATOM 2700 O O . VAL B 1 103 ? -4.148 -8.602 2.711 1 77.88 103 VAL B O 1
ATOM 2703 N N . VAL B 1 104 ? -2.516 -7.215 2.191 1 76.62 104 VAL B N 1
ATOM 2704 C CA . VAL B 1 104 ? -2.281 -7.926 0.939 1 76.62 104 VAL B CA 1
ATOM 2705 C C . VAL B 1 104 ? -1.803 -9.344 1.233 1 76.62 104 VAL B C 1
ATOM 2707 O O . VAL B 1 104 ? -2.092 -10.273 0.474 1 76.62 104 VAL B O 1
ATOM 2710 N N . ALA B 1 105 ? -1.188 -9.477 2.357 1 81.19 105 ALA B N 1
ATOM 2711 C CA . ALA B 1 105 ? -0.688 -10.797 2.732 1 81.19 105 ALA B CA 1
ATOM 2712 C C . ALA B 1 105 ? -1.836 -11.734 3.1 1 81.19 105 ALA B C 1
ATOM 2714 O O . ALA B 1 105 ? -1.652 -12.953 3.174 1 81.19 105 ALA B O 1
ATOM 2715 N N . LEU B 1 106 ? -2.994 -11.156 3.23 1 89.12 106 LEU B N 1
ATOM 2716 C CA . LEU B 1 106 ? -4.156 -11.969 3.557 1 89.12 106 LEU B CA 1
ATOM 2717 C C . LEU B 1 106 ? -4.785 -12.555 2.295 1 89.12 106 LEU B C 1
ATOM 2719 O O . LEU B 1 106 ? -5.648 -13.43 2.373 1 89.12 106 LEU B O 1
ATOM 2723 N N . ALA B 1 107 ? -4.32 -12.141 1.182 1 91.12 107 ALA B N 1
ATOM 2724 C CA . ALA B 1 107 ? -4.918 -12.555 -0.085 1 91.12 107 ALA B CA 1
ATOM 2725 C C . ALA B 1 107 ? -4.895 -14.07 -0.232 1 91.12 107 ALA B C 1
ATOM 2727 O O . ALA B 1 107 ? -5.918 -14.688 -0.529 1 91.12 107 ALA B O 1
ATOM 2728 N N . PRO B 1 108 ? -3.773 -14.719 0.042 1 89.88 108 PRO B N 1
ATOM 2729 C CA . PRO B 1 108 ? -3.768 -16.172 -0.085 1 89.88 108 PRO B CA 1
ATOM 2730 C C . PRO B 1 108 ? -4.762 -16.859 0.854 1 89.88 108 PRO B C 1
ATOM 2732 O O . PRO B 1 108 ? -5.449 -17.797 0.454 1 89.88 108 PRO B O 1
ATOM 2735 N N . ALA B 1 109 ? -4.824 -16.344 2.074 1 89.06 109 ALA B N 1
ATOM 2736 C CA . ALA B 1 109 ? -5.766 -16.922 3.033 1 89.06 109 ALA B CA 1
ATOM 2737 C C . ALA B 1 109 ? -7.207 -16.734 2.566 1 89.06 109 ALA B C 1
ATOM 2739 O O . ALA B 1 109 ? -8.031 -17.641 2.695 1 89.06 109 ALA B O 1
ATOM 2740 N N . LEU B 1 110 ? -7.527 -15.625 2.043 1 91.94 110 LEU B N 1
ATOM 2741 C CA . LEU B 1 110 ? -8.883 -15.328 1.601 1 91.94 110 LEU B CA 1
ATOM 2742 C C . LEU B 1 110 ? -9.234 -16.125 0.346 1 91.94 110 LEU B C 1
ATOM 2744 O O . LEU B 1 110 ? -10.375 -16.562 0.179 1 91.94 110 LEU B O 1
ATOM 2748 N N . VAL B 1 111 ? -8.273 -16.297 -0.502 1 89.56 111 VAL B N 1
ATOM 2749 C CA . VAL B 1 111 ? -8.492 -17.109 -1.697 1 89.56 111 VAL B CA 1
ATOM 2750 C C . VAL B 1 111 ? -8.719 -18.578 -1.301 1 89.56 111 VAL B C 1
ATOM 2752 O O . VAL B 1 111 ? -9.586 -19.25 -1.857 1 89.56 111 VAL B O 1
ATOM 2755 N N . ALA B 1 112 ? -7.926 -19.016 -0.371 1 86.5 112 ALA B N 1
ATOM 2756 C CA . ALA B 1 112 ? -8.094 -20.375 0.116 1 86.5 112 ALA B CA 1
ATOM 2757 C C . ALA B 1 112 ? -9.469 -20.562 0.758 1 86.5 112 ALA B C 1
ATOM 2759 O O . ALA B 1 112 ? -10.078 -21.625 0.623 1 86.5 112 ALA B O 1
ATOM 2760 N N . TRP B 1 113 ? -9.984 -19.547 1.406 1 87.06 113 TRP B N 1
ATOM 2761 C CA . TRP B 1 113 ? -11.227 -19.609 2.166 1 87.06 113 TRP B CA 1
ATOM 2762 C C . TRP B 1 113 ? -12.43 -19.375 1.261 1 87.06 113 TRP B C 1
ATOM 2764 O O . TRP B 1 113 ? -13.43 -20.109 1.349 1 87.06 113 TRP B O 1
ATOM 2774 N N . LEU B 1 114 ? -12.32 -18.438 0.309 1 91.69 114 LEU B N 1
ATOM 2775 C CA . LEU B 1 114 ? -13.5 -17.953 -0.403 1 91.69 114 LEU B CA 1
ATOM 2776 C C . LEU B 1 114 ? -13.469 -18.391 -1.861 1 91.69 114 LEU B C 1
ATOM 2778 O O . LEU B 1 114 ? -14.461 -18.234 -2.584 1 91.69 114 LEU B O 1
ATOM 2782 N N . GLY B 1 115 ? -12.375 -19.016 -2.252 1 88.56 115 GLY B N 1
ATOM 2783 C CA . GLY B 1 115 ? -12.266 -19.516 -3.613 1 88.56 115 GLY B CA 1
ATOM 2784 C C . GLY B 1 115 ? -11.617 -18.516 -4.562 1 88.56 115 GLY B C 1
ATOM 2785 O O . GLY B 1 115 ? -11.18 -17.453 -4.141 1 88.56 115 GLY B O 1
ATOM 2786 N N . LEU B 1 116 ? -11.609 -18.859 -5.801 1 91.19 116 LEU B N 1
ATOM 2787 C CA . LEU B 1 116 ? -10.844 -18.125 -6.805 1 91.19 116 LEU B CA 1
ATOM 2788 C C . LEU B 1 116 ? -11.711 -17.078 -7.492 1 91.19 116 LEU B C 1
ATOM 2790 O O . LEU B 1 116 ? -11.203 -16.266 -8.273 1 91.19 116 LEU B O 1
ATOM 2794 N N . GLY B 1 117 ? -12.945 -17.016 -7.105 1 91.88 117 GLY B N 1
ATOM 2795 C CA . GLY B 1 117 ? -13.875 -16.141 -7.809 1 91.88 117 GLY B CA 1
ATOM 2796 C C . GLY B 1 117 ? -13.867 -14.719 -7.301 1 91.88 117 GLY B C 1
ATOM 2797 O O . GLY B 1 117 ? -12.883 -14.273 -6.699 1 91.88 117 GLY B O 1
ATOM 2798 N N . PHE B 1 118 ? -14.938 -13.984 -7.52 1 95.12 118 PHE B N 1
ATOM 2799 C CA . PHE B 1 118 ? -15.148 -12.555 -7.273 1 95.12 118 PHE B CA 1
ATOM 2800 C C . PHE B 1 118 ? -15.016 -12.242 -5.789 1 95.12 118 PHE B C 1
ATOM 2802 O O . PHE B 1 118 ? -14.445 -11.211 -5.414 1 95.12 118 PHE B O 1
ATOM 2809 N N . THR B 1 119 ? -15.438 -13.141 -4.969 1 95.94 119 THR B N 1
ATOM 2810 C CA . THR B 1 119 ? -15.641 -12.859 -3.551 1 95.94 119 THR B CA 1
ATOM 2811 C C . THR B 1 119 ? -14.297 -12.688 -2.84 1 95.94 119 THR B C 1
ATOM 2813 O O . THR B 1 119 ? -14.148 -11.812 -1.987 1 95.94 119 THR B O 1
ATOM 2816 N N . SER B 1 120 ? -13.312 -13.531 -3.127 1 95.56 120 SER B N 1
ATOM 2817 C CA . SER B 1 120 ? -12.016 -13.422 -2.463 1 95.56 120 SER B CA 1
ATOM 2818 C C . SER B 1 120 ? -11.305 -12.125 -2.838 1 95.56 120 SER B C 1
ATOM 2820 O O . SER B 1 120 ? -10.695 -11.484 -1.987 1 95.56 120 SER B O 1
ATOM 2822 N N . LYS B 1 121 ? -11.414 -11.688 -4.105 1 96.75 121 LYS B N 1
ATOM 2823 C CA . LYS B 1 121 ? -10.781 -10.445 -4.543 1 96.75 121 LYS B CA 1
ATOM 2824 C C . LYS B 1 121 ? -11.469 -9.234 -3.92 1 96.75 121 LYS B C 1
ATOM 2826 O O . LYS B 1 121 ? -10.805 -8.289 -3.488 1 96.75 121 LYS B O 1
ATOM 2831 N N . ALA B 1 122 ? -12.797 -9.32 -3.887 1 97.38 122 ALA B N 1
ATOM 2832 C CA . ALA B 1 122 ? -13.555 -8.242 -3.262 1 97.38 122 ALA B CA 1
ATOM 2833 C C . ALA B 1 122 ? -13.25 -8.148 -1.768 1 97.38 122 ALA B C 1
ATOM 2835 O O . ALA B 1 122 ? -13.195 -7.059 -1.203 1 97.38 122 ALA B O 1
ATOM 2836 N N . ALA B 1 123 ? -13.094 -9.258 -1.133 1 96.5 123 ALA B N 1
ATOM 2837 C CA . ALA B 1 123 ? -12.789 -9.289 0.296 1 96.5 123 ALA B CA 1
ATOM 2838 C C . ALA B 1 123 ? -11.438 -8.641 0.585 1 96.5 123 ALA B C 1
ATOM 2840 O O . ALA B 1 123 ? -11.289 -7.914 1.568 1 96.5 123 ALA B O 1
ATOM 2841 N N . VAL B 1 124 ? -10.453 -8.953 -0.208 1 94.94 124 VAL B N 1
ATOM 2842 C CA . VAL B 1 124 ? -9.133 -8.344 -0.041 1 94.94 124 VAL B CA 1
ATOM 2843 C C . VAL B 1 124 ? -9.242 -6.832 -0.234 1 94.94 124 VAL B C 1
ATOM 2845 O O . VAL B 1 124 ? -8.68 -6.059 0.546 1 94.94 124 VAL B O 1
ATOM 2848 N N . ALA B 1 125 ? -9.969 -6.438 -1.292 1 96.81 125 ALA B N 1
ATOM 2849 C CA . ALA B 1 125 ? -10.195 -5.02 -1.557 1 96.81 125 ALA B CA 1
ATOM 2850 C C . ALA B 1 125 ? -10.93 -4.355 -0.393 1 96.81 125 ALA B C 1
ATOM 2852 O O . ALA B 1 125 ? -10.648 -3.201 -0.056 1 96.81 125 ALA B O 1
ATOM 2853 N N . LEU B 1 126 ? -11.875 -5.035 0.206 1 97 126 LEU B N 1
ATOM 2854 C CA . LEU B 1 126 ? -12.633 -4.531 1.35 1 97 126 LEU B CA 1
ATOM 2855 C C . LEU B 1 126 ? -11.703 -4.207 2.514 1 97 126 LEU B C 1
ATOM 2857 O O . LEU B 1 126 ? -11.789 -3.127 3.104 1 97 126 LEU B O 1
ATOM 2861 N N . LEU B 1 127 ? -10.828 -5.094 2.801 1 93.12 127 LEU B N 1
ATOM 2862 C CA . LEU B 1 127 ? -9.906 -4.902 3.916 1 93.12 127 LEU B CA 1
ATOM 2863 C C . LEU B 1 127 ? -8.953 -3.752 3.637 1 93.12 127 LEU B C 1
ATOM 2865 O O . LEU B 1 127 ? -8.602 -2.994 4.547 1 93.12 127 LEU B O 1
ATOM 2869 N N . ALA B 1 128 ? -8.539 -3.643 2.387 1 91.56 128 ALA B N 1
ATOM 2870 C CA . ALA B 1 128 ? -7.629 -2.576 1.983 1 91.56 128 ALA B CA 1
ATOM 2871 C C . ALA B 1 128 ? -8.266 -1.205 2.176 1 91.56 128 ALA B C 1
ATOM 2873 O O . ALA B 1 128 ? -7.582 -0.232 2.502 1 91.56 128 ALA B O 1
ATOM 2874 N N . ALA B 1 129 ? -9.531 -1.119 1.962 1 93.94 129 ALA B N 1
ATOM 2875 C CA . ALA B 1 129 ? -10.258 0.145 2.098 1 93.94 129 ALA B CA 1
ATOM 2876 C C . ALA B 1 129 ? -10.695 0.375 3.541 1 93.94 129 ALA B C 1
ATOM 2878 O O . ALA B 1 129 ? -10.758 1.517 4 1 93.94 129 ALA B O 1
ATOM 2879 N N . PHE B 1 130 ? -10.938 -0.668 4.285 1 93.25 130 PHE B N 1
ATOM 2880 C CA . PHE B 1 130 ? -11.539 -0.638 5.613 1 93.25 130 PHE B CA 1
ATOM 2881 C C . PHE B 1 130 ? -10.617 0.061 6.605 1 93.25 130 PHE B C 1
ATOM 2883 O O . PHE B 1 130 ? -11.023 1.008 7.281 1 93.25 130 PHE B O 1
ATOM 2890 N N . PHE B 1 131 ? -9.461 -0.275 6.613 1 85.38 131 PHE B N 1
ATOM 2891 C CA . PHE B 1 131 ? -8.602 0.106 7.727 1 85.38 131 PHE B CA 1
ATOM 2892 C C . PHE B 1 131 ? -8.219 1.58 7.641 1 85.38 131 PHE B C 1
ATOM 2894 O O . PHE B 1 131 ? -8.344 2.316 8.625 1 85.38 131 PHE B O 1
ATOM 2901 N N . PRO B 1 132 ? -7.754 2.08 6.457 1 83.88 132 PRO B N 1
ATOM 2902 C CA . PRO B 1 132 ? -7.465 3.516 6.398 1 83.88 132 PRO B CA 1
ATOM 2903 C C . PRO B 1 132 ? -8.688 4.379 6.703 1 83.88 132 PRO B C 1
ATOM 2905 O O . PRO B 1 132 ? -8.57 5.395 7.395 1 83.88 132 PRO B O 1
ATOM 2908 N N . VAL B 1 133 ? -9.781 3.965 6.242 1 90.12 133 VAL B N 1
ATOM 2909 C CA . VAL B 1 133 ? -11 4.734 6.484 1 90.12 133 VAL B CA 1
ATOM 2910 C C . VAL B 1 133 ? -11.352 4.688 7.969 1 90.12 133 VAL B C 1
ATOM 2912 O O . VAL B 1 133 ? -11.695 5.715 8.562 1 90.12 133 VAL B O 1
ATOM 2915 N N . LEU B 1 134 ? -11.258 3.529 8.562 1 88.56 134 LEU B N 1
ATOM 2916 C CA . LEU B 1 134 ? -11.57 3.369 9.977 1 88.56 134 LEU B CA 1
ATOM 2917 C C . LEU B 1 134 ? -10.664 4.242 10.836 1 88.56 134 LEU B C 1
ATOM 2919 O O . LEU B 1 134 ? -11.148 4.969 11.711 1 88.56 134 LEU B O 1
ATOM 2923 N N . VAL B 1 135 ? -9.406 4.18 10.633 1 81.19 135 VAL B N 1
ATOM 2924 C CA . VAL B 1 135 ? -8.414 4.879 11.445 1 81.19 135 VAL B CA 1
ATOM 2925 C C . VAL B 1 135 ? -8.594 6.387 11.289 1 81.19 135 VAL B C 1
ATOM 2927 O O . VAL B 1 135 ? -8.633 7.121 12.273 1 81.19 135 VAL B O 1
ATOM 2930 N N . ASN B 1 136 ? -8.758 6.875 10.016 1 82.56 136 ASN B N 1
ATOM 2931 C CA . ASN B 1 136 ? -8.852 8.305 9.766 1 82.56 136 ASN B CA 1
ATOM 2932 C C . ASN B 1 136 ? -10.172 8.883 10.289 1 82.56 136 ASN B C 1
ATOM 2934 O O . ASN B 1 136 ? -10.188 9.953 10.898 1 82.56 136 ASN B O 1
ATOM 2938 N N . LEU B 1 137 ? -11.18 8.148 10.008 1 86.69 137 LEU B N 1
ATOM 2939 C CA . LEU B 1 137 ? -12.484 8.625 10.453 1 86.69 137 LEU B CA 1
ATOM 2940 C C . LEU B 1 137 ? -12.586 8.609 11.969 1 86.69 137 LEU B C 1
ATOM 2942 O O . LEU B 1 137 ? -13.07 9.57 12.578 1 86.69 137 LEU B O 1
ATOM 2946 N N . THR B 1 138 ? -12.211 7.59 12.617 1 84.12 138 THR B N 1
ATOM 2947 C CA . THR B 1 138 ? -12.234 7.504 14.078 1 84.12 138 THR B CA 1
ATOM 2948 C C . THR B 1 138 ? -11.352 8.578 14.695 1 84.12 138 THR B C 1
ATOM 2950 O O . THR B 1 138 ? -11.727 9.195 15.695 1 84.12 138 THR B O 1
ATOM 2953 N N . GLY B 1 139 ? -10.188 8.75 14.117 1 79.75 139 GLY B N 1
ATOM 2954 C CA . GLY B 1 139 ? -9.312 9.812 14.594 1 79.75 139 GLY B CA 1
ATOM 2955 C C . GLY B 1 139 ? -9.938 11.188 14.5 1 79.75 139 GLY B C 1
ATOM 2956 O O . GLY B 1 139 ? -9.82 12 15.422 1 79.75 139 GLY B O 1
ATOM 2957 N N . ALA B 1 140 ? -10.531 11.438 13.391 1 80.62 140 ALA B N 1
ATOM 2958 C CA . ALA B 1 140 ? -11.172 12.734 13.172 1 80.62 140 ALA B CA 1
ATOM 2959 C C . ALA B 1 140 ? -12.328 12.938 14.148 1 80.62 140 ALA B C 1
ATOM 2961 O O . ALA B 1 140 ? -12.508 14.039 14.68 1 80.62 140 ALA B O 1
ATOM 2962 N N . LEU B 1 141 ? -13.109 11.945 14.352 1 82.19 141 LEU B N 1
ATOM 2963 C CA . LEU B 1 141 ? -14.234 12.039 15.273 1 82.19 141 LEU B CA 1
ATOM 2964 C C . LEU B 1 141 ? -13.75 12.266 16.703 1 82.19 141 LEU B C 1
ATOM 2966 O O . LEU B 1 141 ? -14.352 13.047 17.438 1 82.19 141 LEU B O 1
ATOM 2970 N N . ARG B 1 142 ? -12.75 11.617 17.031 1 76.88 142 ARG B N 1
ATOM 2971 C CA . ARG B 1 142 ? -12.195 11.758 18.375 1 76.88 142 ARG B CA 1
ATOM 2972 C C . ARG B 1 142 ? -11.609 13.148 18.578 1 76.88 142 ARG B C 1
ATOM 2974 O O . ARG B 1 142 ? -11.695 13.711 19.688 1 76.88 142 ARG B O 1
ATOM 2981 N N . SER B 1 143 ? -10.984 13.633 17.578 1 74.19 143 SER B N 1
ATOM 2982 C CA . SER B 1 143 ? -10.414 14.969 17.672 1 74.19 143 SER B CA 1
ATOM 2983 C C . SER B 1 143 ? -11.5 16.031 17.828 1 74.19 143 SER B C 1
ATOM 2985 O O . SER B 1 143 ? -11.297 17.047 18.484 1 74.19 143 SER B O 1
ATOM 2987 N N . THR B 1 144 ? -12.531 15.82 17.156 1 70.19 144 THR B N 1
ATOM 2988 C CA . THR B 1 144 ? -13.648 16.75 17.219 1 70.19 144 THR B CA 1
ATOM 2989 C C . THR B 1 144 ? -14.328 16.703 18.594 1 70.19 144 THR B C 1
ATOM 2991 O O . THR B 1 144 ? -14.789 17.734 19.094 1 70.19 144 THR B O 1
ATOM 2994 N N . ASP B 1 145 ? -14.469 15.531 19.094 1 62.66 145 ASP B N 1
ATOM 2995 C CA . ASP B 1 145 ? -15.102 15.367 20.406 1 62.66 145 ASP B CA 1
ATOM 2996 C C . ASP B 1 145 ? -14.398 16.219 21.453 1 62.66 145 ASP B C 1
ATOM 2998 O O . ASP B 1 145 ? -15.047 16.875 22.266 1 62.66 145 ASP B O 1
ATOM 3002 N N . ARG B 1 146 ? -13.211 16.203 21.375 1 61.59 146 ARG B N 1
ATOM 3003 C CA . ARG B 1 146 ? -12.461 17.016 22.328 1 61.59 146 ARG B CA 1
ATOM 3004 C C . ARG B 1 146 ? -12.75 18.5 22.156 1 61.59 146 ARG B C 1
ATOM 3006 O O . ARG B 1 146 ? -12.922 19.219 23.141 1 61.59 146 ARG B O 1
ATOM 3013 N N . ARG B 1 147 ? -12.891 18.859 20.922 1 60.84 147 ARG B N 1
ATOM 3014 C CA . ARG B 1 147 ? -13.125 20.266 20.625 1 60.84 147 ARG B CA 1
ATOM 3015 C C . ARG B 1 147 ? -14.562 20.656 20.953 1 60.84 147 ARG B C 1
ATOM 3017 O O . ARG B 1 147 ? -14.797 21.734 21.5 1 60.84 147 ARG B O 1
ATOM 3024 N N . VAL B 1 148 ? -15.422 19.812 20.531 1 60.41 148 VAL B N 1
ATOM 3025 C CA . VAL B 1 148 ? -16.828 20.094 20.734 1 60.41 148 VAL B CA 1
ATOM 3026 C C . VAL B 1 148 ? -17.172 20.016 22.219 1 60.41 148 VAL B C 1
ATOM 3028 O O . VAL B 1 148 ? -17.953 20.812 22.734 1 60.41 148 VAL B O 1
ATOM 3031 N N . ARG B 1 149 ? -16.672 18.953 22.812 1 59.22 149 ARG B N 1
ATOM 3032 C CA . ARG B 1 149 ? -16.875 18.875 24.25 1 59.22 149 ARG B CA 1
ATOM 3033 C C . ARG B 1 149 ? -16.406 20.141 24.953 1 59.22 149 ARG B C 1
ATOM 3035 O O . ARG B 1 149 ? -17.016 20.594 25.922 1 59.22 149 ARG B O 1
ATOM 3042 N N . GLU B 1 150 ? -15.391 20.625 24.359 1 56.78 150 GLU B N 1
ATOM 3043 C CA . GLU B 1 150 ? -14.93 21.906 24.906 1 56.78 150 GLU B CA 1
ATOM 3044 C C . GLU B 1 150 ? -15.898 23.031 24.562 1 56.78 150 GLU B C 1
ATOM 3046 O O . GLU B 1 150 ? -16.141 23.922 25.391 1 56.78 150 GLU B O 1
ATOM 3051 N N . LEU B 1 151 ? -16.359 22.859 23.328 1 53.78 151 LEU B N 1
ATOM 3052 C CA . LEU B 1 151 ? -17.281 23.906 22.906 1 53.78 151 LEU B CA 1
ATOM 3053 C C . LEU B 1 151 ? -18.719 23.547 23.297 1 53.78 151 LEU B C 1
ATOM 3055 O O . LEU B 1 151 ? -19.531 24.438 23.578 1 53.78 151 LEU B O 1
ATOM 3059 N N . GLY B 1 152 ? -19.094 22.312 23.078 1 52.94 152 GLY B N 1
ATOM 3060 C CA . GLY B 1 152 ? -20.453 21.797 23.141 1 52.94 152 GLY B CA 1
ATOM 3061 C C . GLY B 1 152 ? -20.984 21.688 24.547 1 52.94 152 GLY B C 1
ATOM 3062 O O . GLY B 1 152 ? -22.094 21.203 24.766 1 52.94 152 GLY B O 1
ATOM 3063 N N . GLU B 1 153 ? -20.156 21.578 25.547 1 53.19 153 GLU B N 1
ATOM 3064 C CA . GLU B 1 153 ? -20.891 21.625 26.812 1 53.19 153 GLU B CA 1
ATOM 3065 C C . GLU B 1 153 ? -22.062 22.594 26.75 1 53.19 153 GLU B C 1
ATOM 3067 O O . GLU B 1 153 ? -23 22.516 27.547 1 53.19 153 GLU B O 1
ATOM 3072 N N . VAL B 1 154 ? -22.047 23.375 25.719 1 49.91 154 VAL B N 1
ATOM 3073 C CA . VAL B 1 154 ? -23.094 24.391 25.75 1 49.91 154 VAL B CA 1
ATOM 3074 C C . VAL B 1 154 ? -24.266 23.953 24.891 1 49.91 154 VAL B C 1
ATOM 3076 O O . VAL B 1 154 ? -25.391 24.453 25.062 1 49.91 154 VAL B O 1
ATOM 3079 N N . LEU B 1 155 ? -23.984 23.016 23.891 1 52.66 155 LEU B N 1
ATOM 3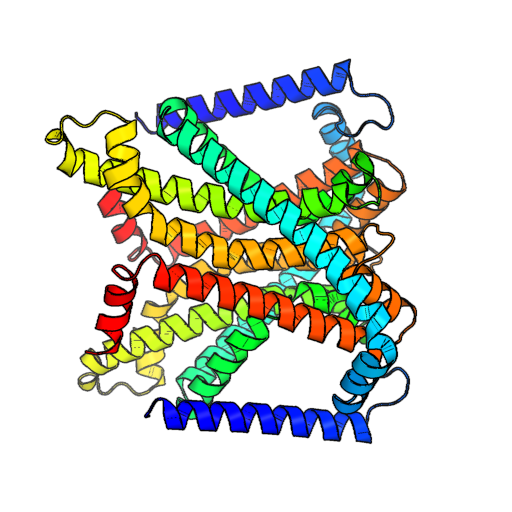080 C CA . LEU B 1 155 ? -25.141 22.75 23.031 1 52.66 155 LEU B CA 1
ATOM 3081 C C . LEU B 1 155 ? -25.891 21.5 23.484 1 52.66 155 LEU B C 1
ATOM 3083 O O . LEU B 1 155 ? -25.266 20.484 23.781 1 52.66 155 LEU B O 1
ATOM 3087 N N . ASN B 1 156 ? -26.906 21.516 24.234 1 60.19 156 ASN B N 1
ATOM 3088 C CA . ASN B 1 156 ? -27.859 20.484 24.672 1 60.19 156 ASN B CA 1
ATOM 3089 C C . ASN B 1 156 ? -28.234 19.562 23.516 1 60.19 156 ASN B C 1
ATOM 3091 O O . ASN B 1 156 ? -29.422 19.328 23.266 1 60.19 156 ASN B O 1
ATOM 3095 N N . THR B 1 157 ? -27.344 19.281 22.516 1 64.06 157 THR B N 1
ATOM 3096 C CA . THR B 1 157 ? -27.75 18.391 21.438 1 64.06 157 THR B CA 1
ATOM 3097 C C . THR B 1 157 ? -27.344 16.953 21.734 1 64.06 157 THR B C 1
ATOM 3099 O O . THR B 1 157 ? -26.344 16.719 22.406 1 64.06 157 THR B O 1
ATOM 3102 N N . GLY B 1 158 ? -28.328 15.938 21.797 1 72.25 158 GLY B N 1
ATOM 3103 C CA . GLY B 1 158 ? -28.062 14.516 21.953 1 72.25 158 GLY B CA 1
ATOM 3104 C C . GLY B 1 158 ? -26.969 14.008 21.031 1 72.25 158 GLY B C 1
ATOM 3105 O O . GLY B 1 158 ? -26.359 14.789 20.281 1 72.25 158 GLY B O 1
ATOM 3106 N N . TRP B 1 159 ? -26.469 12.859 21.203 1 75.5 159 TRP B N 1
ATOM 3107 C CA . TRP B 1 159 ? -25.391 12.242 20.453 1 75.5 159 TRP B CA 1
ATOM 3108 C C . TRP B 1 159 ? -25.625 12.375 18.953 1 75.5 159 TRP B C 1
ATOM 3110 O O . TRP B 1 159 ? -24.734 12.789 18.203 1 75.5 159 TRP B O 1
ATOM 3120 N N . ALA B 1 160 ? -26.859 12.047 18.562 1 78.06 160 ALA B N 1
ATOM 3121 C CA . ALA B 1 160 ? -27.203 12.086 17.141 1 78.06 160 ALA B CA 1
ATOM 3122 C C . ALA B 1 160 ? -27.141 13.508 16.609 1 78.06 160 ALA B C 1
ATOM 3124 O O . ALA B 1 160 ? -26.734 13.727 15.461 1 78.06 160 ALA B O 1
ATOM 3125 N N . GLY B 1 161 ? -27.594 14.398 17.453 1 73.06 161 GLY B N 1
ATOM 3126 C CA . GLY B 1 161 ? -27.531 15.797 17.062 1 73.06 161 GLY B CA 1
ATOM 3127 C C . GLY B 1 161 ? -26.109 16.312 16.938 1 73.06 161 GLY B C 1
ATOM 3128 O O . GLY B 1 161 ? -25.766 16.984 15.961 1 73.06 161 GLY B O 1
ATOM 3129 N N . SER B 1 162 ? -25.344 15.922 17.891 1 75 162 SER B N 1
ATOM 3130 C CA . SER B 1 162 ? -23.938 16.344 17.875 1 75 162 SER B CA 1
ATOM 3131 C C . SER B 1 162 ? -23.188 15.719 16.703 1 75 162 SER B C 1
ATOM 3133 O O . SER B 1 162 ? -22.344 16.359 16.078 1 75 162 SER B O 1
ATOM 3135 N N . LEU B 1 163 ? -23.562 14.508 16.438 1 75.25 163 LEU B N 1
ATOM 3136 C CA . LEU B 1 163 ? -22.922 13.789 15.344 1 75.25 163 LEU B CA 1
ATOM 3137 C C . LEU B 1 163 ? -23.25 14.438 14 1 75.25 163 LEU B C 1
ATOM 3139 O O . LEU B 1 163 ? -22.344 14.734 13.211 1 75.25 163 LEU B O 1
ATOM 3143 N N . ARG B 1 164 ? -24.438 14.688 13.82 1 76.62 164 ARG B N 1
ATOM 3144 C CA . ARG B 1 164 ? -24.906 15.164 12.523 1 76.62 164 ARG B CA 1
ATOM 3145 C C . ARG B 1 164 ? -24.469 16.609 12.281 1 76.62 164 ARG B C 1
ATOM 3147 O O . ARG B 1 164 ? -24.094 16.969 11.172 1 76.62 164 ARG B O 1
ATOM 3154 N N . PHE B 1 165 ? -24.422 17.391 13.352 1 73.56 165 PHE B N 1
ATOM 3155 C CA . PHE B 1 165 ? -24.281 18.812 13.117 1 73.56 165 PHE B CA 1
ATOM 3156 C C . PHE B 1 165 ? -22.859 19.281 13.438 1 73.56 165 PHE B C 1
ATOM 3158 O O . PHE B 1 165 ? -22.438 20.344 12.984 1 73.56 165 PHE B O 1
ATOM 3165 N N . LEU B 1 166 ? -22.172 18.438 14.07 1 72.38 166 LEU B N 1
ATOM 3166 C CA . LEU B 1 166 ? -20.859 18.922 14.477 1 72.38 166 LEU B CA 1
ATOM 3167 C C . LEU B 1 166 ? -19.766 17.938 14.086 1 72.38 166 LEU B C 1
ATOM 3169 O O . LEU B 1 166 ? -18.891 18.266 13.258 1 72.38 166 LEU B O 1
ATOM 3173 N N . ARG B 1 167 ? -19.969 16.812 14.492 1 76.69 167 ARG B N 1
ATOM 3174 C CA . ARG B 1 167 ? -18.859 15.883 14.43 1 76.69 167 ARG B CA 1
ATOM 3175 C C . ARG B 1 167 ? -18.641 15.367 13.008 1 76.69 167 ARG B C 1
ATOM 3177 O O . ARG B 1 167 ? -17.516 15.297 12.531 1 76.69 167 ARG B O 1
ATOM 3184 N N . LEU B 1 168 ? -19.781 15.07 12.391 1 80.12 168 LEU B N 1
ATOM 3185 C CA . LEU B 1 168 ? -19.672 14.523 11.047 1 80.12 168 LEU B CA 1
ATOM 3186 C C . LEU B 1 168 ? -19.156 15.57 10.07 1 80.12 168 LEU B C 1
ATOM 3188 O O . LEU B 1 168 ? -18.25 15.297 9.281 1 80.12 168 LEU B O 1
ATOM 3192 N N . PRO B 1 169 ? -19.719 16.75 10.188 1 78.06 169 PRO B N 1
ATOM 3193 C CA . PRO B 1 169 ? -19.172 17.797 9.32 1 78.06 169 PRO B CA 1
ATOM 3194 C C . PRO B 1 169 ? -17.688 18.062 9.578 1 78.06 169 PRO B C 1
ATOM 3196 O O . PRO B 1 169 ? -16.938 18.328 8.641 1 78.06 169 PRO B O 1
ATOM 3199 N N . TYR B 1 170 ? -17.312 17.969 10.781 1 77.88 170 TYR B N 1
ATOM 3200 C CA . TYR B 1 170 ? -15.914 18.203 11.133 1 77.88 170 TYR B CA 1
ATOM 3201 C C . TYR B 1 170 ? -15.023 17.062 10.656 1 77.88 170 TYR B C 1
ATOM 3203 O O . TYR B 1 170 ? -13.859 17.266 10.328 1 77.88 170 TYR B O 1
ATOM 3211 N N . ALA B 1 171 ? -15.641 15.906 10.586 1 85 171 ALA B N 1
ATOM 3212 C CA . ALA B 1 171 ? -14.867 14.719 10.219 1 85 171 ALA B CA 1
ATOM 3213 C C . ALA B 1 171 ? -14.867 14.5 8.711 1 85 171 ALA B C 1
ATOM 3215 O O . ALA B 1 171 ? -14.125 13.672 8.195 1 85 171 ALA B O 1
ATOM 3216 N N . LEU B 1 172 ? -15.617 15.297 8.008 1 86.62 172 LEU B N 1
ATOM 3217 C CA . LEU B 1 172 ? -15.859 15.078 6.586 1 86.62 172 LEU B CA 1
ATOM 3218 C C . LEU B 1 172 ? -14.57 15.234 5.789 1 86.62 172 LEU B C 1
ATOM 3220 O O . LEU B 1 172 ? -14.281 14.422 4.902 1 86.62 172 LEU B O 1
ATOM 3224 N N . PRO B 1 173 ? -13.734 16.234 6.129 1 82.31 173 PRO B N 1
ATOM 3225 C CA . PRO B 1 173 ? -12.477 16.359 5.387 1 82.31 173 PRO B CA 1
ATOM 3226 C C . PRO B 1 173 ? -11.57 15.141 5.555 1 82.31 173 PRO B C 1
ATOM 3228 O O . PRO B 1 173 ? -11.008 14.648 4.574 1 82.31 173 PRO B O 1
ATOM 3231 N N . ALA B 1 174 ? -11.523 14.703 6.727 1 83.88 174 ALA B N 1
ATOM 3232 C CA . ALA B 1 174 ? -10.711 13.516 6.984 1 83.88 174 ALA B CA 1
ATOM 3233 C C . ALA B 1 174 ? -11.305 12.289 6.301 1 83.88 174 ALA B C 1
ATOM 3235 O O . ALA B 1 174 ? -10.57 11.445 5.785 1 83.88 174 ALA B O 1
ATOM 3236 N N . PHE B 1 175 ? -12.555 12.188 6.277 1 90.69 175 PHE B N 1
ATOM 3237 C CA . PHE B 1 175 ? -13.234 11.07 5.633 1 90.69 175 PHE B CA 1
ATOM 3238 C C . PHE B 1 175 ? -12.992 11.078 4.129 1 90.69 175 PHE B C 1
ATOM 3240 O O . PHE B 1 175 ? -12.586 10.062 3.559 1 90.69 175 PHE B O 1
ATOM 3247 N N . THR B 1 176 ? -13.211 12.234 3.5 1 89.94 176 THR B N 1
ATOM 3248 C CA . THR B 1 176 ? -13.023 12.336 2.057 1 89.94 176 THR B CA 1
ATOM 3249 C C . THR B 1 176 ? -11.562 12.125 1.685 1 89.94 176 THR B C 1
ATOM 3251 O O . THR B 1 176 ? -11.258 11.531 0.648 1 89.94 176 THR B O 1
ATOM 3254 N N . ALA B 1 177 ? -10.594 12.547 2.506 1 83.19 177 ALA B N 1
ATOM 3255 C CA . ALA B 1 177 ? -9.172 12.312 2.285 1 83.19 177 ALA B CA 1
ATOM 3256 C C . ALA B 1 177 ? -8.844 10.82 2.338 1 83.19 177 ALA B C 1
ATOM 3258 O O . ALA B 1 177 ? -7.996 10.336 1.586 1 83.19 177 ALA B O 1
ATOM 3259 N N . SER B 1 178 ? -9.562 10.156 3.199 1 89.75 178 SER B N 1
ATOM 3260 C CA . SER B 1 178 ? -9.32 8.727 3.322 1 89.75 178 SER B CA 1
ATOM 3261 C C . SER B 1 178 ? -9.836 7.969 2.102 1 89.75 178 SER B C 1
ATOM 3263 O O . SER B 1 178 ? -9.266 6.949 1.711 1 89.75 178 SER B O 1
ATOM 3265 N N . LEU B 1 179 ? -10.883 8.492 1.511 1 93.19 179 LEU B N 1
ATOM 3266 C CA . LEU B 1 179 ? -11.422 7.844 0.323 1 93.19 179 LEU B CA 1
ATOM 3267 C C . LEU B 1 179 ? -10.445 7.945 -0.846 1 93.19 179 LEU B C 1
ATOM 3269 O O . LEU B 1 179 ? -10.344 7.02 -1.656 1 93.19 179 LEU B O 1
ATOM 3273 N N . LYS B 1 180 ? -9.75 9.062 -0.915 1 88.25 180 LYS B N 1
ATOM 3274 C CA . LYS B 1 180 ? -8.758 9.289 -1.96 1 88.25 180 LYS B CA 1
ATOM 3275 C C . LYS B 1 180 ? -7.645 8.25 -1.894 1 88.25 180 LYS B C 1
ATOM 3277 O O . LYS B 1 180 ? -7.102 7.844 -2.924 1 88.25 180 LYS B O 1
ATOM 3282 N N . ILE B 1 181 ? -7.391 7.75 -0.765 1 86.38 181 ILE B N 1
ATOM 3283 C CA . ILE B 1 181 ? -6.328 6.773 -0.556 1 86.38 181 ILE B CA 1
ATOM 3284 C C . ILE B 1 181 ? -6.898 5.363 -0.657 1 86.38 181 ILE B C 1
ATOM 3286 O O . ILE B 1 181 ? -6.281 4.477 -1.253 1 86.38 181 ILE B O 1
ATOM 3290 N N . ALA B 1 182 ? -8.062 5.203 -0.154 1 93.38 182 ALA B N 1
ATOM 3291 C CA . ALA B 1 182 ? -8.664 3.879 -0.023 1 93.38 182 ALA B CA 1
ATOM 3292 C C . ALA B 1 182 ? -9.086 3.328 -1.385 1 93.38 182 ALA B C 1
ATOM 3294 O O . ALA B 1 182 ? -8.984 2.125 -1.632 1 93.38 182 ALA B O 1
ATOM 3295 N N . ALA B 1 183 ? -9.562 4.207 -2.213 1 94.62 183 ALA B N 1
ATOM 3296 C CA . ALA B 1 183 ? -10.086 3.742 -3.494 1 94.62 183 ALA B CA 1
ATOM 3297 C C . ALA B 1 183 ? -8.984 3.133 -4.352 1 94.62 183 ALA B C 1
ATOM 3299 O O . ALA B 1 183 ? -9.094 1.986 -4.793 1 94.62 183 ALA B O 1
ATOM 3300 N N . PRO B 1 184 ? -7.867 3.859 -4.582 1 91.75 184 PRO B N 1
ATOM 3301 C CA . PRO B 1 184 ? -6.766 3.232 -5.316 1 91.75 184 PRO B CA 1
ATOM 3302 C C . PRO B 1 184 ? -6.219 1.991 -4.617 1 91.75 184 PRO B C 1
ATOM 3304 O O . PRO B 1 184 ? -5.855 1.014 -5.277 1 91.75 184 PRO B O 1
ATOM 3307 N N . ALA B 1 185 ? -6.168 2.039 -3.303 1 90.69 185 ALA B N 1
ATOM 3308 C CA . ALA B 1 185 ? -5.66 0.905 -2.539 1 90.69 185 ALA B CA 1
ATOM 3309 C C . ALA B 1 185 ? -6.516 -0.337 -2.764 1 90.69 185 ALA B C 1
ATOM 3311 O O . ALA B 1 185 ? -5.996 -1.45 -2.859 1 90.69 185 ALA B O 1
ATOM 3312 N N . ALA B 1 186 ? -7.812 -0.12 -2.803 1 95.25 186 ALA B N 1
ATOM 3313 C CA . ALA B 1 186 ? -8.727 -1.23 -3.047 1 95.25 186 ALA B CA 1
ATOM 3314 C C . ALA B 1 186 ? -8.492 -1.845 -4.426 1 95.25 186 ALA B C 1
ATOM 3316 O O . ALA B 1 186 ? -8.531 -3.066 -4.582 1 95.25 186 ALA B O 1
ATOM 3317 N N . PHE B 1 187 ? -8.297 -1.054 -5.371 1 95.06 187 PHE B N 1
ATOM 3318 C CA . PHE B 1 187 ? -8.039 -1.527 -6.727 1 95.06 187 PHE B CA 1
ATOM 3319 C C . PHE B 1 187 ? -6.742 -2.328 -6.781 1 95.06 187 PHE B C 1
ATOM 3321 O O . PHE B 1 187 ? -6.703 -3.416 -7.363 1 95.06 187 PHE B O 1
ATOM 3328 N N . ILE B 1 188 ? -5.703 -1.813 -6.203 1 92.19 188 ILE B N 1
ATOM 3329 C CA . ILE B 1 188 ? -4.402 -2.473 -6.188 1 92.19 188 ILE B CA 1
ATOM 3330 C C . ILE B 1 188 ? -4.508 -3.809 -5.457 1 92.19 188 ILE B C 1
ATOM 3332 O O . ILE B 1 188 ? -3.967 -4.82 -5.91 1 92.19 188 ILE B O 1
ATOM 3336 N N . ALA B 1 189 ? -5.211 -3.775 -4.371 1 93.12 189 ALA B N 1
ATOM 3337 C CA . ALA B 1 189 ? -5.395 -4.996 -3.588 1 93.12 189 ALA B CA 1
ATOM 3338 C C . ALA B 1 189 ? -6.121 -6.062 -4.398 1 93.12 189 ALA B C 1
ATOM 3340 O O . ALA B 1 189 ? -5.777 -7.246 -4.328 1 93.12 189 ALA B O 1
ATOM 3341 N N . ALA B 1 190 ? -7.133 -5.645 -5.121 1 95.38 190 ALA B N 1
ATOM 3342 C CA . ALA B 1 190 ? -7.852 -6.586 -5.977 1 95.38 190 ALA B CA 1
ATOM 3343 C C . ALA B 1 190 ? -6.926 -7.184 -7.031 1 95.38 190 ALA B C 1
ATOM 3345 O O . ALA B 1 190 ? -6.969 -8.391 -7.289 1 95.38 190 ALA B O 1
ATOM 3346 N N . MET B 1 191 ? -6.113 -6.359 -7.586 1 94.5 191 MET B N 1
ATOM 3347 C CA . MET B 1 191 ? -5.172 -6.82 -8.602 1 94.5 191 MET B CA 1
ATOM 3348 C C . MET B 1 191 ? -4.211 -7.855 -8.023 1 94.5 191 MET B C 1
ATOM 3350 O O . MET B 1 191 ? -3.949 -8.883 -8.648 1 94.5 191 MET B O 1
ATOM 3354 N N . ILE B 1 192 ? -3.686 -7.613 -6.871 1 91.38 192 ILE B N 1
ATOM 3355 C CA . ILE B 1 192 ? -2.738 -8.508 -6.215 1 91.38 192 ILE B CA 1
ATOM 3356 C C . ILE B 1 192 ? -3.428 -9.828 -5.875 1 91.38 192 ILE B C 1
ATOM 3358 O O . ILE B 1 192 ? -2.84 -10.898 -6.035 1 91.38 192 ILE B O 1
ATOM 3362 N N . ALA B 1 193 ? -4.66 -9.719 -5.441 1 93.44 193 ALA B N 1
ATOM 3363 C CA . ALA B 1 193 ? -5.422 -10.922 -5.133 1 93.44 193 ALA B CA 1
ATOM 3364 C C . ALA B 1 193 ? -5.605 -11.789 -6.375 1 93.44 193 ALA B C 1
ATOM 3366 O O . ALA B 1 193 ? -5.66 -13.016 -6.281 1 93.44 193 ALA B O 1
ATOM 3367 N N . GLU B 1 194 ? -5.719 -11.188 -7.48 1 94.19 194 GLU B N 1
ATOM 3368 C CA . GLU B 1 194 ? -5.871 -11.922 -8.734 1 94.19 194 GLU B CA 1
ATOM 3369 C C . GLU B 1 194 ? -4.605 -12.703 -9.07 1 94.19 194 GLU B C 1
ATOM 3371 O O . GLU B 1 194 ? -4.656 -13.672 -9.828 1 94.19 194 GLU B O 1
ATOM 3376 N N . TRP B 1 195 ? -3.408 -12.266 -8.562 1 91.19 195 TRP B N 1
ATOM 3377 C CA . TRP B 1 195 ? -2.164 -12.984 -8.797 1 91.19 195 TRP B CA 1
ATOM 3378 C C . TRP B 1 195 ? -2.15 -14.312 -8.039 1 91.19 195 TRP B C 1
ATOM 3380 O O . TRP B 1 195 ? -1.497 -15.266 -8.461 1 91.19 195 TRP B O 1
ATOM 3390 N N . VAL B 1 196 ? -2.809 -14.242 -6.883 1 89.5 196 VAL B N 1
ATOM 3391 C CA . VAL B 1 196 ? -2.857 -15.438 -6.047 1 89.5 196 VAL B CA 1
ATOM 3392 C C . VAL B 1 196 ? -3.746 -16.5 -6.703 1 89.5 196 VAL B C 1
ATOM 3394 O O . VAL B 1 196 ? -3.438 -17.688 -6.668 1 89.5 196 VAL B O 1
ATOM 3397 N N . GLY B 1 197 ? -4.84 -16 -7.285 1 89.31 197 GLY B N 1
ATOM 3398 C CA . GLY B 1 197 ? -5.766 -16.875 -7.977 1 89.31 197 GLY B CA 1
ATOM 3399 C C . GLY B 1 197 ? -6.992 -16.172 -8.508 1 89.31 197 GLY B C 1
ATOM 3400 O O . GLY B 1 197 ? -7.691 -15.484 -7.758 1 89.31 197 GLY B O 1
ATOM 3401 N N . ALA B 1 198 ? -7.195 -16.344 -9.781 1 92.25 198 ALA B N 1
ATOM 3402 C CA . ALA B 1 198 ? -8.344 -15.727 -10.438 1 92.25 198 ALA B CA 1
ATOM 3403 C C . ALA B 1 198 ? -8.602 -16.359 -11.797 1 92.25 198 ALA B C 1
ATOM 3405 O O . ALA B 1 198 ? -7.754 -17.078 -12.328 1 92.25 198 ALA B O 1
ATOM 3406 N N . ASP B 1 199 ? -9.828 -16.172 -12.266 1 91.19 199 ASP B N 1
ATOM 3407 C CA . ASP B 1 199 ? -10.156 -16.641 -13.609 1 91.19 199 ASP B CA 1
ATOM 3408 C C . ASP B 1 199 ? -10.164 -15.492 -14.617 1 91.19 199 ASP B C 1
ATOM 3410 O O . ASP B 1 199 ? -10.086 -15.719 -15.82 1 91.19 199 ASP B O 1
ATOM 3414 N N . GLN B 1 200 ? -10.305 -14.359 -14.141 1 93.81 200 GLN B N 1
ATOM 3415 C CA . GLN B 1 200 ? -10.32 -13.148 -14.961 1 93.81 200 GLN B CA 1
ATOM 3416 C C . GLN B 1 200 ? -9.82 -11.945 -14.18 1 93.81 200 GLN B C 1
ATOM 3418 O O . GLN B 1 200 ? -9.695 -12 -12.953 1 93.81 200 GLN B O 1
ATOM 3423 N N . GLY B 1 201 ? -9.508 -10.836 -14.969 1 96.44 201 GLY B N 1
ATOM 3424 C CA . GLY B 1 201 ? -9.102 -9.594 -14.328 1 96.44 201 GLY B CA 1
ATOM 3425 C C . GLY B 1 201 ? -7.828 -9.016 -14.906 1 96.44 201 GLY B C 1
ATOM 3426 O O . GLY B 1 201 ? -7.035 -9.734 -15.523 1 96.44 201 GLY B O 1
ATOM 3427 N N . LEU B 1 202 ? -7.66 -7.836 -14.68 1 95.44 202 LEU B N 1
ATOM 3428 C CA . LEU B 1 202 ? -6.504 -7.117 -15.203 1 95.44 202 LEU B CA 1
ATOM 3429 C C . LEU B 1 202 ? -5.215 -7.617 -14.562 1 95.44 202 LEU B C 1
ATOM 3431 O O . LEU B 1 202 ? -4.172 -7.68 -15.219 1 95.44 202 LEU B O 1
ATOM 3435 N N . GLY B 1 203 ? -5.262 -7.883 -13.234 1 94 203 GLY B N 1
ATOM 3436 C CA . GLY B 1 203 ? -4.105 -8.453 -12.562 1 94 203 GLY B CA 1
ATOM 3437 C C . GLY B 1 203 ? -3.678 -9.789 -13.148 1 94 203 GLY B C 1
ATOM 3438 O O . GLY B 1 203 ? -2.484 -10.031 -13.336 1 94 203 GLY B O 1
ATOM 3439 N N . LEU B 1 204 ? -4.637 -10.578 -13.422 1 94.19 204 LEU B N 1
ATOM 3440 C CA . LEU B 1 204 ? -4.34 -11.867 -14.031 1 94.19 204 LEU B CA 1
ATOM 3441 C C . LEU B 1 204 ? -3.74 -11.688 -15.422 1 94.19 204 LEU B C 1
ATOM 3443 O O . LEU B 1 204 ? -2.799 -12.391 -15.789 1 94.19 204 LEU B O 1
ATOM 3447 N N . ALA B 1 205 ? -4.352 -10.797 -16.156 1 94.75 205 ALA B N 1
ATOM 3448 C CA . ALA B 1 205 ? -3.832 -10.523 -17.484 1 94.75 205 ALA B CA 1
ATOM 3449 C C . ALA B 1 205 ? -2.369 -10.094 -17.438 1 94.75 205 ALA B C 1
ATOM 3451 O O . ALA B 1 205 ? -1.562 -10.492 -18.266 1 94.75 205 ALA B O 1
ATOM 3452 N N . LEU B 1 206 ? -2.039 -9.273 -16.453 1 93.19 206 LEU B N 1
ATOM 3453 C CA . LEU B 1 206 ? -0.668 -8.812 -16.266 1 93.19 206 LEU B CA 1
ATOM 3454 C C . LEU B 1 206 ? 0.257 -9.977 -15.945 1 93.19 206 LEU B C 1
ATOM 3456 O O . LEU B 1 206 ? 1.335 -10.102 -16.531 1 93.19 206 LEU B O 1
ATOM 3460 N N . LEU B 1 207 ? -0.166 -10.836 -15.086 1 90.81 207 LEU B N 1
ATOM 3461 C CA . LEU B 1 207 ? 0.639 -11.977 -14.672 1 90.81 207 LEU B CA 1
ATOM 3462 C C . LEU B 1 207 ? 0.847 -12.945 -15.828 1 90.81 207 LEU B C 1
ATOM 3464 O O . LEU B 1 207 ? 1.953 -13.453 -16.031 1 90.81 207 LEU B O 1
ATOM 3468 N N . TYR B 1 208 ? -0.194 -13.188 -16.594 1 91.5 208 TYR B N 1
ATOM 3469 C CA . TYR B 1 208 ? -0.103 -14.086 -17.75 1 91.5 208 TYR B CA 1
ATOM 3470 C C . TYR B 1 208 ? 0.855 -13.531 -18.797 1 91.5 208 TYR B C 1
ATOM 3472 O O . TYR B 1 208 ? 1.617 -14.289 -19.406 1 91.5 208 TYR B O 1
ATOM 3480 N N . ALA B 1 209 ? 0.739 -12.258 -19.031 1 92.19 209 ALA B N 1
ATOM 3481 C CA . ALA B 1 209 ? 1.664 -11.633 -19.969 1 92.19 209 ALA B CA 1
ATOM 3482 C C . ALA B 1 209 ? 3.111 -11.812 -19.516 1 92.19 209 ALA B C 1
ATOM 3484 O O . ALA B 1 209 ? 4.008 -11.992 -20.344 1 92.19 209 ALA B O 1
ATOM 3485 N N . MET B 1 210 ? 3.328 -11.789 -18.234 1 88.62 210 MET B N 1
ATOM 3486 C CA . MET B 1 210 ? 4.664 -11.977 -17.672 1 88.62 210 MET B CA 1
ATOM 3487 C C . MET B 1 210 ? 5.168 -13.391 -17.938 1 88.62 210 MET B C 1
ATOM 3489 O O . MET B 1 210 ? 6.281 -13.586 -18.422 1 88.62 210 MET B O 1
ATOM 3493 N N . PHE B 1 211 ? 4.324 -14.359 -17.672 1 87.31 211 PHE B N 1
ATOM 3494 C CA . PHE B 1 211 ? 4.715 -15.758 -17.828 1 87.31 211 PHE B CA 1
ATOM 3495 C C . PHE B 1 211 ? 4.949 -16.094 -19.297 1 87.31 211 PHE B C 1
ATOM 3497 O O . PHE B 1 211 ? 5.805 -16.922 -19.625 1 87.31 211 PHE B O 1
ATOM 3504 N N . GLY B 1 212 ? 4.242 -15.445 -20.172 1 88.56 212 GLY B N 1
ATOM 3505 C CA . GLY B 1 212 ? 4.402 -15.648 -21.609 1 88.56 212 GLY B CA 1
ATOM 3506 C C . GLY B 1 212 ? 5.477 -14.766 -22.219 1 88.56 212 GLY B C 1
ATOM 3507 O O . GLY B 1 212 ? 5.719 -14.82 -23.422 1 88.56 212 GLY B O 1
ATOM 3508 N N . TYR B 1 213 ? 6.043 -13.922 -21.375 1 87.94 213 TYR B N 1
ATOM 3509 C CA . TYR B 1 213 ? 7.066 -12.977 -21.797 1 87.94 213 TYR B CA 1
ATOM 3510 C C . TYR B 1 213 ? 6.535 -12.047 -22.891 1 87.94 213 TYR B C 1
ATOM 3512 O O . TYR B 1 213 ? 7.242 -11.75 -23.859 1 87.94 213 TYR B O 1
ATOM 3520 N N . GLN B 1 214 ? 5.309 -11.789 -22.812 1 91.75 214 GLN B N 1
ATOM 3521 C CA . GLN B 1 214 ? 4.672 -10.82 -23.688 1 91.75 214 GLN B CA 1
ATOM 3522 C C . GLN B 1 214 ? 4.723 -9.414 -23.094 1 91.75 214 GLN B C 1
ATOM 3524 O O . GLN B 1 214 ? 3.73 -8.922 -22.562 1 91.75 214 GLN B O 1
ATOM 3529 N N . MET B 1 215 ? 5.785 -8.789 -23.406 1 91.81 215 MET B N 1
ATOM 3530 C CA . MET B 1 215 ? 6.098 -7.547 -22.703 1 91.81 215 MET B CA 1
ATOM 3531 C C . MET B 1 215 ? 5.164 -6.422 -23.141 1 91.81 215 MET B C 1
ATOM 3533 O O . MET B 1 215 ? 4.699 -5.637 -22.312 1 91.81 215 MET B O 1
ATOM 3537 N N . PRO B 1 216 ? 4.863 -6.328 -24.391 1 92.69 216 PRO B N 1
ATOM 3538 C CA . PRO B 1 216 ? 3.914 -5.27 -24.734 1 92.69 216 PRO B CA 1
ATOM 3539 C C . PRO B 1 216 ? 2.576 -5.414 -24.016 1 92.69 216 PRO B C 1
AT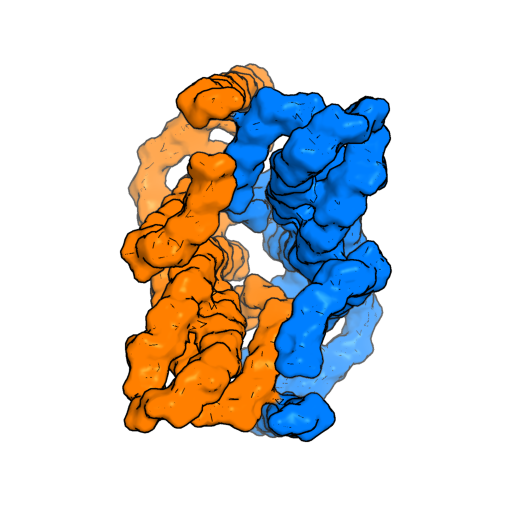OM 3541 O O . PRO B 1 216 ? 2 -4.414 -23.578 1 92.69 216 PRO B O 1
ATOM 3544 N N . GLN B 1 217 ? 2.135 -6.645 -23.906 1 93.62 217 GLN B N 1
ATOM 3545 C CA . GLN B 1 217 ? 0.883 -6.91 -23.203 1 93.62 217 GLN B CA 1
ATOM 3546 C C . GLN B 1 217 ? 1.014 -6.613 -21.719 1 93.62 217 GLN B C 1
ATOM 3548 O O . GLN B 1 217 ? 0.078 -6.102 -21.094 1 93.62 217 GLN B O 1
ATOM 3553 N N . LEU B 1 218 ? 2.145 -6.949 -21.172 1 93 218 LEU B N 1
ATOM 3554 C CA . LEU B 1 218 ? 2.414 -6.656 -19.766 1 93 218 LEU B CA 1
ATOM 3555 C C . LEU B 1 218 ? 2.342 -5.156 -19.5 1 93 218 LEU B C 1
ATOM 3557 O O . LEU B 1 218 ? 1.637 -4.719 -18.578 1 93 218 LEU B O 1
ATOM 3561 N N . TRP B 1 219 ? 2.988 -4.426 -20.328 1 92.06 219 TRP B N 1
ATOM 3562 C CA . TRP B 1 219 ? 3.012 -2.975 -20.172 1 92.06 219 TRP B CA 1
ATOM 3563 C C . TRP B 1 219 ? 1.637 -2.375 -20.438 1 92.06 219 TRP B C 1
ATOM 3565 O O . TRP B 1 219 ? 1.255 -1.375 -19.828 1 92.06 219 TRP B O 1
ATOM 3575 N N . ALA B 1 220 ? 0.929 -2.961 -21.328 1 93.94 220 ALA B N 1
ATOM 3576 C CA . ALA B 1 220 ? -0.43 -2.498 -21.594 1 93.94 220 ALA B CA 1
ATOM 3577 C C . ALA B 1 220 ? -1.294 -2.588 -20.344 1 93.94 220 ALA B C 1
ATOM 3579 O O . ALA B 1 220 ? -2.002 -1.639 -20 1 93.94 220 ALA B O 1
ATOM 3580 N N . ALA B 1 221 ? -1.235 -3.711 -19.672 1 93.44 221 ALA B N 1
ATOM 3581 C CA . ALA B 1 221 ? -1.979 -3.896 -18.438 1 93.44 221 ALA B CA 1
ATOM 3582 C C . ALA B 1 221 ? -1.513 -2.912 -17.359 1 93.44 221 ALA B C 1
ATOM 3584 O O . ALA B 1 221 ? -2.324 -2.391 -16.594 1 93.44 221 ALA B O 1
ATOM 3585 N N . LEU B 1 222 ? -0.233 -2.643 -17.344 1 91.25 222 LEU B N 1
ATOM 3586 C CA . LEU B 1 222 ? 0.343 -1.726 -16.375 1 91.25 222 LEU B CA 1
ATOM 3587 C C . LEU B 1 222 ? -0.136 -0.299 -16.625 1 91.25 222 LEU B C 1
ATOM 3589 O O . LEU B 1 222 ? -0.485 0.415 -15.672 1 91.25 222 LEU B O 1
ATOM 3593 N N . VAL B 1 223 ? -0.105 0.088 -17.844 1 90.62 223 VAL B N 1
ATOM 3594 C CA . VAL B 1 223 ? -0.532 1.435 -18.203 1 90.62 223 VAL B CA 1
ATOM 3595 C C . VAL B 1 223 ? -2.012 1.615 -17.875 1 90.62 223 VAL B C 1
ATOM 3597 O O . VAL B 1 223 ? -2.41 2.639 -17.312 1 90.62 223 VAL B O 1
ATOM 3600 N N . LEU B 1 224 ? -2.771 0.648 -18.219 1 92.25 224 LEU B N 1
ATOM 3601 C CA . LEU B 1 224 ? -4.203 0.704 -17.938 1 92.25 224 LEU B CA 1
ATOM 3602 C C . LEU B 1 224 ? -4.465 0.744 -16.438 1 92.25 224 LEU B C 1
ATOM 3604 O O . LEU B 1 224 ? -5.289 1.53 -15.969 1 92.25 224 LEU B O 1
ATOM 3608 N N . SER B 1 225 ? -3.814 -0.082 -15.688 1 92.19 225 SER B N 1
ATOM 3609 C CA . SER B 1 225 ? -3.971 -0.109 -14.242 1 92.19 225 SER B CA 1
ATOM 3610 C C . SER B 1 225 ? -3.559 1.219 -13.617 1 92.19 225 SER B C 1
ATOM 3612 O O . SER B 1 225 ? -4.203 1.697 -12.68 1 92.19 225 SER B O 1
ATOM 3614 N N . SER B 1 226 ? -2.48 1.777 -14.102 1 89.38 226 SER B N 1
ATOM 3615 C CA . SER B 1 226 ? -2.004 3.064 -13.602 1 89.38 226 SER B CA 1
ATOM 3616 C C . SER B 1 226 ? -3.004 4.176 -13.898 1 89.38 226 SER B C 1
ATOM 3618 O O . SER B 1 226 ? -3.223 5.059 -13.07 1 89.38 226 SER B O 1
ATOM 3620 N N . ALA B 1 227 ? -3.539 4.145 -15.078 1 90.25 227 ALA B N 1
ATOM 3621 C CA . ALA B 1 227 ? -4.559 5.125 -15.445 1 90.25 227 ALA B CA 1
ATOM 3622 C C . ALA B 1 227 ? -5.766 5.035 -14.523 1 90.25 227 ALA B C 1
ATOM 3624 O O . ALA B 1 227 ? -6.305 6.059 -14.094 1 90.25 227 ALA B O 1
ATOM 3625 N N . ILE B 1 228 ? -6.176 3.877 -14.211 1 92.69 228 ILE B N 1
ATOM 3626 C CA . ILE B 1 228 ? -7.348 3.67 -13.367 1 92.69 228 ILE B CA 1
ATOM 3627 C C . ILE B 1 228 ? -7.051 4.152 -11.953 1 92.69 228 ILE B C 1
ATOM 3629 O O . ILE B 1 228 ? -7.852 4.879 -11.352 1 92.69 228 ILE B O 1
ATOM 3633 N N . THR B 1 229 ? -5.945 3.715 -11.414 1 89.31 229 THR B N 1
ATOM 3634 C CA . THR B 1 229 ? -5.594 4.141 -10.07 1 89.31 229 THR B CA 1
ATOM 3635 C C . THR B 1 229 ? -5.477 5.66 -9.992 1 89.31 229 THR B C 1
ATOM 3637 O O . THR B 1 229 ? -5.922 6.277 -9.023 1 89.31 229 THR B O 1
ATOM 3640 N N . GLY B 1 230 ? -4.84 6.266 -11 1 86.88 230 GLY B N 1
ATOM 3641 C CA . GLY B 1 230 ? -4.762 7.719 -11.062 1 86.88 230 GLY B CA 1
ATOM 3642 C C . GLY B 1 230 ? -6.121 8.383 -11.148 1 86.88 230 GLY B C 1
ATOM 3643 O O . GLY B 1 230 ? -6.359 9.406 -10.492 1 86.88 230 GLY B O 1
ATOM 3644 N N . LEU B 1 231 ? -6.973 7.852 -11.953 1 90.88 231 LEU B N 1
ATOM 3645 C CA . LEU B 1 231 ? -8.32 8.391 -12.109 1 90.88 231 LEU B CA 1
ATOM 3646 C C . LEU B 1 231 ? -9.102 8.297 -10.797 1 90.88 231 LEU B C 1
ATOM 3648 O O . LEU B 1 231 ? -9.852 9.211 -10.453 1 90.88 231 LEU B O 1
ATOM 3652 N N . LEU B 1 232 ? -8.945 7.219 -10.117 1 91.25 232 LEU B N 1
ATOM 3653 C CA . LEU B 1 232 ? -9.609 7.059 -8.828 1 91.25 232 LEU B CA 1
ATOM 3654 C C . LEU B 1 232 ? -9.109 8.094 -7.824 1 91.25 232 LEU B C 1
ATOM 3656 O O . LEU B 1 232 ? -9.906 8.734 -7.137 1 91.25 232 LEU B O 1
ATOM 3660 N N . ALA B 1 233 ? -7.832 8.242 -7.77 1 86.12 233 ALA B N 1
ATOM 3661 C CA . ALA B 1 233 ? -7.258 9.234 -6.875 1 86.12 233 ALA B CA 1
ATOM 3662 C C . ALA B 1 233 ? -7.762 10.641 -7.211 1 86.12 233 ALA B C 1
ATOM 3664 O O . ALA B 1 233 ? -8.117 11.406 -6.32 1 86.12 233 ALA B O 1
ATOM 3665 N N . ALA B 1 234 ? -7.785 10.953 -8.492 1 85.38 234 ALA B N 1
ATOM 3666 C CA . ALA B 1 234 ? -8.234 12.266 -8.953 1 85.38 234 ALA B CA 1
ATOM 3667 C C . ALA B 1 234 ? -9.719 12.469 -8.656 1 85.38 234 ALA B C 1
ATOM 3669 O O . ALA B 1 234 ? -10.133 13.547 -8.227 1 85.38 234 ALA B O 1
ATOM 3670 N N . ALA B 1 235 ? -10.484 11.461 -8.93 1 92.5 235 ALA B N 1
ATOM 3671 C CA . ALA B 1 235 ? -11.93 11.539 -8.727 1 92.5 235 ALA B CA 1
ATOM 3672 C C . ALA B 1 235 ? -12.266 11.766 -7.258 1 92.5 235 ALA B C 1
ATOM 3674 O O . ALA B 1 235 ? -13.07 12.641 -6.93 1 92.5 235 ALA B O 1
ATOM 3675 N N . PHE B 1 236 ? -11.664 11.047 -6.426 1 91.31 236 PHE B N 1
ATOM 3676 C CA . PHE B 1 236 ? -11.977 11.18 -5.004 1 91.31 236 PHE B CA 1
ATOM 3677 C C . PHE B 1 236 ? -11.297 12.406 -4.41 1 91.31 236 PHE B C 1
ATOM 3679 O O . PHE B 1 236 ? -11.758 12.945 -3.404 1 91.31 236 PHE B O 1
ATOM 3686 N N . GLY B 1 237 ? -10.203 12.805 -4.98 1 84.25 237 GLY B N 1
ATOM 3687 C CA . GLY B 1 237 ? -9.656 14.102 -4.625 1 84.25 237 GLY B CA 1
ATOM 3688 C C . GLY B 1 237 ? -10.594 15.25 -4.949 1 84.25 237 GLY B C 1
ATOM 3689 O O . GLY B 1 237 ? -10.75 16.172 -4.148 1 84.25 237 GLY B O 1
ATOM 3690 N N . TRP B 1 238 ? -11.109 15.148 -6.121 1 87.69 238 TRP B N 1
ATOM 3691 C CA . TRP B 1 238 ? -12.086 16.141 -6.547 1 87.69 238 TRP B CA 1
ATOM 3692 C C . TRP B 1 238 ? -13.312 16.125 -5.641 1 87.69 238 TRP B C 1
ATOM 3694 O O . TRP B 1 238 ? -13.828 17.188 -5.262 1 87.69 238 TRP B O 1
ATOM 3704 N N . LEU B 1 239 ? -13.734 14.984 -5.27 1 88.62 239 LEU B N 1
ATOM 3705 C CA . LEU B 1 239 ? -14.859 14.836 -4.355 1 88.62 239 LEU B CA 1
ATOM 3706 C C . LEU B 1 239 ? -14.562 15.492 -3.012 1 88.62 239 LEU B C 1
ATOM 3708 O O . LEU B 1 239 ? -15.438 16.109 -2.408 1 88.62 239 LEU B O 1
ATOM 3712 N N . ALA B 1 240 ? -13.445 15.312 -2.537 1 85.69 240 ALA B N 1
ATOM 3713 C CA . ALA B 1 240 ? -13.031 15.922 -1.279 1 85.69 240 ALA B CA 1
ATOM 3714 C C . ALA B 1 240 ? -13.102 17.438 -1.358 1 85.69 240 ALA B C 1
ATOM 3716 O O . ALA B 1 240 ? -13.531 18.094 -0.406 1 85.69 240 ALA B O 1
ATOM 3717 N N . ARG B 1 241 ? -12.781 18.016 -2.465 1 82.69 241 ARG B N 1
ATOM 3718 C CA . ARG B 1 241 ? -12.773 19.453 -2.645 1 82.69 241 ARG B CA 1
ATOM 3719 C C . ARG B 1 241 ? -14.195 20.016 -2.656 1 82.69 241 ARG B C 1
ATOM 3721 O O . ARG B 1 241 ? -14.461 21.078 -2.092 1 82.69 241 ARG B O 1
ATOM 3728 N N . ILE B 1 242 ? -14.984 19.281 -3.285 1 86.25 242 ILE B N 1
ATOM 3729 C CA . ILE B 1 242 ? -16.344 19.781 -3.416 1 86.25 242 ILE B CA 1
ATOM 3730 C C . ILE B 1 242 ? -17.094 19.562 -2.102 1 86.25 242 ILE B C 1
ATOM 3732 O O . ILE B 1 242 ? -17.969 20.375 -1.745 1 86.25 242 ILE B O 1
ATOM 3736 N N . ALA B 1 243 ? -16.781 18.516 -1.404 1 84.31 243 ALA B N 1
ATOM 3737 C CA . ALA B 1 243 ? -17.484 18.188 -0.17 1 84.31 243 ALA B CA 1
ATOM 3738 C C . ALA B 1 243 ? -17.016 19.062 0.987 1 84.31 243 ALA B C 1
ATOM 3740 O O . ALA B 1 243 ? -17.734 19.234 1.973 1 84.31 243 ALA B O 1
ATOM 3741 N N . THR B 1 244 ? -15.828 19.484 0.874 1 78.81 244 THR B N 1
ATOM 3742 C CA . THR B 1 244 ? -15.297 20.281 1.97 1 78.81 244 THR B CA 1
ATOM 3743 C C . THR B 1 244 ? -14.742 21.609 1.451 1 78.81 244 THR B C 1
ATOM 3745 O O . THR B 1 244 ? -13.555 21.906 1.61 1 78.81 244 THR B O 1
ATOM 3748 N N . PRO B 1 245 ? -15.555 22.422 0.884 1 69.06 245 PRO B N 1
ATOM 3749 C CA . PRO B 1 245 ? -15.094 23.688 0.325 1 69.06 245 PRO B CA 1
ATOM 3750 C C . PRO B 1 245 ? -14.477 24.609 1.376 1 69.06 245 PRO B C 1
ATOM 3752 O O . PRO B 1 245 ? -13.664 25.469 1.042 1 69.06 245 PRO B O 1
ATOM 3755 N N . TRP B 1 246 ? -14.797 24.422 2.645 1 64.94 246 TRP B N 1
ATOM 3756 C CA . TRP B 1 246 ? -14.289 25.266 3.725 1 64.94 246 TRP B CA 1
ATOM 3757 C C . TRP B 1 246 ? -12.867 24.859 4.105 1 64.94 246 TRP B C 1
ATOM 3759 O O . TRP B 1 246 ? -12.125 25.656 4.699 1 64.94 246 TRP B O 1
ATOM 3769 N N . HIS B 1 247 ? -12.547 23.609 3.982 1 55.69 247 HIS B N 1
ATOM 3770 C CA . HIS B 1 247 ? -11.234 23.094 4.34 1 55.69 247 HIS B CA 1
ATOM 3771 C C . HIS B 1 247 ? -10.203 23.406 3.254 1 55.69 247 HIS B C 1
ATOM 3773 O O . HIS B 1 247 ? -9.023 23.609 3.551 1 55.69 247 HIS B O 1
ATOM 3779 N N . ALA B 1 248 ? -10.562 23.438 2.004 1 51.72 248 ALA B N 1
ATOM 3780 C CA . ALA B 1 248 ? -9.703 23.781 0.872 1 51.72 248 ALA B CA 1
ATOM 3781 C C . ALA B 1 248 ? -9.195 25.219 0.985 1 51.72 248 ALA B C 1
ATOM 3783 O O . ALA B 1 248 ? -8.109 25.531 0.498 1 51.72 248 ALA B O 1
ATOM 3784 N N . SER B 1 249 ? -9.891 26.016 1.542 1 44.06 249 SER B N 1
ATOM 3785 C CA . SER B 1 249 ? -9.539 27.422 1.645 1 44.06 249 SER B CA 1
ATOM 3786 C C . SER B 1 249 ? -8.367 27.641 2.592 1 44.06 249 SER B C 1
ATOM 3788 O O . SER B 1 249 ? -7.578 28.578 2.414 1 44.06 249 SER B O 1
ATOM 3790 N N . VAL B 1 250 ? -8.32 26.828 3.529 1 41.91 250 VAL B N 1
ATOM 3791 C CA . VAL B 1 250 ? -7.207 27.078 4.441 1 41.91 250 VAL B CA 1
ATOM 3792 C C . VAL B 1 250 ? -5.895 26.672 3.777 1 41.91 250 VAL B C 1
ATOM 3794 O O . VAL B 1 250 ? -4.871 27.344 3.955 1 41.91 250 VAL B O 1
ATOM 3797 N N . ASP B 1 251 ? -5.969 25.656 3.076 1 43.03 251 ASP B N 1
ATOM 3798 C CA . ASP B 1 251 ? -4.727 25.266 2.418 1 43.03 251 ASP B CA 1
ATOM 3799 C C . ASP B 1 251 ? -4.398 26.219 1.265 1 43.03 251 ASP B C 1
ATOM 3801 O O . ASP B 1 251 ? -3.227 26.5 1.003 1 43.03 251 ASP B O 1
ATOM 3805 N N . ALA B 1 252 ? -5.359 26.781 0.53 1 43.06 252 ALA B N 1
ATOM 3806 C CA . ALA B 1 252 ? -5.203 27.734 -0.567 1 43.06 252 ALA B CA 1
ATOM 3807 C C . ALA B 1 252 ? -4.781 29.109 -0.046 1 43.06 252 ALA B C 1
ATOM 3809 O O . ALA B 1 252 ? -4.113 29.875 -0.751 1 43.06 252 ALA B O 1
ATOM 3810 N N . GLY B 1 253 ? -5.352 29.438 0.968 1 35.78 253 GLY B N 1
ATOM 3811 C CA . GLY B 1 253 ? -5 30.766 1.472 1 35.78 253 GLY B CA 1
ATOM 3812 C C . GLY B 1 253 ? -3.525 30.906 1.796 1 35.78 253 GLY B C 1
ATOM 3813 O O . GLY B 1 253 ? -3.018 32.031 1.928 1 35.78 253 GLY B O 1
ATOM 3814 N N . SER B 1 254 ? -2.957 29.797 2.141 1 36.91 254 SER B N 1
ATOM 3815 C CA . SER B 1 254 ? -1.518 29.922 2.346 1 36.91 254 SER B CA 1
ATOM 3816 C C . SER B 1 254 ? -0.773 30 1.018 1 36.91 254 SER B C 1
ATOM 3818 O O . SER B 1 254 ? 0.376 30.438 0.966 1 36.91 254 SER B O 1
ATOM 3820 N N . GLU B 1 255 ? -1.438 29.562 -0.012 1 36.31 255 GLU B N 1
ATOM 3821 C CA . GLU B 1 255 ? -0.807 29.656 -1.326 1 36.31 255 GLU B CA 1
ATOM 3822 C C . GLU B 1 255 ? -1.028 31.016 -1.958 1 36.31 255 GLU B C 1
ATOM 3824 O O . GLU B 1 255 ? -0.29 31.422 -2.859 1 36.31 255 GLU B O 1
ATOM 3829 N N . ARG B 1 256 ? -2.137 31.703 -1.727 1 32.5 256 ARG B N 1
ATOM 3830 C CA . ARG B 1 256 ? -2.412 32.969 -2.385 1 32.5 256 ARG B CA 1
ATOM 3831 C C . ARG B 1 256 ? -1.76 34.125 -1.636 1 32.5 256 ARG B C 1
ATOM 3833 O O . ARG B 1 256 ? -1.837 35.281 -2.072 1 32.5 256 ARG B O 1
ATOM 3840 N N . ARG B 1 257 ? -1.301 33.906 -0.365 1 30.33 257 ARG B N 1
ATOM 3841 C CA . ARG B 1 257 ? -0.628 35.094 0.138 1 30.33 257 ARG B CA 1
ATOM 3842 C C . ARG B 1 257 ? 0.87 35.031 -0.142 1 30.33 257 ARG B C 1
ATOM 3844 O O . ARG B 1 257 ? 1.491 33.969 -0.011 1 30.33 257 ARG B O 1
#

InterPro domains:
  IPR000515 ABC transporter type 1, transmembrane domain MetI-like [PF00528] (70-243)
  IPR000515 ABC transporter type 1, transmembrane domain MetI-like [PS50928] (56-240)
  IPR035906 MetI-like superfamily [G3DSA:1.10.3720.10] (49-243)
  IPR035906 MetI-like superfamily [SSF161098] (51-228)

Secondary structure (DSSP, 8-state):
--HHHHHHHHHHHHHHHHHHHHHHHHHH--TT-S---HHHHHHHHHHTHHHHHHHHHHHHHHHHHHHHHHHHHHHHHHHHHHH-HHHHHHHHHHHHHHTTS-GGGGHHHHHHHH-SSHHHHHHHHHHHHHHHHHHHHHHHHHHHHHHHHHHHTT----HHHHIIIIIHHHHHHHHHHHHHHHHHHHHHHHHHHHHHS-SSSHHHHHHHHHHTT-HHHHHHHHHHHHHHHHHHHHHHHHHHHHH-HHHHHHHHHHHH-/--HHHHHHHHHHHHHHHHHHHHHHHHHH--TT-S---HHHHHHHHHHTHHHHHHHHHHHHHHHHHHHHHHHHHHHHHHHHHHH-HHHHHHHHHHHHHHTTS-GGGGHHHHHHHH-SSHHHHHHHHHHHHHHHHHHHHHHHHHHHHHHHHHHHTT----HHHHIIIIIHHHHHHHHHHHHHHHHHHHHHHHHHHHHHS-SSSHHHHHHHHHHTT-HHHHHHHHHHHHHHHHHHHHHHHHHHHHH-HHHHHHHHHTT--

Organism: NCBI:txid40318

Nearest PDB structures (foldseek):
  8wm8-assembly1_A  TM=8.324E-01  e=7.374E-06  Nostoc sp. PCC 7120 = FACHB-418
  8wm7-assembly1_B  TM=8.477E-01  e=1.743E-05  Nostoc sp. PCC 7120 = FACHB-418
  8w9m-assembly1_B  TM=7.725E-01  e=2.504E-05  Nostoc sp. PCC 7120 = FACHB-418
  7ahd-assembly1_A  TM=7.145E-01  e=4.119E-05  Lactococcus lactis subsp. lactis
  7ahd-assembly1_B  TM=6.574E-01  e=4.937E-05  Lactococcus lactis subsp. lactis

pLDDT: mean 82.48, std 14.42, range [29.98, 98.38]

Radius of gyration: 24.03 Å; Cα contacts (8 Å, |Δi|>4): 734; chains: 2; bounding box: 53×68×64 Å